Protein AF-0000000079012994 (afdb_homodimer)

Organism: Lymnaea stagnalis (NCBI:txid6523)

Foldseek 3Di:
DDDPVRVVVVVVLVLVLLVLLLVCLVQCVLVCQLPDPDWDALVRSCVVSVHDSVSSNVSQCSCCVVPLWDWDQDPVRGITIHHDNVSSVVCVALVVLVSNVSVVCVVQVVVLVQCPDPPGAQFDADDPVNLVSVVSNCVRCLVVVLVVCPVPAPCVVVDLQQEWEEEEEPCRLVVNVLVSCVVRVRYAYEYEYQDPVRQVNNCVVRVVRPRYHYDYDDLLDADPDDPAATQEYEYEAPLLLAQDSLSSLLNNVNRADPDRHKYKYKAAAAAQDCVVCPPPVLVVVQVVVQSRHRQNSHRNDPSGPNCGRSVHNVVVCVSNVVSPWDWDWDADPDDRMIMIMTGD/DDDPVRVVVVVVLVLVLLVLLLVCLVQCVLVCQLPDPDWDALVRSCVVSVHDSVSSNVSQCSCCVVPLWDWDQDPVRGITIHHDPVSSVVCVALVVLVSNVSVVCVVQVVVLVQCPDPPGAQFDADDPVNLVSVVSNCVRCLVVVLVVCPVPAPCVVVDLQQEWEEEEEPCRLVVNVLVSCVVRVRYAYEYEYQDPVRQVNNCVVRVVRPRYHYDYDDLLDADPDDPAATQEYEYEAPLLLAQDSLSSLLNNVNRADPARRKYKYKAAAAAQDCVVCPPPVLVVVQVVVQSRHRQNSHRNDPSGPNCGRSVHNVVVCVSNVVSPWDWDWDADPDDRMIMIMTGD

InterPro domains:
  IPR013217 Methyltransferase type 12 [PF08242] (167-262)
  IPR029063 S-adenosyl-L-methionine-dependent methyltransferase superfamily [G3DSA:3.40.50.150] (125-330)
  IPR029063 S-adenosyl-L-methionine-dependent methyltransferase superfamily [SSF53335] (135-336)
  IPR048711 S-adenosylmethionine-dependent methyltransferase Rv2258c-like, winged HTH domain [PF21320] (16-85)
  IPR053173 Class I-like SAM-binding MTase [PTHR45128] (3-343)

Nearest PDB structures (foldseek):
  5f8e-assembly2_C  TM=8.822E-01  e=3.224E-29  Mycobacterium tuberculosis H37Rv
  8g5s-assembly1_A  TM=8.696E-01  e=2.912E-26  Streptomyces sp. CB03234
  6p3o-assembly1_A-2  TM=7.057E-01  e=3.178E-08  Glaucium flavum
  6p3n-assembly1_A-2  TM=6.924E-01  e=4.250E-08  Glaucium flavum
  6p3m-assembly1_A-2  TM=7.465E-01  e=1.528E-07  Glaucium flavum

Structure (mmCIF, N/CA/C/O backbone):
data_AF-0000000079012994-model_v1
#
loop_
_entity.id
_entity.type
_entity.pdbx_description
1 polymer 'Methyltransferase domain-containing protein'
#
loop_
_atom_site.group_PDB
_atom_site.id
_atom_site.type_symbol
_atom_site.label_atom_id
_atom_site.label_alt_id
_atom_site.label_comp_id
_atom_site.label_asym_id
_atom_site.label_entity_id
_atom_site.label_seq_id
_atom_site.pdbx_PDB_ins_code
_atom_site.Cartn_x
_atom_site.Cartn_y
_atom_site.Cartn_z
_atom_site.occupancy
_atom_site.B_iso_or_equiv
_atom_site.auth_seq_id
_atom_site.auth_comp_id
_atom_site.auth_asym_id
_atom_site.auth_atom_id
_atom_site.pdbx_PDB_model_num
ATOM 1 N N . MET A 1 1 ? 7.742 14.664 -20.953 1 71.62 1 MET A N 1
ATOM 2 C CA . MET A 1 1 ? 7.719 13.547 -20.016 1 71.62 1 MET A CA 1
ATOM 3 C C . MET A 1 1 ? 7.691 14.039 -18.578 1 71.62 1 MET A C 1
ATOM 5 O O . MET A 1 1 ? 8.32 15.047 -18.25 1 71.62 1 MET A O 1
ATOM 9 N N . ALA A 1 2 ? 6.918 13.453 -17.719 1 85.88 2 ALA A N 1
ATOM 10 C CA . ALA A 1 2 ? 6.832 13.891 -16.328 1 85.88 2 ALA A CA 1
ATOM 11 C C . ALA A 1 2 ? 8.188 13.797 -15.641 1 85.88 2 ALA A C 1
ATOM 13 O O . ALA A 1 2 ? 8.953 12.859 -15.891 1 85.88 2 ALA A O 1
ATOM 14 N N . SER A 1 3 ? 8.602 14.812 -14.875 1 92.81 3 SER A N 1
ATOM 15 C CA . SER A 1 3 ? 9.836 14.812 -14.094 1 92.81 3 SER A CA 1
ATOM 16 C C . SER A 1 3 ? 9.836 13.695 -13.055 1 92.81 3 SER A C 1
ATOM 18 O O . SER A 1 3 ? 8.797 13.086 -12.797 1 92.81 3 SER A O 1
ATOM 20 N N . PHE A 1 4 ? 11.016 13.344 -12.5 1 94.38 4 PHE A N 1
ATOM 21 C CA . PHE A 1 4 ? 11.125 12.289 -11.508 1 94.38 4 PHE A CA 1
ATOM 22 C C . PHE A 1 4 ? 10.25 12.586 -10.289 1 94.38 4 PHE A C 1
ATOM 24 O O . PHE A 1 4 ? 9.484 11.727 -9.844 1 94.38 4 PHE A O 1
ATOM 31 N N . PRO A 1 5 ? 10.273 13.805 -9.75 1 93.44 5 PRO A N 1
ATOM 32 C CA . PRO A 1 5 ? 9.414 14.078 -8.594 1 93.44 5 PRO A CA 1
ATOM 33 C C . PRO A 1 5 ? 7.926 13.914 -8.914 1 93.44 5 PRO A C 1
ATOM 35 O O . PRO A 1 5 ? 7.152 13.469 -8.07 1 93.44 5 PRO A O 1
ATOM 38 N N . GLU A 1 6 ? 7.535 14.273 -10.086 1 93.62 6 GLU A N 1
ATOM 39 C CA . GLU A 1 6 ? 6.141 14.125 -10.5 1 93.62 6 GLU A CA 1
ATOM 40 C C . GLU A 1 6 ? 5.742 12.656 -10.578 1 93.62 6 GLU A C 1
ATOM 42 O O . GLU A 1 6 ? 4.656 12.281 -10.133 1 93.62 6 GLU A O 1
ATOM 47 N N . ARG A 1 7 ? 6.598 11.797 -11.125 1 94.62 7 ARG A N 1
ATOM 48 C CA . ARG A 1 7 ? 6.32 10.367 -11.227 1 94.62 7 ARG A CA 1
ATOM 49 C C . ARG A 1 7 ? 6.262 9.719 -9.852 1 94.62 7 ARG A C 1
ATOM 51 O O . ARG A 1 7 ? 5.41 8.859 -9.594 1 94.62 7 ARG A O 1
ATOM 58 N N . LEU A 1 8 ? 7.227 10.117 -9.031 1 95.38 8 LEU A N 1
ATOM 59 C CA . LEU A 1 8 ? 7.258 9.609 -7.668 1 95.38 8 LEU A CA 1
ATOM 60 C C . LEU A 1 8 ? 5.984 9.984 -6.914 1 95.38 8 LEU A C 1
ATOM 62 O O . LEU A 1 8 ? 5.387 9.141 -6.242 1 95.38 8 LEU A O 1
ATOM 66 N N . SER A 1 9 ? 5.559 11.219 -7.047 1 94.19 9 SER A N 1
ATOM 67 C CA . SER A 1 9 ? 4.332 11.68 -6.406 1 94.19 9 SER A CA 1
ATOM 68 C C . SER A 1 9 ? 3.117 10.914 -6.91 1 94.19 9 SER A C 1
ATOM 70 O O . SER A 1 9 ? 2.234 10.547 -6.133 1 94.19 9 SER A O 1
ATOM 72 N N . PHE A 1 10 ? 3.078 10.703 -8.172 1 94.38 10 PHE A N 1
ATOM 73 C CA . PHE A 1 10 ? 1.966 9.977 -8.773 1 94.38 10 PHE A CA 1
ATOM 74 C C . PHE A 1 10 ? 1.896 8.555 -8.227 1 94.38 10 PHE A C 1
ATOM 76 O O . PHE A 1 10 ? 0.813 8.055 -7.918 1 94.38 10 PHE A O 1
ATOM 83 N N . LEU A 1 11 ? 3.043 7.883 -8.117 1 95.31 11 LEU A N 1
ATOM 84 C CA . LEU A 1 11 ? 3.117 6.531 -7.574 1 95.31 11 LEU A CA 1
ATOM 85 C C . LEU A 1 11 ? 2.604 6.488 -6.141 1 95.31 11 LEU A C 1
ATOM 87 O O . LEU A 1 11 ? 1.783 5.637 -5.797 1 95.31 11 LEU A O 1
ATOM 91 N N . LEU A 1 12 ? 3.059 7.383 -5.355 1 95.81 12 LEU A N 1
ATOM 92 C CA . LEU A 1 12 ? 2.74 7.391 -3.932 1 95.81 12 LEU A CA 1
ATOM 93 C C . LEU A 1 12 ? 1.282 7.773 -3.701 1 95.81 12 LEU A C 1
ATOM 95 O O . LEU A 1 12 ? 0.596 7.156 -2.883 1 95.81 12 LEU A O 1
ATOM 99 N N . ASN A 1 13 ? 0.791 8.789 -4.438 1 96.19 13 ASN A N 1
ATOM 100 C CA . ASN A 1 13 ? -0.615 9.164 -4.344 1 96.19 13 ASN A CA 1
ATOM 101 C C . ASN A 1 13 ? -1.531 8.031 -4.797 1 96.19 13 ASN A C 1
ATOM 103 O O . ASN A 1 13 ? -2.559 7.766 -4.168 1 96.19 13 ASN A O 1
ATOM 107 N N . GLY A 1 14 ? -1.133 7.363 -5.832 1 96.56 14 GLY A N 1
ATOM 108 C CA . GLY A 1 14 ? -1.897 6.219 -6.301 1 96.56 14 GLY A CA 1
ATOM 109 C C . GLY A 1 14 ? -1.977 5.098 -5.281 1 96.56 14 GLY A C 1
ATOM 110 O O . GLY A 1 14 ? -3.012 4.441 -5.152 1 96.56 14 GLY A O 1
ATOM 111 N N . SER A 1 15 ? -0.929 4.891 -4.621 1 97 15 SER A N 1
ATOM 112 C CA . SER A 1 15 ? -0.915 3.846 -3.604 1 97 15 SER A CA 1
ATOM 113 C C . SER A 1 15 ? -1.917 4.145 -2.492 1 97 15 SER A C 1
ATOM 115 O O . SER A 1 15 ? -2.531 3.229 -1.939 1 97 15 SER A O 1
ATOM 117 N N . CYS A 1 16 ? -2.129 5.402 -2.111 1 97.38 16 CYS A N 1
ATOM 118 C CA . CYS A 1 16 ? -3.139 5.781 -1.13 1 97.38 16 CYS A CA 1
ATOM 119 C C . CYS A 1 16 ? -4.539 5.422 -1.621 1 97.38 16 CYS A C 1
ATOM 121 O O . CYS A 1 16 ? -5.328 4.84 -0.879 1 97.38 16 CYS A O 1
ATOM 123 N N . VAL A 1 17 ? -4.773 5.734 -2.877 1 98.06 17 VAL A N 1
ATOM 124 C CA . VAL A 1 17 ? -6.082 5.465 -3.465 1 98.06 17 VAL A CA 1
ATOM 125 C C . VAL A 1 17 ? -6.328 3.959 -3.514 1 98.06 17 VAL A C 1
ATOM 127 O O . VAL A 1 17 ? -7.457 3.502 -3.322 1 98.06 17 VAL A O 1
ATOM 130 N N . ALA A 1 18 ? -5.262 3.174 -3.746 1 98.06 18 ALA A N 1
ATOM 131 C CA . ALA A 1 18 ? -5.383 1.719 -3.756 1 98.06 18 ALA A CA 1
ATOM 132 C C . ALA A 1 18 ? -5.828 1.194 -2.395 1 98.06 18 ALA A C 1
ATOM 134 O O . ALA A 1 18 ? -6.598 0.237 -2.312 1 98.06 18 ALA A O 1
ATOM 135 N N . PHE A 1 19 ? -5.395 1.802 -1.341 1 97.81 19 PHE A N 1
ATOM 136 C CA . PHE A 1 19 ? -5.828 1.415 -0.003 1 97.81 19 PHE A CA 1
ATOM 137 C C . PHE A 1 19 ? -7.309 1.712 0.194 1 97.81 19 PHE A C 1
ATOM 139 O O . PHE A 1 19 ? -8.031 0.915 0.795 1 97.81 19 PHE A O 1
ATOM 146 N N . ALA A 1 20 ? -7.719 2.893 -0.278 1 98.19 20 ALA A N 1
ATOM 147 C CA . ALA A 1 20 ? -9.133 3.227 -0.183 1 98.19 20 ALA A CA 1
ATOM 148 C C . ALA A 1 20 ? -9.992 2.211 -0.936 1 98.19 20 ALA A C 1
ATOM 150 O O . ALA A 1 20 ? -11.07 1.834 -0.474 1 98.19 20 ALA A O 1
ATOM 151 N N . LEU A 1 21 ? -9.539 1.786 -2.059 1 98.19 21 LEU A N 1
ATOM 152 C CA . LEU A 1 21 ? -10.242 0.791 -2.859 1 98.19 21 LEU A CA 1
ATOM 153 C C . LEU A 1 21 ? -10.328 -0.54 -2.119 1 98.19 21 LEU A C 1
ATOM 155 O O . LEU A 1 21 ? -11.367 -1.198 -2.137 1 98.19 21 LEU A O 1
ATOM 159 N N . SER A 1 22 ? -9.227 -0.957 -1.494 1 97.81 22 SER A N 1
ATOM 160 C CA . SER A 1 22 ? -9.227 -2.18 -0.698 1 97.81 22 SER A CA 1
ATOM 161 C C . SER A 1 22 ? -10.242 -2.105 0.433 1 97.81 22 SER A C 1
ATOM 163 O O . SER A 1 22 ? -10.945 -3.078 0.707 1 97.81 22 SER A O 1
ATOM 165 N N . LEU A 1 23 ? -10.32 -0.978 1.074 1 98.19 23 LEU A N 1
ATOM 166 C CA . LEU A 1 23 ? -11.266 -0.802 2.168 1 98.19 23 LEU A CA 1
ATOM 167 C C . LEU A 1 23 ? -12.703 -0.835 1.655 1 98.19 23 LEU A C 1
ATOM 169 O O . LEU A 1 23 ? -13.594 -1.38 2.314 1 98.19 23 LEU A O 1
ATOM 173 N N . ALA A 1 24 ? -12.961 -0.198 0.475 1 98.5 24 ALA A N 1
ATOM 174 C CA . ALA A 1 24 ? -14.281 -0.233 -0.146 1 98.5 24 ALA A CA 1
ATOM 175 C C . ALA A 1 24 ? -14.719 -1.668 -0.435 1 98.5 24 ALA A C 1
ATOM 177 O O . ALA A 1 24 ? -15.883 -2.018 -0.256 1 98.5 24 ALA A O 1
ATOM 178 N N . LYS A 1 25 ? -13.797 -2.48 -0.919 1 97.88 25 LYS A N 1
ATOM 179 C CA . LYS A 1 25 ? -14.086 -3.889 -1.178 1 97.88 25 LYS A CA 1
ATOM 180 C C . LYS A 1 25 ? -14.406 -4.629 0.117 1 97.88 25 LYS A C 1
ATOM 182 O O . LYS A 1 25 ? -15.43 -5.309 0.207 1 97.88 25 LYS A O 1
ATOM 187 N N . ASP A 1 26 ? -13.633 -4.445 1.146 1 97.25 26 ASP A N 1
ATOM 188 C CA . ASP A 1 26 ? -13.742 -5.203 2.387 1 97.25 26 ASP A CA 1
ATOM 189 C C . ASP A 1 26 ? -15.023 -4.832 3.143 1 97.25 26 ASP A C 1
ATOM 191 O O . ASP A 1 26 ? -15.555 -5.645 3.904 1 97.25 26 ASP A O 1
ATOM 195 N N . THR A 1 27 ? -15.508 -3.623 2.994 1 97.94 27 THR A N 1
ATOM 196 C CA . THR A 1 27 ? -16.641 -3.152 3.789 1 97.94 27 THR A CA 1
ATOM 197 C C . THR A 1 27 ? -17.938 -3.334 3.029 1 97.94 27 THR A C 1
ATOM 199 O O . THR A 1 27 ? -19.016 -2.996 3.537 1 97.94 27 THR A O 1
ATOM 202 N N . GLY A 1 28 ? -17.828 -3.805 1.773 1 98 28 GLY A N 1
ATOM 203 C CA . GLY A 1 28 ? -19.031 -4.082 0.999 1 98 28 GLY A CA 1
ATOM 204 C C . GLY A 1 28 ? -19.5 -2.895 0.179 1 98 28 GLY A C 1
ATOM 205 O O . GLY A 1 28 ? -20.453 -3.006 -0.602 1 98 28 GLY A O 1
ATOM 206 N N . ILE A 1 29 ? -18.844 -1.734 0.333 1 98.56 29 ILE A N 1
ATOM 207 C CA . ILE A 1 29 ? -19.203 -0.531 -0.411 1 98.56 29 ILE A CA 1
ATOM 208 C C . ILE A 1 29 ? -19.094 -0.802 -1.91 1 98.56 29 ILE A C 1
ATOM 210 O O . ILE A 1 29 ? -20 -0.447 -2.678 1 98.56 29 ILE A O 1
ATOM 214 N N . LEU A 1 30 ? -17.984 -1.442 -2.342 1 98.06 30 LEU A N 1
ATOM 215 C CA . LEU A 1 30 ? -17.766 -1.735 -3.752 1 98.06 30 LEU A CA 1
ATOM 216 C C . LEU A 1 30 ? -18.844 -2.664 -4.289 1 98.06 30 LEU A C 1
ATOM 218 O O . LEU A 1 30 ? -19.344 -2.463 -5.398 1 98.06 30 LEU A O 1
ATOM 222 N N . GLN A 1 31 ? -19.188 -3.648 -3.512 1 97.94 31 GLN A N 1
ATOM 223 C CA . GLN A 1 31 ? -20.203 -4.605 -3.936 1 97.94 31 GLN A CA 1
ATOM 224 C C . GLN A 1 31 ? -21.562 -3.928 -4.086 1 97.94 31 GLN A C 1
ATOM 226 O O . GLN A 1 31 ? -22.328 -4.262 -4.992 1 97.94 31 GLN A O 1
ATOM 231 N N . ALA A 1 32 ? -21.922 -3.01 -3.148 1 98.5 32 ALA A N 1
ATOM 232 C CA . ALA A 1 32 ? -23.172 -2.256 -3.258 1 98.5 32 ALA A CA 1
ATOM 233 C C . ALA A 1 32 ? -23.266 -1.534 -4.598 1 98.5 32 ALA A C 1
ATOM 235 O O . ALA A 1 32 ? -24.312 -1.521 -5.234 1 98.5 32 ALA A O 1
ATOM 236 N N . LEU A 1 33 ? -22.188 -0.943 -5.023 1 98.38 33 LEU A N 1
ATOM 237 C CA . LEU A 1 33 ? -22.156 -0.199 -6.277 1 98.38 33 LEU A CA 1
ATOM 238 C C . LEU A 1 33 ? -22.25 -1.145 -7.473 1 98.38 33 LEU A C 1
ATOM 240 O O . LEU A 1 33 ? -22.906 -0.831 -8.469 1 98.38 33 LEU A O 1
ATOM 244 N N . ILE A 1 34 ? -21.562 -2.312 -7.395 1 97.88 34 ILE A N 1
ATOM 245 C CA . ILE A 1 34 ? -21.578 -3.301 -8.469 1 97.88 34 ILE A CA 1
ATOM 246 C C . ILE A 1 34 ? -23 -3.83 -8.664 1 97.88 34 ILE A C 1
ATOM 248 O O . ILE A 1 34 ? -23.453 -4.008 -9.797 1 97.88 34 ILE A O 1
ATOM 252 N N . ASP A 1 35 ? -23.719 -4.02 -7.59 1 97.81 35 ASP A N 1
ATOM 253 C CA . ASP A 1 35 ? -25.047 -4.617 -7.621 1 97.81 35 ASP A CA 1
ATOM 254 C C . ASP A 1 35 ? -26.109 -3.59 -8.023 1 97.81 35 ASP A C 1
ATOM 256 O O . ASP A 1 35 ? -27.203 -3.955 -8.445 1 97.81 35 ASP A O 1
ATOM 260 N N . ALA A 1 36 ? -25.812 -2.33 -7.859 1 97.62 36 ALA A N 1
ATOM 261 C CA . ALA A 1 36 ? -26.812 -1.273 -8 1 97.62 36 ALA A CA 1
ATOM 262 C C . ALA A 1 36 ? -27.188 -1.069 -9.469 1 97.62 36 ALA A C 1
ATOM 264 O O . ALA A 1 36 ? -26.328 -1.14 -10.352 1 97.62 36 ALA A O 1
ATOM 265 N N . LYS A 1 37 ? -28.469 -0.758 -9.734 1 95.81 37 LYS A N 1
ATOM 266 C CA . LYS A 1 37 ? -28.953 -0.456 -11.07 1 95.81 37 LYS A CA 1
ATOM 267 C C . LYS A 1 37 ? -28.922 1.044 -11.352 1 95.81 37 LYS A C 1
ATOM 269 O O . LYS A 1 37 ? -28.922 1.469 -12.508 1 95.81 37 LYS A O 1
ATOM 274 N N . GLU A 1 38 ? -28.969 1.816 -10.281 1 95.44 38 GLU A N 1
ATOM 275 C CA . GLU A 1 38 ? -28.891 3.271 -10.359 1 95.44 38 GLU A CA 1
ATOM 276 C C . GLU A 1 38 ? -27.859 3.824 -9.375 1 95.44 38 GLU A C 1
ATOM 278 O O . GLU A 1 38 ? -27.328 3.084 -8.547 1 95.44 38 GLU A O 1
ATOM 283 N N . GLY A 1 39 ? -27.547 5.098 -9.531 1 97.5 39 GLY A N 1
ATOM 284 C CA . GLY A 1 39 ? -26.609 5.738 -8.609 1 97.5 39 GLY A CA 1
ATOM 285 C C . GLY A 1 39 ? -27.094 5.719 -7.172 1 97.5 39 GLY A C 1
ATOM 286 O O . GLY A 1 39 ? -28.297 5.879 -6.91 1 97.5 39 GLY A O 1
ATOM 287 N N . LEU A 1 40 ? -26.141 5.543 -6.27 1 98.44 40 LEU A N 1
ATOM 288 C CA . LEU A 1 40 ? -26.453 5.512 -4.844 1 98.44 40 LEU A CA 1
ATOM 289 C C . LEU A 1 40 ? -25.781 6.664 -4.113 1 98.44 40 LEU A C 1
ATOM 291 O O . LEU A 1 40 ? -24.641 7.02 -4.426 1 98.44 40 LEU A O 1
ATOM 295 N N . THR A 1 41 ? -26.484 7.227 -3.18 1 98.38 41 THR A N 1
ATOM 296 C CA . THR A 1 41 ? -25.859 8.195 -2.289 1 98.38 41 THR A CA 1
ATOM 297 C C . THR A 1 41 ? -25.031 7.488 -1.219 1 98.38 41 THR A C 1
ATOM 299 O O . THR A 1 41 ? -25.188 6.285 -1.005 1 98.38 41 THR A O 1
ATOM 302 N N . SER A 1 42 ? -24.109 8.25 -0.558 1 98.62 42 SER A N 1
ATOM 303 C CA . SER A 1 42 ? -23.344 7.68 0.544 1 98.62 42 SER A CA 1
ATOM 304 C C . SER A 1 42 ? -24.25 7.176 1.653 1 98.62 42 SER A C 1
ATOM 306 O O . SER A 1 42 ? -23.984 6.141 2.266 1 98.62 42 SER A O 1
ATOM 308 N N . GLU A 1 43 ? -25.344 7.844 1.896 1 98.38 43 GLU A N 1
ATOM 309 C CA . GLU A 1 43 ? -26.312 7.453 2.918 1 98.38 43 GLU A CA 1
ATOM 310 C C . GLU A 1 43 ? -26.984 6.125 2.566 1 98.38 43 GLU A C 1
ATOM 312 O O . GLU A 1 43 ? -27.172 5.273 3.438 1 98.38 43 GLU A O 1
ATOM 317 N N . GLN A 1 44 ? -27.375 5.941 1.321 1 98.5 44 GLN A N 1
ATOM 318 C CA . GLN A 1 44 ? -28.031 4.711 0.879 1 98.5 44 GLN A CA 1
ATOM 319 C C . GLN A 1 44 ? -27.094 3.514 1.021 1 98.5 44 GLN A C 1
ATOM 321 O O . GLN A 1 44 ? -27.5 2.447 1.484 1 98.5 44 GLN A O 1
ATOM 326 N N . ILE A 1 45 ? -25.844 3.723 0.646 1 98.69 45 ILE A N 1
ATOM 327 C CA . ILE A 1 45 ? -24.859 2.65 0.749 1 98.69 45 ILE A CA 1
ATOM 328 C C . ILE A 1 45 ? -24.625 2.305 2.219 1 98.69 45 ILE A C 1
ATOM 330 O O . ILE A 1 45 ? -24.578 1.128 2.584 1 98.69 45 ILE A O 1
ATOM 334 N N . ALA A 1 46 ? -24.469 3.359 3.066 1 98.75 46 ALA A N 1
ATOM 335 C CA . ALA A 1 46 ? -24.25 3.154 4.496 1 98.75 46 ALA A CA 1
ATOM 336 C C . ALA A 1 46 ? -25.391 2.371 5.125 1 98.75 46 ALA A C 1
ATOM 338 O O . ALA A 1 46 ? -25.172 1.479 5.945 1 98.75 46 ALA A O 1
ATOM 339 N N . ARG A 1 47 ? -26.578 2.686 4.758 1 98.44 47 ARG A N 1
ATOM 340 C CA . ARG A 1 47 ? -27.75 1.995 5.285 1 98.44 47 ARG A CA 1
ATOM 341 C C . ARG A 1 47 ? -27.797 0.546 4.812 1 98.44 47 ARG A C 1
ATOM 343 O O . ARG A 1 47 ? -28.047 -0.364 5.602 1 98.44 47 ARG A O 1
ATOM 350 N N . GLU A 1 48 ? -27.594 0.322 3.555 1 98 48 GLU A N 1
ATOM 351 C CA . GLU A 1 48 ? -27.656 -1.011 2.965 1 98 48 GLU A CA 1
ATOM 352 C C . GLU A 1 48 ? -26.625 -1.948 3.604 1 98 48 GLU A C 1
ATOM 354 O O . GLU A 1 48 ? -26.922 -3.129 3.816 1 98 48 GLU A O 1
ATOM 359 N N . LYS A 1 49 ? -25.469 -1.421 3.895 1 98.31 49 LYS A N 1
ATOM 360 C CA . LYS A 1 49 ? -24.375 -2.27 4.367 1 98.31 49 LYS A CA 1
ATOM 361 C C . LYS A 1 49 ? -24.156 -2.092 5.863 1 98.31 49 LYS A C 1
ATOM 363 O O . LYS A 1 49 ? -23.219 -2.672 6.43 1 98.31 49 LYS A O 1
ATOM 368 N N . ASN A 1 50 ? -25.031 -1.276 6.543 1 98.5 50 ASN A N 1
ATOM 369 C CA . ASN A 1 50 ? -24.953 -1.003 7.973 1 98.5 50 ASN A CA 1
ATOM 370 C C . ASN A 1 50 ? -23.594 -0.426 8.359 1 98.5 50 ASN A C 1
ATOM 372 O O . ASN A 1 50 ? -22.891 -0.973 9.219 1 98.5 50 ASN A O 1
ATOM 376 N N . LEU A 1 51 ? -23.203 0.688 7.695 1 98.69 51 LEU A N 1
ATOM 377 C CA . LEU A 1 51 ? -21.922 1.366 7.891 1 98.69 51 LEU A CA 1
ATOM 378 C C . LEU A 1 51 ? -22.141 2.785 8.406 1 98.69 51 LEU A C 1
ATOM 380 O O . LEU A 1 51 ? -23.25 3.318 8.328 1 98.69 51 LEU A O 1
ATOM 384 N N . LYS A 1 52 ? -21.141 3.416 9.047 1 98.19 52 LYS A N 1
ATOM 385 C CA . LYS A 1 52 ? -21.156 4.844 9.352 1 98.19 52 LYS A CA 1
ATOM 386 C C . LYS A 1 52 ? -21 5.68 8.086 1 98.19 52 LYS A C 1
ATOM 388 O O . LYS A 1 52 ? -19.984 5.582 7.398 1 98.19 52 LYS A O 1
ATOM 393 N N . GLU A 1 53 ? -21.891 6.445 7.801 1 98.12 53 GLU A N 1
ATOM 394 C CA . GLU A 1 53 ? -22 7.18 6.543 1 98.12 53 GLU A CA 1
ATOM 395 C C . GLU A 1 53 ? -20.766 8.055 6.32 1 98.12 53 GLU A C 1
ATOM 397 O O . GLU A 1 53 ? -20.297 8.211 5.191 1 98.12 53 GLU A O 1
ATOM 402 N N . ARG A 1 54 ? -20.234 8.648 7.301 1 97.56 54 ARG A N 1
ATOM 403 C CA . ARG A 1 54 ? -19.141 9.609 7.137 1 97.56 54 ARG A CA 1
ATOM 404 C C . ARG A 1 54 ? -17.891 8.922 6.582 1 97.56 54 ARG A C 1
ATOM 406 O O . ARG A 1 54 ? -17.141 9.523 5.809 1 97.56 54 ARG A O 1
ATOM 413 N N . TYR A 1 55 ? -17.594 7.699 7.008 1 98.31 55 TYR A N 1
ATOM 414 C CA . TYR A 1 55 ? -16.5 6.93 6.422 1 98.31 55 TYR A CA 1
ATOM 415 C C . TYR A 1 55 ? -16.797 6.586 4.965 1 98.31 55 TYR A C 1
ATOM 417 O O . TYR A 1 55 ? -15.922 6.707 4.105 1 98.31 55 TYR A O 1
ATOM 425 N N . VAL A 1 56 ? -18.094 6.156 4.703 1 98.75 56 VAL A N 1
ATOM 426 C CA . VAL A 1 56 ? -18.516 5.789 3.354 1 98.75 56 VAL A CA 1
ATOM 427 C C . VAL A 1 56 ? -18.312 6.977 2.412 1 98.75 56 VAL A C 1
ATOM 429 O O . VAL A 1 56 ? -17.75 6.824 1.325 1 98.75 56 VAL A O 1
ATOM 432 N N . ARG A 1 57 ? -18.703 8.086 2.848 1 98.56 57 ARG A N 1
ATOM 433 C CA . ARG A 1 57 ? -18.625 9.297 2.041 1 98.56 57 ARG A CA 1
ATOM 434 C C . ARG A 1 57 ? -17.172 9.633 1.688 1 98.56 57 ARG A C 1
ATOM 436 O O . ARG A 1 57 ? -16.891 10.039 0.56 1 98.56 57 ARG A O 1
ATOM 443 N N . GLU A 1 58 ? -16.25 9.523 2.672 1 98.69 58 GLU A N 1
ATOM 444 C CA . GLU A 1 58 ? -14.844 9.828 2.438 1 98.69 58 GLU A CA 1
ATOM 445 C C . GLU A 1 58 ? -14.234 8.859 1.431 1 98.69 58 GLU A C 1
ATOM 447 O O . GLU A 1 58 ? -13.484 9.266 0.543 1 98.69 58 GLU A O 1
ATOM 452 N N . ILE A 1 59 ? -14.555 7.562 1.553 1 98.75 59 ILE A N 1
ATOM 453 C CA . ILE A 1 59 ? -14.055 6.527 0.654 1 98.75 59 ILE A CA 1
ATOM 454 C C . ILE A 1 59 ? -14.562 6.789 -0.764 1 98.75 59 ILE A C 1
ATOM 456 O O . ILE A 1 59 ? -13.781 6.75 -1.722 1 98.75 59 ILE A O 1
ATOM 460 N N . LEU A 1 60 ? -15.852 7.117 -0.89 1 98.81 60 LEU A N 1
ATOM 461 C CA . LEU A 1 60 ? -16.453 7.391 -2.189 1 98.81 60 LEU A CA 1
ATOM 462 C C . LEU A 1 60 ? -15.844 8.633 -2.82 1 98.81 60 LEU A C 1
ATOM 464 O O . LEU A 1 60 ? -15.633 8.68 -4.035 1 98.81 60 LEU A O 1
ATOM 468 N N . ALA A 1 61 ? -15.578 9.656 -1.981 1 98.75 61 ALA A N 1
ATOM 469 C CA . ALA A 1 61 ? -14.953 10.875 -2.479 1 98.75 61 ALA A CA 1
ATOM 470 C C . ALA A 1 61 ? -13.57 10.586 -3.062 1 98.75 61 ALA A C 1
ATOM 472 O O . ALA A 1 61 ? -13.211 11.125 -4.113 1 98.75 61 ALA A O 1
ATOM 473 N N . SER A 1 62 ? -12.797 9.727 -2.408 1 98.69 62 SER A N 1
ATOM 474 C CA . SER A 1 62 ? -11.484 9.352 -2.914 1 98.69 62 SER A CA 1
ATOM 475 C C . SER A 1 62 ? -11.586 8.664 -4.273 1 98.69 62 SER A C 1
ATOM 477 O O . SER A 1 62 ? -10.977 9.109 -5.246 1 98.69 62 SER A O 1
ATOM 479 N N . LEU A 1 63 ? -12.414 7.617 -4.336 1 98.62 63 LEU A N 1
ATOM 480 C CA . LEU A 1 63 ? -12.508 6.801 -5.539 1 98.62 63 LEU A CA 1
ATOM 481 C C . LEU A 1 63 ? -13.156 7.586 -6.68 1 98.62 63 LEU A C 1
ATOM 483 O O . LEU A 1 63 ? -12.789 7.414 -7.844 1 98.62 63 LEU A O 1
ATOM 487 N N . GLY A 1 64 ? -14.125 8.461 -6.332 1 98.38 64 GLY A N 1
ATOM 488 C CA . GLY A 1 64 ? -14.742 9.312 -7.336 1 98.38 64 GLY A CA 1
ATOM 489 C C . GLY A 1 64 ? -13.789 10.352 -7.898 1 98.38 64 GLY A C 1
ATOM 490 O O . GLY A 1 64 ? -13.742 10.562 -9.109 1 98.38 64 GLY A O 1
ATOM 491 N N . THR A 1 65 ? -13.031 11.031 -6.992 1 98.31 65 THR A N 1
ATOM 492 C CA . THR A 1 65 ? -12.062 12.031 -7.414 1 98.31 65 THR A CA 1
ATOM 493 C C . THR A 1 65 ? -10.992 11.414 -8.305 1 98.31 65 THR A C 1
ATOM 495 O O . THR A 1 65 ? -10.531 12.039 -9.266 1 98.31 65 THR A O 1
ATOM 498 N N . ALA A 1 66 ? -10.641 10.172 -8.055 1 97.75 66 ALA A N 1
ATOM 499 C CA . ALA A 1 66 ? -9.641 9.453 -8.844 1 97.75 66 ALA A CA 1
ATOM 500 C C . ALA A 1 66 ? -10.266 8.867 -10.109 1 97.75 66 ALA A C 1
ATOM 502 O O . ALA A 1 66 ? -9.57 8.258 -10.93 1 97.75 66 ALA A O 1
ATOM 503 N N . GLU A 1 67 ? -11.594 8.945 -10.234 1 96.62 67 GLU A N 1
ATOM 504 C CA . GLU A 1 67 ? -12.352 8.523 -11.406 1 96.62 67 GLU A CA 1
ATOM 505 C C . GLU A 1 67 ? -12.391 7 -11.523 1 96.62 67 GLU A C 1
ATOM 507 O O . GLU A 1 67 ? -12.375 6.457 -12.625 1 96.62 67 GLU A O 1
ATOM 512 N N . PHE A 1 68 ? -12.367 6.344 -10.43 1 97 68 PHE A N 1
ATOM 513 C CA . PHE A 1 68 ? -12.594 4.902 -10.438 1 97 68 PHE A CA 1
ATOM 514 C C . PHE A 1 68 ? -14.07 4.586 -10.234 1 97 68 PHE A C 1
ATOM 516 O O . PHE A 1 68 ? -14.477 3.424 -10.312 1 97 68 PHE A O 1
ATOM 523 N N . LEU A 1 69 ? -14.859 5.5 -9.906 1 97.31 69 LEU A N 1
ATOM 524 C CA . LEU A 1 69 ? -16.312 5.5 -10.016 1 97.31 69 LEU A CA 1
ATOM 525 C C . LEU A 1 69 ? -16.812 6.855 -10.5 1 97.31 69 LEU A C 1
ATOM 527 O O . LEU A 1 69 ? -16.047 7.812 -10.594 1 97.31 69 LEU A O 1
ATOM 531 N N . HIS A 1 70 ? -18.062 6.93 -10.805 1 97.81 70 HIS A N 1
ATOM 532 C CA . HIS A 1 70 ? -18.656 8.164 -11.312 1 97.81 70 HIS A CA 1
ATOM 533 C C . HIS A 1 70 ? -19.453 8.883 -10.219 1 97.81 70 HIS A C 1
ATOM 535 O O . HIS A 1 70 ? -20.078 8.242 -9.375 1 97.81 70 HIS A O 1
ATOM 541 N N . ILE A 1 71 ? -19.359 10.203 -10.219 1 97.94 71 ILE A N 1
ATOM 542 C CA . ILE A 1 71 ? -20.109 11.055 -9.289 1 97.94 71 ILE A CA 1
ATOM 543 C C . ILE A 1 71 ? -21.094 11.93 -10.062 1 97.94 71 ILE A C 1
ATOM 545 O O . ILE A 1 71 ? -20.734 12.523 -11.086 1 97.94 71 ILE A O 1
ATOM 549 N N . ALA A 1 72 ? -22.266 12 -9.656 1 96.12 72 ALA A N 1
ATOM 550 C CA . ALA A 1 72 ? -23.297 12.883 -10.195 1 96.12 72 ALA A CA 1
ATOM 551 C C . ALA A 1 72 ? -24.125 13.508 -9.078 1 96.12 72 ALA A C 1
ATOM 553 O O . ALA A 1 72 ? -24.047 13.078 -7.93 1 96.12 72 ALA A O 1
ATOM 554 N N . THR A 1 73 ? -24.75 14.555 -9.375 1 95.31 73 THR A N 1
ATOM 555 C CA . THR A 1 73 ? -25.75 15.125 -8.477 1 95.31 73 THR A CA 1
ATOM 556 C C . THR A 1 73 ? -27.141 14.633 -8.836 1 95.31 73 THR A C 1
ATOM 558 O O . THR A 1 73 ? -27.594 14.797 -9.969 1 95.31 73 THR A O 1
ATOM 561 N N . ASN A 1 74 ? -27.781 14.07 -7.891 1 94.06 74 ASN A N 1
ATOM 562 C CA . ASN A 1 74 ? -29.109 13.547 -8.188 1 94.06 74 ASN A CA 1
ATOM 563 C C . ASN A 1 74 ? -30.156 14.641 -8.141 1 94.06 74 ASN A C 1
ATOM 565 O O . ASN A 1 74 ? -29.828 15.82 -7.988 1 94.06 74 ASN A O 1
ATOM 569 N N . GLU A 1 75 ? -31.438 14.273 -8.336 1 93.31 75 GLU A N 1
ATOM 570 C CA . GLU A 1 75 ? -32.531 15.227 -8.445 1 93.31 75 GLU A CA 1
ATOM 571 C C . GLU A 1 75 ? -32.719 16.016 -7.148 1 93.31 75 GLU A C 1
ATOM 573 O O . GLU A 1 75 ? -33.125 17.172 -7.172 1 93.31 75 GLU A O 1
ATOM 578 N N . ALA A 1 76 ? -32.375 15.477 -6.023 1 94.38 76 ALA A N 1
ATOM 579 C CA . ALA A 1 76 ? -32.5 16.125 -4.719 1 94.38 76 ALA A CA 1
ATOM 580 C C . ALA A 1 76 ? -31.312 17.031 -4.422 1 94.38 76 ALA A C 1
ATOM 582 O O . ALA A 1 76 ? -31.25 17.656 -3.365 1 94.38 76 ALA A O 1
ATOM 583 N N . GLY A 1 77 ? -30.328 17.062 -5.312 1 94.62 77 GLY A N 1
ATOM 584 C CA . GLY A 1 77 ? -29.156 17.906 -5.129 1 94.62 77 GLY A CA 1
ATOM 585 C C . GLY A 1 77 ? -28.062 17.234 -4.32 1 94.62 77 GLY A C 1
ATOM 586 O O . GLY A 1 77 ? -27.109 17.891 -3.887 1 94.62 77 GLY A O 1
ATOM 587 N N . THR A 1 78 ? -28.172 15.961 -4.105 1 96 78 THR A N 1
ATOM 588 C CA . THR A 1 78 ? -27.219 15.172 -3.338 1 96 78 THR A CA 1
ATOM 589 C C . THR A 1 78 ? -26.297 14.375 -4.266 1 96 78 THR A C 1
ATOM 591 O O . THR A 1 78 ? -26.719 13.945 -5.34 1 96 78 THR A O 1
ATOM 594 N N . LEU A 1 79 ? -25.062 14.234 -3.82 1 97.5 79 LEU A N 1
ATOM 595 C CA . LEU A 1 79 ? -24.125 13.469 -4.641 1 97.5 79 LEU A CA 1
ATOM 596 C C . LEU A 1 79 ? -24.516 11.992 -4.688 1 97.5 79 LEU A C 1
ATOM 598 O O . LEU A 1 79 ? -24.938 11.43 -3.672 1 97.5 79 LEU A O 1
ATOM 602 N N . SER A 1 80 ? -24.469 11.438 -5.824 1 98.19 80 SER A N 1
ATOM 603 C CA . SER A 1 80 ? -24.688 10.016 -6.055 1 98.19 80 SER A CA 1
ATOM 604 C C . SER A 1 80 ? -23.516 9.391 -6.809 1 98.19 80 SER A C 1
ATOM 606 O O . SER A 1 80 ? -22.844 10.062 -7.598 1 98.19 80 SER A O 1
ATOM 608 N N . TYR A 1 81 ? -23.328 8.133 -6.559 1 98.56 81 TYR A N 1
ATOM 609 C CA . TYR A 1 81 ? -22.172 7.41 -7.086 1 98.56 81 TYR A CA 1
ATOM 610 C C . TYR A 1 81 ? -22.625 6.172 -7.855 1 98.56 81 TYR A C 1
ATOM 612 O O . TYR A 1 81 ? -23.562 5.484 -7.453 1 98.56 81 TYR A O 1
ATOM 620 N N . PHE A 1 82 ? -21.922 5.852 -8.984 1 98.5 82 PHE A N 1
ATOM 621 C CA . PHE A 1 82 ? -22.312 4.676 -9.75 1 98.5 82 PHE A CA 1
ATOM 622 C C . PHE A 1 82 ? -21.156 4.148 -10.578 1 98.5 82 PHE A C 1
ATOM 624 O O . PHE A 1 82 ? -20.141 4.836 -10.734 1 98.5 82 PHE A O 1
ATOM 631 N N . LEU A 1 83 ? -21.266 2.918 -11.023 1 98.12 83 LEU A N 1
ATOM 632 C CA . LEU A 1 83 ? -20.359 2.246 -11.953 1 98.12 83 LEU A CA 1
ATOM 633 C C . LEU A 1 83 ? -21.078 1.921 -13.258 1 98.12 83 LEU A C 1
ATOM 635 O O . LEU A 1 83 ? -22.25 1.565 -13.258 1 98.12 83 LEU A O 1
ATOM 639 N N . GLU A 1 84 ? -20.359 2.07 -14.336 1 97.06 84 GLU A N 1
ATOM 640 C CA . GLU A 1 84 ? -20.891 1.614 -15.625 1 97.06 84 GLU A CA 1
ATOM 641 C C . GLU A 1 84 ? -20.766 0.099 -15.758 1 97.06 84 GLU A C 1
ATOM 643 O O . GLU A 1 84 ? -20.031 -0.544 -15.008 1 97.06 84 GLU A O 1
ATOM 648 N N . ASP A 1 85 ? -21.438 -0.452 -16.766 1 96.31 85 ASP A N 1
ATOM 649 C CA . ASP A 1 85 ? -21.547 -1.901 -16.906 1 96.31 85 ASP A CA 1
ATOM 650 C C . ASP A 1 85 ? -20.172 -2.525 -17.141 1 96.31 85 ASP A C 1
ATOM 652 O O . ASP A 1 85 ? -19.859 -3.592 -16.609 1 96.31 85 ASP A O 1
ATOM 656 N N . ASP A 1 86 ? -19.438 -1.942 -17.938 1 95.31 86 ASP A N 1
ATOM 657 C CA . ASP A 1 86 ? -18.109 -2.48 -18.234 1 95.31 86 ASP A CA 1
ATOM 658 C C . ASP A 1 86 ? -17.203 -2.42 -17.016 1 95.31 86 ASP A C 1
ATOM 660 O O . ASP A 1 86 ? -16.344 -3.289 -16.828 1 95.31 86 ASP A O 1
ATOM 664 N N . GLU A 1 87 ? -17.359 -1.396 -16.188 1 97.12 87 GLU A N 1
ATOM 665 C CA . GLU A 1 87 ? -16.594 -1.273 -14.945 1 97.12 87 GLU A CA 1
ATOM 666 C C . GLU A 1 87 ? -17.016 -2.332 -13.93 1 97.12 87 GLU A C 1
ATOM 668 O O . GLU A 1 87 ? -16.172 -2.932 -13.266 1 97.12 87 GLU A O 1
ATOM 673 N N . LYS A 1 88 ? -18.328 -2.545 -13.844 1 97.12 88 LYS A N 1
ATOM 674 C CA . LYS A 1 88 ? -18.844 -3.607 -12.984 1 97.12 88 LYS A CA 1
ATOM 675 C C . LYS A 1 88 ? -18.266 -4.965 -13.383 1 97.12 88 LYS A C 1
ATOM 677 O O . LYS A 1 88 ? -17.891 -5.762 -12.516 1 97.12 88 LYS A O 1
ATOM 682 N N . LYS A 1 89 ? -18.203 -5.18 -14.648 1 95.38 89 LYS A N 1
ATOM 683 C CA . LYS A 1 89 ? -17.672 -6.434 -15.156 1 95.38 89 LYS A CA 1
ATOM 684 C C . LYS A 1 89 ? -16.188 -6.59 -14.789 1 95.38 89 LYS A C 1
ATOM 686 O O . LYS A 1 89 ? -15.758 -7.668 -14.383 1 95.38 89 LYS A O 1
ATOM 691 N N . ALA A 1 90 ? -15.422 -5.508 -14.93 1 94.81 90 ALA A N 1
ATOM 692 C CA . ALA A 1 90 ? -14 -5.535 -14.594 1 94.81 90 ALA A CA 1
ATOM 693 C C . ALA A 1 90 ? -13.789 -5.812 -13.109 1 94.81 90 ALA A C 1
ATOM 695 O O . ALA A 1 90 ? -12.875 -6.555 -12.734 1 94.81 90 ALA A O 1
ATOM 696 N N . LEU A 1 91 ? -14.664 -5.25 -12.289 1 95.88 91 LEU A N 1
ATOM 697 C CA . LEU A 1 91 ? -14.539 -5.387 -10.844 1 95.88 91 LEU A CA 1
ATOM 698 C C . LEU A 1 91 ? -15.078 -6.734 -10.375 1 95.88 91 LEU A C 1
ATOM 700 O O . LEU A 1 91 ? -14.938 -7.094 -9.203 1 95.88 91 LEU A O 1
ATOM 704 N N . SER A 1 92 ? -15.664 -7.461 -11.289 1 93.38 92 SER A N 1
ATOM 705 C CA . SER A 1 92 ? -16.141 -8.812 -11.023 1 93.38 92 SER A CA 1
ATOM 706 C C . SER A 1 92 ? -15.289 -9.859 -11.734 1 93.38 92 SER A C 1
ATOM 708 O O . SER A 1 92 ? -15.797 -10.891 -12.164 1 93.38 92 SER A O 1
ATOM 710 N N . SER A 1 93 ? -14.062 -9.555 -11.938 1 91.88 93 SER A N 1
ATOM 711 C CA . SER A 1 93 ? -13.078 -10.422 -12.57 1 91.88 93 SER A CA 1
ATOM 712 C C . SER A 1 93 ? -11.906 -10.711 -11.633 1 91.88 93 SER A C 1
ATOM 714 O O . SER A 1 93 ? -11.953 -10.375 -10.453 1 91.88 93 SER A O 1
ATOM 716 N N . ALA A 1 94 ? -10.844 -11.305 -12.172 1 88.75 94 ALA A N 1
ATOM 717 C CA . ALA A 1 94 ? -9.664 -11.664 -11.398 1 88.75 94 ALA A CA 1
ATOM 718 C C . ALA A 1 94 ? -9.008 -10.422 -10.797 1 88.75 94 ALA A C 1
ATOM 720 O O . ALA A 1 94 ? -8.312 -10.516 -9.773 1 88.75 94 ALA A O 1
ATOM 721 N N . LEU A 1 95 ? -9.305 -9.281 -11.336 1 89.69 95 LEU A N 1
ATOM 722 C CA . LEU A 1 95 ? -8.719 -8.031 -10.859 1 89.69 95 LEU A CA 1
ATOM 723 C C . LEU A 1 95 ? -9.172 -7.727 -9.438 1 89.69 95 LEU A C 1
ATOM 725 O O . LEU A 1 95 ? -8.453 -7.074 -8.672 1 89.69 95 LEU A O 1
ATOM 729 N N . THR A 1 96 ? -10.383 -8.18 -9.125 1 92.44 96 THR A N 1
ATOM 730 C CA . THR A 1 96 ? -10.93 -7.914 -7.797 1 92.44 96 THR A CA 1
ATOM 731 C C . THR A 1 96 ? -10.047 -8.523 -6.715 1 92.44 96 THR A C 1
ATOM 733 O O . THR A 1 96 ? -9.906 -7.965 -5.629 1 92.44 96 THR A O 1
ATOM 736 N N . ALA A 1 97 ? -9.43 -9.672 -7.02 1 91.81 97 ALA A N 1
ATOM 737 C CA . ALA A 1 97 ? -8.523 -10.305 -6.066 1 91.81 97 ALA A CA 1
ATOM 738 C C . ALA A 1 97 ? -7.301 -9.438 -5.805 1 91.81 97 ALA A C 1
ATOM 740 O O . ALA A 1 97 ? -6.793 -9.391 -4.684 1 91.81 97 ALA A O 1
ATOM 741 N N . PHE A 1 98 ? -6.883 -8.695 -6.785 1 92.12 98 PHE A N 1
ATOM 742 C CA . PHE A 1 98 ? -5.688 -7.867 -6.68 1 92.12 98 PHE A CA 1
ATOM 743 C C . PHE A 1 98 ? -5.949 -6.66 -5.785 1 92.12 98 PHE A C 1
ATOM 745 O O . PHE A 1 98 ? -5.02 -6.09 -5.215 1 92.12 98 PHE A O 1
ATOM 752 N N . ILE A 1 99 ? -7.207 -6.262 -5.633 1 96.25 99 ILE A N 1
ATOM 753 C CA . ILE A 1 99 ? -7.582 -5.113 -4.816 1 96.25 99 ILE A CA 1
ATOM 754 C C . ILE A 1 99 ? -7.223 -5.379 -3.355 1 96.25 99 ILE A C 1
ATOM 756 O O . ILE A 1 99 ? -7.074 -4.441 -2.566 1 96.25 99 ILE A O 1
ATOM 760 N N . SER A 1 100 ? -6.973 -6.633 -2.979 1 95 100 SER A N 1
ATOM 761 C CA . SER A 1 100 ? -6.727 -6.996 -1.588 1 95 100 SER A CA 1
ATOM 762 C C . SER A 1 100 ? -5.238 -6.926 -1.253 1 95 100 SER A C 1
ATOM 764 O O . SER A 1 100 ? -4.859 -6.996 -0.083 1 95 100 SER A O 1
ATOM 766 N N . PHE A 1 101 ? -4.375 -6.664 -2.172 1 93.19 101 PHE A N 1
ATOM 767 C CA . PHE A 1 101 ? -2.943 -6.844 -1.95 1 93.19 101 PHE A CA 1
ATOM 768 C C . PHE A 1 101 ? -2.389 -5.727 -1.073 1 93.19 101 PHE A C 1
ATOM 770 O O . PHE A 1 101 ? -1.482 -5.957 -0.27 1 93.19 101 PHE A O 1
ATOM 777 N N . PRO A 1 102 ? -2.908 -4.473 -1.159 1 94 102 PRO A N 1
ATOM 778 C CA . PRO A 1 102 ? -2.389 -3.465 -0.234 1 94 102 PRO A CA 1
ATOM 779 C C . PRO A 1 102 ? -2.521 -3.881 1.229 1 94 102 PRO A C 1
ATOM 781 O O . PRO A 1 102 ? -1.562 -3.773 1.995 1 94 102 PRO A O 1
ATOM 784 N N . LYS A 1 103 ? -3.66 -4.406 1.588 1 93.75 103 LYS A N 1
ATOM 785 C CA . LYS A 1 103 ? -3.846 -4.84 2.971 1 93.75 103 LYS A CA 1
ATOM 786 C C . LYS A 1 103 ? -2.957 -6.035 3.297 1 93.75 103 LYS A C 1
ATOM 788 O O . LYS A 1 103 ? -2.434 -6.145 4.406 1 93.75 103 LYS A O 1
ATOM 793 N N . VAL A 1 104 ? -2.76 -6.945 2.344 1 95.38 104 VAL A N 1
ATOM 794 C CA . VAL A 1 104 ? -1.957 -8.141 2.566 1 95.38 104 VAL A CA 1
ATOM 795 C C . VAL A 1 104 ? -0.495 -7.754 2.773 1 95.38 104 VAL A C 1
ATOM 797 O O . VAL A 1 104 ? 0.146 -8.211 3.723 1 95.38 104 VAL A O 1
ATOM 800 N N . PHE A 1 105 ? 0.013 -6.879 1.879 1 96.44 105 PHE A N 1
ATOM 801 C CA . PHE A 1 105 ? 1.387 -6.414 2.023 1 96.44 105 PHE A CA 1
ATOM 802 C C . PHE A 1 105 ? 1.57 -5.668 3.34 1 96.44 105 PHE A C 1
ATOM 804 O O . PHE A 1 105 ? 2.607 -5.801 3.994 1 96.44 105 PHE A O 1
ATOM 811 N N . GLY A 1 106 ? 0.527 -4.875 3.725 1 95.25 106 GLY A N 1
ATOM 812 C CA . GLY A 1 106 ? 0.58 -4.195 5.012 1 95.25 106 GLY A CA 1
ATOM 813 C C . GLY A 1 106 ? 0.714 -5.148 6.184 1 95.25 106 GLY A C 1
ATOM 814 O O . GLY A 1 106 ? 1.501 -4.906 7.098 1 95.25 106 GLY A O 1
ATOM 815 N N . HIS A 1 107 ? 0.041 -6.254 6.16 1 94.25 107 HIS A N 1
ATOM 816 C CA . HIS A 1 107 ? 0.004 -7.219 7.25 1 94.25 107 HIS A CA 1
ATOM 817 C C . HIS A 1 107 ? 1.336 -7.949 7.387 1 94.25 107 HIS A C 1
ATOM 819 O O . HIS A 1 107 ? 1.741 -8.305 8.492 1 94.25 107 HIS A O 1
ATOM 825 N N . ILE A 1 108 ? 2.033 -8.148 6.305 1 95.69 108 ILE A N 1
ATOM 826 C CA . ILE A 1 108 ? 3.229 -8.977 6.391 1 95.69 108 ILE A CA 1
ATOM 827 C C . ILE A 1 108 ? 4.477 -8.102 6.344 1 95.69 108 ILE A C 1
ATOM 829 O O . ILE A 1 108 ? 5.598 -8.594 6.449 1 95.69 108 ILE A O 1
ATOM 833 N N . TYR A 1 109 ? 4.355 -6.762 6.199 1 96.94 109 TYR A N 1
ATOM 834 C CA . TYR A 1 109 ? 5.445 -5.82 5.957 1 96.94 109 TYR A CA 1
ATOM 835 C C . TYR A 1 109 ? 6.562 -6.004 6.973 1 96.94 109 TYR A C 1
ATOM 837 O O . TYR A 1 109 ? 7.727 -6.176 6.602 1 96.94 109 TYR A O 1
ATOM 845 N N . ASP A 1 110 ? 6.254 -6.031 8.281 1 96.69 110 ASP A N 1
ATOM 846 C CA . ASP A 1 110 ? 7.281 -6.062 9.32 1 96.69 110 ASP A CA 1
ATOM 847 C C . ASP A 1 110 ? 8.016 -7.402 9.336 1 96.69 110 ASP A C 1
ATOM 849 O O . ASP A 1 110 ? 9.219 -7.457 9.594 1 96.69 110 ASP A O 1
ATOM 853 N N . GLN A 1 111 ? 7.305 -8.469 9.062 1 96.81 111 GLN A N 1
ATOM 854 C CA . GLN A 1 111 ? 7.934 -9.789 9.008 1 96.81 111 GLN A CA 1
ATOM 855 C C . GLN A 1 111 ? 8.938 -9.867 7.867 1 96.81 111 GLN A C 1
ATOM 857 O O . GLN A 1 111 ? 10.039 -10.406 8.039 1 96.81 111 GLN A O 1
ATOM 862 N N . VAL A 1 112 ? 8.539 -9.344 6.719 1 97.44 112 VAL A N 1
ATOM 863 C CA . VAL A 1 112 ? 9.422 -9.383 5.559 1 97.44 112 VAL A CA 1
ATOM 864 C C . VAL A 1 112 ? 10.609 -8.453 5.777 1 97.44 112 VAL A C 1
ATOM 866 O O . VAL A 1 112 ? 11.75 -8.797 5.457 1 97.44 112 VAL A O 1
ATOM 869 N N . ARG A 1 113 ? 10.344 -7.246 6.305 1 98.06 113 ARG A N 1
ATOM 870 C CA . ARG A 1 113 ? 11.43 -6.32 6.609 1 98.06 113 ARG A CA 1
ATOM 871 C C . ARG A 1 113 ? 12.469 -6.969 7.516 1 98.06 113 ARG A C 1
ATOM 873 O O . ARG A 1 113 ? 13.672 -6.746 7.348 1 98.06 113 ARG A O 1
ATOM 880 N N . ALA A 1 114 ? 12.039 -7.762 8.469 1 98.06 114 ALA A N 1
ATOM 881 C CA . ALA A 1 114 ? 12.922 -8.422 9.422 1 98.06 114 ALA A CA 1
ATOM 882 C C . ALA A 1 114 ? 13.781 -9.477 8.742 1 98.06 114 ALA A C 1
ATOM 884 O O . ALA A 1 114 ? 14.805 -9.898 9.281 1 98.06 114 ALA A O 1
ATOM 885 N N . CYS A 1 115 ? 13.398 -9.938 7.559 1 98 115 CYS A N 1
ATOM 886 C CA . CYS A 1 115 ? 14.148 -10.961 6.832 1 98 115 CYS A CA 1
ATOM 887 C C . CYS A 1 115 ? 15.312 -10.352 6.07 1 98 115 CYS A C 1
ATOM 889 O O . CYS A 1 115 ? 16.281 -11.047 5.734 1 98 115 CYS A O 1
ATOM 891 N N . VAL A 1 116 ? 15.328 -9.055 5.766 1 98.31 116 VAL A N 1
ATOM 892 C CA . VAL A 1 116 ? 16.234 -8.43 4.805 1 98.31 116 VAL A CA 1
ATOM 893 C C . VAL A 1 116 ? 17.641 -8.336 5.402 1 98.31 116 VAL A C 1
ATOM 895 O O . VAL A 1 116 ? 18.625 -8.594 4.719 1 98.31 116 VAL A O 1
ATOM 898 N N . PRO A 1 117 ? 17.797 -8.023 6.711 1 98.19 117 PRO A N 1
ATOM 899 C CA . PRO A 1 117 ? 19.125 -7.969 7.309 1 98.19 117 PRO A CA 1
ATOM 900 C C . PRO A 1 117 ? 19.844 -9.32 7.277 1 98.19 117 PRO A C 1
ATOM 902 O O . PRO A 1 117 ? 19.203 -10.367 7.355 1 98.19 117 PRO A O 1
ATOM 905 N N . ALA A 1 118 ? 21.125 -9.281 7.246 1 97 118 ALA A N 1
ATOM 906 C CA . ALA A 1 118 ? 21.953 -10.477 7.117 1 97 118 ALA A CA 1
ATOM 907 C C . ALA A 1 118 ? 21.688 -11.453 8.266 1 97 118 ALA A C 1
ATOM 909 O O . ALA A 1 118 ? 21.734 -12.672 8.078 1 97 118 ALA A O 1
ATOM 910 N N . ASP A 1 119 ? 21.391 -10.914 9.43 1 96.19 119 ASP A N 1
ATOM 911 C CA . ASP A 1 119 ? 21.25 -11.75 10.609 1 96.19 119 ASP A CA 1
ATOM 912 C C . ASP A 1 119 ? 19.781 -12.062 10.898 1 96.19 119 ASP A C 1
ATOM 914 O O . ASP A 1 119 ? 19.453 -12.664 11.922 1 96.19 119 ASP A O 1
ATOM 918 N N . GLY A 1 120 ? 18.859 -11.672 10.031 1 96.62 120 GLY A N 1
ATOM 919 C CA . GLY A 1 120 ? 17.453 -11.969 10.203 1 96.62 120 GLY A CA 1
ATOM 920 C C . GLY A 1 120 ? 17.062 -13.352 9.727 1 96.62 120 GLY A C 1
ATOM 921 O O . GLY A 1 120 ? 17.906 -14.078 9.188 1 96.62 120 GLY A O 1
ATOM 922 N N . PRO A 1 121 ? 15.789 -13.711 9.961 1 96.56 121 PRO A N 1
ATOM 923 C CA . PRO A 1 121 ? 15.312 -14.969 9.391 1 96.56 121 PRO A CA 1
ATOM 924 C C . PRO A 1 121 ? 15.414 -15.008 7.867 1 96.56 121 PRO A C 1
ATOM 926 O O . PRO A 1 121 ? 15.445 -13.953 7.227 1 96.56 121 PRO A O 1
ATOM 929 N N . PHE A 1 122 ? 15.469 -16.172 7.305 1 95.44 122 PHE A N 1
ATOM 930 C CA . PHE A 1 122 ? 15.633 -16.281 5.859 1 95.44 122 PHE A CA 1
ATOM 931 C C . PHE A 1 122 ? 14.32 -15.977 5.145 1 95.44 122 PHE A C 1
ATOM 933 O O . PHE A 1 122 ? 14.32 -15.328 4.094 1 95.44 122 PHE A O 1
ATOM 940 N N . GLY A 1 123 ? 13.25 -16.469 5.715 1 95.69 123 GLY A N 1
ATOM 941 C CA . GLY A 1 123 ? 11.984 -16.25 5.023 1 95.69 123 GLY A CA 1
ATOM 942 C C . GLY A 1 123 ? 10.781 -16.328 5.945 1 95.69 123 GLY A C 1
ATOM 943 O O . GLY A 1 123 ? 10.93 -16.422 7.168 1 95.69 123 GLY A O 1
ATOM 944 N N . VAL A 1 124 ? 9.633 -16.109 5.34 1 95.12 124 VAL A N 1
ATOM 945 C CA . VAL A 1 124 ? 8.312 -16.234 5.957 1 95.12 124 VAL A CA 1
ATOM 946 C C . VAL A 1 124 ? 7.375 -17 5.039 1 95.12 124 VAL A C 1
ATOM 948 O O . VAL A 1 124 ? 7.355 -16.781 3.826 1 95.12 124 VAL A O 1
ATOM 951 N N . ARG A 1 125 ? 6.605 -17.922 5.668 1 94.19 125 ARG A N 1
ATOM 952 C CA . ARG A 1 125 ? 5.641 -18.688 4.895 1 94.19 125 ARG A CA 1
ATOM 953 C C . ARG A 1 125 ? 4.422 -17.844 4.535 1 94.19 125 ARG A C 1
ATOM 955 O O . ARG A 1 125 ? 4.102 -16.875 5.238 1 94.19 125 ARG A O 1
ATOM 962 N N . TYR A 1 126 ? 3.793 -18.234 3.426 1 94.62 126 TYR A N 1
ATOM 963 C CA . TYR A 1 126 ? 2.531 -17.594 3.072 1 94.62 126 TYR A CA 1
ATOM 964 C C . TYR A 1 126 ? 1.539 -17.672 4.227 1 94.62 126 TYR A C 1
ATOM 966 O O . TYR A 1 126 ? 1.327 -18.734 4.805 1 94.62 126 TYR A O 1
ATOM 974 N N . SER A 1 127 ? 0.946 -16.594 4.527 1 92.25 127 SER A N 1
ATOM 975 C CA . SER A 1 127 ? -0.059 -16.531 5.586 1 92.25 127 SER A CA 1
ATOM 976 C C . SER A 1 127 ? -1.414 -17.016 5.082 1 92.25 127 SER A C 1
ATOM 978 O O . SER A 1 127 ? -1.607 -17.203 3.877 1 92.25 127 SER A O 1
ATOM 980 N N . GLU A 1 128 ? -2.33 -17.219 6.02 1 92.56 128 GLU A N 1
ATOM 981 C CA . GLU A 1 128 ? -3.703 -17.578 5.684 1 92.56 128 GLU A CA 1
ATOM 982 C C . GLU A 1 128 ? -4.344 -16.531 4.781 1 92.56 128 GLU A C 1
ATOM 984 O O . GLU A 1 128 ? -5.09 -16.875 3.859 1 92.56 128 GLU A O 1
ATOM 989 N N . ARG A 1 129 ? -4.047 -15.242 4.984 1 92.31 129 ARG A N 1
ATOM 990 C CA . ARG A 1 129 ? -4.602 -14.156 4.184 1 92.31 129 ARG A CA 1
ATOM 991 C C . ARG A 1 129 ? -4.129 -14.242 2.736 1 92.31 129 ARG A C 1
ATOM 993 O O . ARG A 1 129 ? -4.875 -13.914 1.812 1 92.31 129 ARG A O 1
ATOM 1000 N N . VAL A 1 130 ? -2.896 -14.609 2.582 1 94 130 VAL A N 1
ATOM 1001 C CA . VAL A 1 130 ? -2.346 -14.75 1.238 1 94 130 VAL A CA 1
ATOM 1002 C C . VAL A 1 130 ? -3.037 -15.906 0.516 1 94 130 VAL A C 1
ATOM 1004 O O . VAL A 1 130 ? -3.436 -15.773 -0.644 1 94 130 VAL A O 1
ATOM 1007 N N . HIS A 1 131 ? -3.199 -17 1.231 1 94.75 131 HIS A N 1
ATOM 1008 C CA . HIS A 1 131 ? -3.889 -18.141 0.643 1 94.75 131 HIS A CA 1
ATOM 1009 C C . HIS A 1 131 ? -5.316 -17.781 0.248 1 94.75 131 HIS A C 1
ATOM 1011 O O . HIS A 1 131 ? -5.82 -18.266 -0.771 1 94.75 131 HIS A O 1
ATOM 1017 N N . ASP A 1 132 ? -5.977 -16.906 1.036 1 93.69 132 ASP A N 1
ATOM 1018 C CA . ASP A 1 132 ? -7.336 -16.469 0.731 1 93.69 132 ASP A CA 1
ATOM 1019 C C . ASP A 1 132 ? -7.379 -15.672 -0.569 1 93.69 132 ASP A C 1
ATOM 1021 O O . ASP A 1 132 ? -8.281 -15.852 -1.385 1 93.69 132 ASP A O 1
ATOM 1025 N N . VAL A 1 133 ? -6.449 -14.812 -0.733 1 93.94 133 VAL A N 1
ATOM 1026 C CA . VAL A 1 133 ? -6.402 -13.984 -1.933 1 93.94 133 VAL A CA 1
ATOM 1027 C C . VAL A 1 133 ? -6.109 -14.852 -3.152 1 93.94 133 VAL A C 1
ATOM 1029 O O . VAL A 1 133 ? -6.727 -14.688 -4.207 1 93.94 133 VAL A O 1
ATOM 1032 N N . ILE A 1 134 ? -5.148 -15.805 -3.027 1 93.62 134 ILE A N 1
ATOM 1033 C CA . ILE A 1 134 ? -4.809 -16.703 -4.121 1 93.62 134 ILE A CA 1
ATOM 1034 C C . ILE A 1 134 ? -6.031 -17.531 -4.5 1 93.62 134 ILE A C 1
ATOM 1036 O O . ILE A 1 134 ? -6.297 -17.766 -5.684 1 93.62 134 ILE A O 1
ATOM 1040 N N . ASP A 1 135 ? -6.777 -17.984 -3.502 1 95.44 135 ASP A N 1
ATOM 1041 C CA . ASP A 1 135 ? -7.996 -18.75 -3.758 1 95.44 135 ASP A CA 1
ATOM 1042 C C . ASP A 1 135 ? -9.016 -17.906 -4.527 1 95.44 135 ASP A C 1
ATOM 1044 O O . ASP A 1 135 ? -9.672 -18.406 -5.441 1 95.44 135 ASP A O 1
ATOM 1048 N N . GLU A 1 136 ? -9.172 -16.656 -4.137 1 93.94 136 GLU A N 1
ATOM 1049 C CA . GLU A 1 136 ? -10.078 -15.75 -4.848 1 93.94 136 GLU A CA 1
ATOM 1050 C C . GLU A 1 136 ? -9.641 -15.562 -6.297 1 93.94 136 GLU A C 1
ATOM 1052 O O . GLU A 1 136 ? -10.469 -15.594 -7.211 1 93.94 136 GLU A O 1
ATOM 1057 N N . PHE A 1 137 ? -8.461 -15.43 -6.461 1 91.81 137 PHE A N 1
ATOM 1058 C CA . PHE A 1 137 ? -7.875 -15.281 -7.789 1 91.81 137 PHE A CA 1
ATOM 1059 C C . PHE A 1 137 ? -8.125 -16.531 -8.633 1 91.81 137 PHE A C 1
ATOM 1061 O O . PHE A 1 137 ? -8.539 -16.422 -9.789 1 91.81 137 PHE A O 1
ATOM 1068 N N . THR A 1 138 ? -7.867 -17.656 -8.039 1 93.06 138 THR A N 1
ATOM 1069 C CA . THR A 1 138 ? -8.008 -18.938 -8.727 1 93.06 138 THR A CA 1
ATOM 1070 C C . THR A 1 138 ? -9.461 -19.188 -9.125 1 93.06 138 THR A C 1
ATOM 1072 O O . THR A 1 138 ? -9.727 -19.781 -10.172 1 93.06 138 THR A O 1
ATOM 1075 N N . LYS A 1 139 ? -10.398 -18.688 -8.367 1 94.25 139 LYS A N 1
ATOM 1076 C CA . LYS A 1 139 ? -11.82 -18.812 -8.68 1 94.25 139 LYS A CA 1
ATOM 1077 C C . LYS A 1 139 ? -12.125 -18.281 -10.07 1 94.25 139 LYS A C 1
ATOM 1079 O O . LYS A 1 139 ? -12.945 -18.844 -10.797 1 94.25 139 LYS A O 1
ATOM 1084 N N . TYR A 1 140 ? -11.453 -17.281 -10.438 1 92.19 140 TYR A N 1
ATOM 1085 C CA . TYR A 1 140 ? -11.75 -16.625 -11.711 1 92.19 140 TYR A CA 1
ATOM 1086 C C . TYR A 1 140 ? -10.922 -17.25 -12.836 1 92.19 140 TYR A C 1
ATOM 1088 O O . TYR A 1 140 ? -11.25 -17.078 -14.016 1 92.19 140 TYR A O 1
ATOM 1096 N N . LEU A 1 141 ? -9.875 -17.984 -12.492 1 92.31 141 LEU A N 1
ATOM 1097 C CA . LEU A 1 141 ? -8.945 -18.422 -13.516 1 92.31 141 LEU A CA 1
ATOM 1098 C C . LEU A 1 141 ? -9.055 -19.938 -13.734 1 92.31 141 LEU A C 1
ATOM 1100 O O . LEU A 1 141 ? -8.547 -20.469 -14.727 1 92.31 141 LEU A O 1
ATOM 1104 N N . VAL A 1 142 ? -9.711 -20.641 -12.867 1 95.5 142 VAL A N 1
ATOM 1105 C CA . VAL A 1 142 ? -9.711 -22.094 -12.82 1 95.5 142 VAL A CA 1
ATOM 1106 C C . VAL A 1 142 ? -10.227 -22.656 -14.141 1 95.5 142 VAL A C 1
ATOM 1108 O O . VAL A 1 142 ? -9.695 -23.656 -14.656 1 95.5 142 VAL A O 1
ATOM 1111 N N . ASP A 1 143 ? -11.227 -22.047 -14.742 1 95.19 143 ASP A N 1
ATOM 1112 C CA . ASP A 1 143 ? -11.742 -22.5 -16.031 1 95.19 143 ASP A CA 1
ATOM 1113 C C . ASP A 1 143 ? -10.695 -22.328 -17.141 1 95.19 143 ASP A C 1
ATOM 1115 O O . ASP A 1 143 ? -10.492 -23.234 -17.953 1 95.19 143 ASP A O 1
ATOM 1119 N N . GLY A 1 144 ? -10.078 -21.156 -17.094 1 93.56 144 GLY A N 1
ATOM 1120 C CA . GLY A 1 144 ? -9.039 -20.891 -18.078 1 93.56 144 GLY A CA 1
ATOM 1121 C C . GLY A 1 144 ? -7.859 -21.844 -17.953 1 93.56 144 GLY A C 1
ATOM 1122 O O . GLY A 1 144 ? -7.332 -22.312 -18.969 1 93.56 144 GLY A O 1
ATOM 1123 N N . PHE A 1 145 ? -7.43 -22.125 -16.781 1 94.94 145 PHE A N 1
ATOM 1124 C CA . PHE A 1 145 ? -6.336 -23.062 -16.531 1 94.94 145 PHE A CA 1
ATOM 1125 C C . PHE A 1 145 ? -6.711 -24.469 -17 1 94.94 145 PHE A C 1
ATOM 1127 O O . PHE A 1 145 ? -5.922 -25.141 -17.672 1 94.94 145 PHE A O 1
ATOM 1134 N N . THR A 1 146 ? -7.902 -24.922 -16.625 1 97.06 146 THR A N 1
ATOM 1135 C CA . THR A 1 146 ? -8.375 -26.25 -17 1 97.06 146 THR A CA 1
ATOM 1136 C C . THR A 1 146 ? -8.414 -26.406 -18.516 1 97.06 146 THR A C 1
ATOM 1138 O O . THR A 1 146 ? -7.895 -27.375 -19.062 1 97.06 146 THR A O 1
ATOM 1141 N N . ASP A 1 147 ? -8.945 -25.375 -19.172 1 96 147 ASP A N 1
ATOM 1142 C CA . ASP A 1 147 ? -9.047 -25.406 -20.625 1 96 147 ASP A CA 1
ATOM 1143 C C . ASP A 1 147 ? -7.668 -25.422 -21.281 1 96 147 ASP A C 1
ATOM 1145 O O . ASP A 1 147 ? -7.438 -26.188 -22.234 1 96 147 ASP A O 1
ATOM 1149 N N . SER A 1 148 ? -6.828 -24.609 -20.781 1 95.69 148 SER A N 1
ATOM 1150 C CA . SER A 1 148 ? -5.484 -24.531 -21.344 1 95.69 148 SER A CA 1
ATOM 1151 C C . SER A 1 148 ? -4.727 -25.828 -21.188 1 95.69 148 SER A C 1
ATOM 1153 O O . SER A 1 148 ? -4.035 -26.281 -22.094 1 95.69 148 SER A O 1
ATOM 1155 N N . ILE A 1 149 ? -4.828 -26.438 -20.047 1 97.5 149 ILE A N 1
ATOM 1156 C CA . ILE A 1 149 ? -4.137 -27.688 -19.766 1 97.5 149 ILE A CA 1
ATOM 1157 C C . ILE A 1 149 ? -4.656 -28.781 -20.688 1 97.5 149 ILE A C 1
ATOM 1159 O O . ILE A 1 149 ? -3.873 -29.5 -21.312 1 97.5 149 ILE A O 1
ATOM 1163 N N . LEU A 1 150 ? -5.969 -28.906 -20.828 1 98.25 150 LEU A N 1
ATOM 1164 C CA . LEU A 1 150 ? -6.559 -29.938 -21.672 1 98.25 150 LEU A CA 1
ATOM 1165 C C . LEU A 1 150 ? -6.227 -29.688 -23.141 1 98.25 150 LEU A C 1
ATOM 1167 O O . LEU A 1 150 ? -6.008 -30.641 -23.906 1 98.25 150 LEU A O 1
ATOM 1171 N N . LYS A 1 151 ? -6.195 -28.438 -23.5 1 97.12 151 LYS A N 1
ATOM 1172 C CA . LYS A 1 151 ? -5.926 -28.078 -24.891 1 97.12 151 LYS A CA 1
ATOM 1173 C C . LYS A 1 151 ? -4.48 -28.391 -25.266 1 97.12 151 LYS A C 1
ATOM 1175 O O . LYS A 1 151 ? -4.211 -28.844 -26.375 1 97.12 151 LYS A O 1
ATOM 1180 N N . HIS A 1 152 ? -3.539 -28.141 -24.375 1 96.88 152 HIS A N 1
ATOM 1181 C CA . HIS A 1 152 ? -2.133 -28.125 -24.766 1 96.88 152 HIS A CA 1
ATOM 1182 C C . HIS A 1 152 ? -1.448 -29.438 -24.375 1 96.88 152 HIS A C 1
ATOM 1184 O O . HIS A 1 152 ? -0.355 -29.734 -24.859 1 96.88 152 HIS A O 1
ATOM 1190 N N . THR A 1 153 ? -2.035 -30.188 -23.453 1 97.06 153 THR A N 1
ATOM 1191 C CA . THR A 1 153 ? -1.493 -31.5 -23.125 1 97.06 153 THR A CA 1
ATOM 1192 C C . THR A 1 153 ? -2.152 -32.594 -23.953 1 97.06 153 THR A C 1
ATOM 1194 O O . THR A 1 153 ? -3.236 -33.062 -23.625 1 97.06 153 THR A O 1
ATOM 1197 N N . ASP A 1 154 ? -1.458 -33.062 -24.953 1 95.56 154 ASP A N 1
ATOM 1198 C CA . ASP A 1 154 ? -1.995 -33.938 -25.984 1 95.56 154 ASP A CA 1
ATOM 1199 C C . ASP A 1 154 ? -2.543 -35.219 -25.359 1 95.56 154 ASP A C 1
ATOM 1201 O O . ASP A 1 154 ? -1.847 -35.906 -24.594 1 95.56 154 ASP A O 1
ATOM 1205 N N . GLY A 1 155 ? -3.844 -35.5 -25.672 1 97.06 155 GLY A N 1
ATOM 1206 C CA . GLY A 1 155 ? -4.461 -36.781 -25.328 1 97.06 155 GLY A CA 1
ATOM 1207 C C . GLY A 1 155 ? -4.895 -36.844 -23.875 1 97.06 155 GLY A C 1
ATOM 1208 O O . GLY A 1 155 ? -5.492 -37.812 -23.438 1 97.06 155 GLY A O 1
ATOM 1209 N N . LEU A 1 156 ? -4.66 -35.812 -23.141 1 98.31 156 LEU A N 1
ATOM 1210 C CA . LEU A 1 156 ? -4.898 -35.812 -21.703 1 98.31 156 LEU A CA 1
ATOM 1211 C C . LEU A 1 156 ? -6.375 -36.062 -21.406 1 98.31 156 LEU A C 1
ATOM 1213 O O . LEU A 1 156 ? -6.719 -36.812 -20.5 1 98.31 156 LEU A O 1
ATOM 1217 N N . GLN A 1 157 ? -7.246 -35.375 -22.125 1 98.38 157 GLN A N 1
ATOM 1218 C CA . GLN A 1 157 ? -8.68 -35.5 -21.859 1 98.38 157 GLN A CA 1
ATOM 1219 C C . GLN A 1 157 ? -9.141 -36.938 -21.984 1 98.38 157 GLN A C 1
ATOM 1221 O O . GLN A 1 157 ? -9.836 -37.438 -21.109 1 98.38 157 GLN A O 1
ATOM 1226 N N . ARG A 1 158 ? -8.781 -37.625 -23.031 1 98.19 158 ARG A N 1
ATOM 1227 C CA . ARG A 1 158 ? -9.172 -39 -23.25 1 98.19 158 ARG A CA 1
ATOM 1228 C C . ARG A 1 158 ? -8.641 -39.906 -22.141 1 98.19 158 ARG A C 1
ATOM 1230 O O . ARG A 1 158 ? -9.352 -40.781 -21.656 1 98.19 158 ARG A O 1
ATOM 1237 N N . ARG A 1 159 ? -7.438 -39.656 -21.75 1 98.5 159 ARG A N 1
ATOM 1238 C CA . ARG A 1 159 ? -6.832 -40.469 -20.703 1 98.5 159 ARG A CA 1
ATOM 1239 C C . ARG A 1 159 ? -7.566 -40.281 -19.375 1 98.5 159 ARG A C 1
ATOM 1241 O O . ARG A 1 159 ? -7.805 -41.219 -18.641 1 98.5 159 ARG A O 1
ATOM 1248 N N . LEU A 1 160 ? -7.883 -39.031 -19.078 1 98.75 160 LEU A N 1
ATOM 1249 C CA . LEU A 1 160 ? -8.617 -38.719 -17.859 1 98.75 160 LEU A CA 1
ATOM 1250 C C . LEU A 1 160 ? -9.992 -39.375 -17.875 1 98.75 160 LEU A C 1
ATOM 1252 O O . LEU A 1 160 ? -10.477 -39.844 -16.828 1 98.75 160 LEU A O 1
ATOM 1256 N N . GLU A 1 161 ? -10.617 -39.438 -19.047 1 98.5 161 GLU A N 1
ATOM 1257 C CA . GLU A 1 161 ? -11.938 -40.062 -19.188 1 98.5 161 GLU A CA 1
ATOM 1258 C C . GLU A 1 161 ? -11.859 -41.562 -18.969 1 98.5 161 GLU A C 1
ATOM 1260 O O . GLU A 1 161 ? -12.812 -42.156 -18.469 1 98.5 161 GLU A O 1
ATOM 1265 N N . THR A 1 162 ? -10.812 -42.188 -19.344 1 98.12 162 THR A N 1
ATOM 1266 C CA . THR A 1 162 ? -10.633 -43.625 -19.203 1 98.12 162 THR A CA 1
ATOM 1267 C C . THR A 1 162 ? -10.32 -44 -17.75 1 98.12 162 THR A C 1
ATOM 1269 O O . THR A 1 162 ? -10.805 -45 -17.25 1 98.12 162 THR A O 1
ATOM 1272 N N . GLY A 1 163 ? -9.422 -43.188 -17.094 1 98.62 163 GLY A N 1
ATOM 1273 C CA . GLY A 1 163 ? -9.039 -43.438 -15.703 1 98.62 163 GLY A CA 1
ATOM 1274 C C . GLY A 1 163 ? -7.543 -43.562 -15.508 1 98.62 163 GLY A C 1
ATOM 1275 O O . GLY A 1 163 ? -6.941 -44.562 -15.844 1 98.62 163 GLY A O 1
ATOM 1276 N N . ILE A 1 164 ? -7.023 -42.562 -14.938 1 98.56 164 ILE A N 1
ATOM 1277 C CA . ILE A 1 164 ? -5.586 -42.562 -14.688 1 98.56 164 ILE A CA 1
ATOM 1278 C C . ILE A 1 164 ? -5.301 -42 -13.297 1 98.56 164 ILE A C 1
ATOM 1280 O O . ILE A 1 164 ? -6.207 -41.5 -12.625 1 98.56 164 ILE A O 1
ATOM 1284 N N . ASP A 1 165 ? -4.016 -42.125 -12.797 1 98.69 165 ASP A N 1
ATOM 1285 C CA . ASP A 1 165 ? -3.559 -41.562 -11.523 1 98.69 165 ASP A CA 1
ATOM 1286 C C . ASP A 1 165 ? -2.902 -40.219 -11.711 1 98.69 165 ASP A C 1
ATOM 1288 O O . ASP A 1 165 ? -1.994 -40.062 -12.531 1 98.69 165 ASP A O 1
ATOM 1292 N N . VAL A 1 166 ? -3.402 -39.219 -10.992 1 98.75 166 VAL A N 1
ATOM 1293 C CA . VAL A 1 166 ? -2.98 -37.844 -11.148 1 98.75 166 VAL A CA 1
ATOM 1294 C C . VAL A 1 166 ? -2.533 -37.281 -9.797 1 98.75 166 VAL A C 1
ATOM 1296 O O . VAL A 1 166 ? -3.113 -37.625 -8.758 1 98.75 166 VAL A O 1
ATOM 1299 N N . ILE A 1 167 ? -1.479 -36.375 -9.812 1 98.62 167 ILE A N 1
ATOM 1300 C CA . ILE A 1 167 ? -1.105 -35.688 -8.586 1 98.62 167 ILE A CA 1
ATOM 1301 C C . ILE A 1 167 ? -0.852 -34.219 -8.891 1 98.62 167 ILE A C 1
ATOM 1303 O O . ILE A 1 167 ? -0.255 -33.875 -9.914 1 98.62 167 ILE A O 1
ATOM 1307 N N . GLU A 1 168 ? -1.386 -33.344 -8.055 1 98.75 168 GLU A N 1
ATOM 1308 C CA . GLU A 1 168 ? -1.047 -31.922 -8.062 1 98.75 168 GLU A CA 1
ATOM 1309 C C . GLU A 1 168 ? -0.143 -31.578 -6.883 1 98.75 168 GLU A C 1
ATOM 1311 O O . GLU A 1 168 ? -0.396 -32 -5.75 1 98.75 168 GLU A O 1
ATOM 1316 N N . PHE A 1 169 ? 0.914 -30.812 -7.141 1 98.19 169 PHE A N 1
ATOM 1317 C CA . PHE A 1 169 ? 1.805 -30.328 -6.094 1 98.19 169 PHE A CA 1
ATOM 1318 C C . PHE A 1 169 ? 1.52 -28.875 -5.77 1 98.19 169 PHE A C 1
ATOM 1320 O O . PHE A 1 169 ? 1.346 -28.047 -6.672 1 98.19 169 PHE A O 1
ATOM 1327 N N . GLY A 1 170 ? 1.535 -28.5 -4.457 1 96.88 170 GLY A N 1
ATOM 1328 C CA . GLY A 1 170 ? 1.218 -27.141 -4.066 1 96.88 170 GLY A CA 1
ATOM 1329 C C . GLY A 1 170 ? -0.178 -26.703 -4.477 1 96.88 170 GLY A C 1
ATOM 1330 O O . GLY A 1 170 ? -0.345 -25.703 -5.184 1 96.88 170 GLY A O 1
ATOM 1331 N N . SER A 1 171 ? -1.162 -27.297 -3.912 1 95.69 171 SER A N 1
ATOM 1332 C CA . SER A 1 171 ? -2.52 -27.203 -4.438 1 95.69 171 SER A CA 1
ATOM 1333 C C . SER A 1 171 ? -3.252 -25.984 -3.869 1 95.69 171 SER A C 1
ATOM 1335 O O . SER A 1 171 ? -4.379 -25.703 -4.27 1 95.69 171 SER A O 1
ATOM 1337 N N . GLY A 1 172 ? -2.609 -25.312 -2.922 1 94.12 172 GLY A N 1
ATOM 1338 C CA . GLY A 1 172 ? -3.293 -24.188 -2.307 1 94.12 172 GLY A CA 1
ATOM 1339 C C . GLY A 1 172 ? -4.582 -24.578 -1.607 1 94.12 172 GLY A C 1
ATOM 1340 O O . GLY A 1 172 ? -4.574 -25.438 -0.726 1 94.12 172 GLY A O 1
ATOM 1341 N N . ARG A 1 173 ? -5.711 -24.062 -2.123 1 96.19 173 ARG A N 1
ATOM 1342 C CA . ARG A 1 173 ? -6.996 -24.422 -1.53 1 96.19 173 ARG A CA 1
ATOM 1343 C C . ARG A 1 173 ? -7.68 -25.531 -2.338 1 96.19 173 ARG A C 1
ATOM 1345 O O . ARG A 1 173 ? -8.867 -25.797 -2.137 1 96.19 173 ARG A O 1
ATOM 1352 N N . GLY A 1 174 ? -7.016 -26.109 -3.279 1 96.81 174 GLY A N 1
ATOM 1353 C CA . GLY A 1 174 ? -7.414 -27.328 -3.975 1 96.81 174 GLY A CA 1
ATOM 1354 C C . GLY A 1 174 ? -8.453 -27.078 -5.051 1 96.81 174 GLY A C 1
ATOM 1355 O O . GLY A 1 174 ? -9.133 -28 -5.484 1 96.81 174 GLY A O 1
ATOM 1356 N N . ARG A 1 175 ? -8.625 -25.859 -5.512 1 96.75 175 ARG A N 1
ATOM 1357 C CA . ARG A 1 175 ? -9.711 -25.531 -6.434 1 96.75 175 ARG A CA 1
ATOM 1358 C C . ARG A 1 175 ? -9.492 -26.172 -7.797 1 96.75 175 ARG A C 1
ATOM 1360 O O . ARG A 1 175 ? -10.422 -26.703 -8.398 1 96.75 175 ARG A O 1
ATOM 1367 N N . LEU A 1 176 ? -8.305 -26.094 -8.32 1 97.12 176 LEU A N 1
ATOM 1368 C CA . LEU A 1 176 ? -8.031 -26.594 -9.664 1 97.12 176 LEU A CA 1
ATOM 1369 C C . LEU A 1 176 ? -8.164 -28.125 -9.711 1 97.12 176 LEU A C 1
ATOM 1371 O O . LEU A 1 176 ? -8.828 -28.656 -10.602 1 97.12 176 LEU A O 1
ATOM 1375 N N . LEU A 1 177 ? -7.547 -28.812 -8.82 1 97.44 177 LEU A N 1
ATOM 1376 C CA . LEU A 1 177 ? -7.629 -30.266 -8.797 1 97.44 177 LEU A CA 1
ATOM 1377 C C . LEU A 1 177 ? -9.062 -30.719 -8.562 1 97.44 177 LEU A C 1
ATOM 1379 O O . LEU A 1 177 ? -9.5 -31.734 -9.125 1 97.44 177 LEU A O 1
ATOM 1383 N N . SER A 1 178 ? -9.805 -30.031 -7.676 1 98 178 SER A N 1
ATOM 1384 C CA . SER A 1 178 ? -11.188 -30.406 -7.418 1 98 178 SER A CA 1
ATOM 1385 C C . SER A 1 178 ? -12.031 -30.312 -8.688 1 98 178 SER A C 1
ATOM 1387 O O . SER A 1 178 ? -12.938 -31.125 -8.898 1 98 178 SER A O 1
ATOM 1389 N N . LYS A 1 179 ? -11.734 -29.328 -9.469 1 98.12 179 LYS A N 1
ATOM 1390 C CA . LYS A 1 179 ? -12.438 -29.203 -10.742 1 98.12 179 LYS A CA 1
ATOM 1391 C C . LYS A 1 179 ? -12.148 -30.391 -11.656 1 98.12 179 LYS A C 1
ATOM 1393 O O . LYS A 1 179 ? -13.062 -30.984 -12.211 1 98.12 179 LYS A O 1
ATOM 1398 N N . PHE A 1 180 ? -10.914 -30.734 -11.781 1 98.62 180 PHE A N 1
ATOM 1399 C CA . PHE A 1 180 ? -10.539 -31.875 -12.602 1 98.62 180 PHE A CA 1
ATOM 1400 C C . PHE A 1 180 ? -11.172 -33.156 -12.055 1 98.62 180 PHE A C 1
ATOM 1402 O O . PHE A 1 180 ? -11.695 -33.969 -12.82 1 98.62 180 PHE A O 1
ATOM 1409 N N . ALA A 1 181 ? -11.094 -33.344 -10.758 1 98.75 181 ALA A N 1
ATOM 1410 C CA . ALA A 1 181 ? -11.617 -34.562 -10.125 1 98.75 181 ALA A CA 1
ATOM 1411 C C . ALA A 1 181 ? -13.117 -34.688 -10.375 1 98.75 181 ALA A C 1
ATOM 1413 O O . ALA A 1 181 ? -13.617 -35.812 -10.562 1 98.75 181 ALA A O 1
ATOM 1414 N N . THR A 1 182 ? -13.836 -33.594 -10.344 1 98.44 182 THR A N 1
ATOM 1415 C CA . THR A 1 182 ? -15.266 -33.594 -10.609 1 98.44 182 THR A CA 1
ATOM 1416 C C . THR A 1 182 ? -15.547 -33.875 -12.078 1 98.44 182 THR A C 1
ATOM 1418 O O . THR A 1 182 ? -16.469 -34.625 -12.398 1 98.44 182 THR A O 1
ATOM 1421 N N . MET A 1 183 ? -14.797 -33.375 -12.961 1 98.44 183 MET A N 1
ATOM 1422 C CA . MET A 1 183 ? -14.984 -33.531 -14.398 1 98.44 183 MET A CA 1
ATOM 1423 C C . MET A 1 183 ? -14.672 -34.938 -14.844 1 98.44 183 MET A C 1
ATOM 1425 O O . MET A 1 183 ? -15.242 -35.438 -15.82 1 98.44 183 MET A O 1
ATOM 1429 N N . PHE A 1 184 ? -13.766 -35.625 -14.117 1 98.75 184 PHE A N 1
ATOM 1430 C CA . PHE A 1 184 ? -13.273 -36.906 -14.57 1 98.75 184 PHE A CA 1
ATOM 1431 C C . PHE A 1 184 ? -13.328 -37.938 -13.438 1 98.75 184 PHE A C 1
ATOM 1433 O O . PHE A 1 184 ? -12.297 -38.344 -12.922 1 98.75 184 PHE A O 1
ATOM 1440 N N . PRO A 1 185 ? -14.43 -38.469 -13.164 1 98.38 185 PRO A N 1
ATOM 1441 C CA . PRO A 1 185 ? -14.648 -39.312 -11.992 1 98.38 185 PRO A CA 1
ATOM 1442 C C . PRO A 1 185 ? -13.938 -40.656 -12.102 1 98.38 185 PRO A C 1
ATOM 1444 O O . PRO A 1 185 ? -13.773 -41.344 -11.102 1 98.38 185 PRO A O 1
ATOM 1447 N N . ASN A 1 186 ? -13.523 -41.031 -13.328 1 98.62 186 ASN A N 1
ATOM 1448 C CA . ASN A 1 186 ? -12.867 -42.312 -13.508 1 98.62 186 ASN A CA 1
ATOM 1449 C C . ASN A 1 186 ? -11.398 -42.25 -13.102 1 98.62 186 ASN A C 1
ATOM 1451 O O . ASN A 1 186 ? -10.75 -43.281 -12.922 1 98.62 186 ASN A O 1
ATOM 1455 N N . SER A 1 187 ? -10.859 -41.094 -13 1 98.81 187 SER A N 1
ATOM 1456 C CA . SER A 1 187 ? -9.469 -40.906 -12.609 1 98.81 187 SER A CA 1
ATOM 1457 C C . SER A 1 187 ? -9.344 -40.656 -11.109 1 98.81 187 SER A C 1
ATOM 1459 O O . SER A 1 187 ? -10.305 -40.25 -10.453 1 98.81 187 SER A O 1
ATOM 1461 N N . THR A 1 188 ? -8.195 -41 -10.578 1 98.75 188 THR A N 1
ATOM 1462 C CA . THR A 1 188 ? -7.883 -40.75 -9.172 1 98.75 188 THR A CA 1
ATOM 1463 C C . THR A 1 188 ? -6.93 -39.562 -9.039 1 98.75 188 THR A C 1
ATOM 1465 O O . THR A 1 188 ? -5.883 -39.5 -9.688 1 98.75 188 THR A O 1
ATOM 1468 N N . PHE A 1 189 ? -7.332 -38.594 -8.172 1 98.75 189 PHE A N 1
ATOM 1469 C CA . PHE A 1 189 ? -6.582 -37.344 -8.023 1 98.75 189 PHE A CA 1
ATOM 1470 C C . PHE A 1 189 ? -5.977 -37.25 -6.629 1 98.75 189 PHE A C 1
ATOM 1472 O O . PHE A 1 189 ? -6.68 -37.375 -5.629 1 98.75 189 PHE A O 1
ATOM 1479 N N . THR A 1 190 ? -4.68 -37.031 -6.582 1 98.38 190 THR A N 1
ATOM 1480 C CA . THR A 1 190 ? -3.99 -36.812 -5.316 1 98.38 190 THR A CA 1
ATOM 1481 C C . THR A 1 190 ? -3.605 -35.344 -5.156 1 98.38 190 THR A C 1
ATOM 1483 O O . THR A 1 190 ? -2.887 -34.781 -5.988 1 98.38 190 THR A O 1
ATOM 1486 N N . VAL A 1 191 ? -4.133 -34.719 -4.137 1 97.56 191 VAL A N 1
ATOM 1487 C CA . VAL A 1 191 ? -3.717 -33.375 -3.783 1 97.56 191 VAL A CA 1
ATOM 1488 C C . VAL A 1 191 ? -2.547 -33.406 -2.803 1 97.56 191 VAL A C 1
ATOM 1490 O O . VAL A 1 191 ? -2.506 -34.281 -1.925 1 97.56 191 VAL A O 1
ATOM 1493 N N . SER A 1 192 ? -1.533 -32.531 -2.979 1 97.06 192 SER A N 1
ATOM 1494 C CA . SER A 1 192 ? -0.386 -32.594 -2.078 1 97.06 192 SER A CA 1
ATOM 1495 C C . SER A 1 192 ? 0.044 -31.188 -1.646 1 97.06 192 SER A C 1
ATOM 1497 O O . SER A 1 192 ? -0.06 -30.219 -2.418 1 97.06 192 SER A O 1
ATOM 1499 N N . GLU A 1 193 ? 0.445 -31.031 -0.415 1 96.81 193 GLU A N 1
ATOM 1500 C CA . GLU A 1 193 ? 0.991 -29.828 0.197 1 96.81 193 GLU A CA 1
ATOM 1501 C C . GLU A 1 193 ? 2.148 -30.156 1.136 1 96.81 193 GLU A C 1
ATOM 1503 O O . GLU A 1 193 ? 2.301 -31.312 1.56 1 96.81 193 GLU A O 1
ATOM 1508 N N . ILE A 1 194 ? 2.928 -29.125 1.398 1 94.75 194 ILE A N 1
ATOM 1509 C CA . ILE A 1 194 ? 4.094 -29.344 2.252 1 94.75 194 ILE A CA 1
ATOM 1510 C C . ILE A 1 194 ? 3.695 -29.172 3.717 1 94.75 194 ILE A C 1
ATOM 1512 O O . ILE A 1 194 ? 4.328 -29.75 4.605 1 94.75 194 ILE A O 1
ATOM 1516 N N . LEU A 1 195 ? 2.637 -28.406 4.004 1 94.12 195 LEU A N 1
ATOM 1517 C CA . LEU A 1 195 ? 2.211 -28.156 5.375 1 94.12 195 LEU A CA 1
ATOM 1518 C C . LEU A 1 195 ? 0.942 -28.922 5.707 1 94.12 195 LEU A C 1
ATOM 1520 O O . LEU A 1 195 ? -0.038 -28.875 4.961 1 94.12 195 LEU A O 1
ATOM 1524 N N . PRO A 1 196 ? 0.927 -29.594 6.824 1 96.25 196 PRO A N 1
ATOM 1525 C CA . PRO A 1 196 ? -0.245 -30.375 7.203 1 96.25 196 PRO A CA 1
ATOM 1526 C C . PRO A 1 196 ? -1.509 -29.531 7.34 1 96.25 196 PRO A C 1
ATOM 1528 O O . PRO A 1 196 ? -2.6 -29.984 6.98 1 96.25 196 PRO A O 1
ATOM 1531 N N . GLU A 1 197 ? -1.318 -28.312 7.816 1 95.44 197 GLU A N 1
ATOM 1532 C CA . GLU A 1 197 ? -2.48 -27.469 8.039 1 95.44 197 GLU A CA 1
ATOM 1533 C C . GLU A 1 197 ? -3.16 -27.094 6.723 1 95.44 197 GLU A C 1
ATOM 1535 O O . GLU A 1 197 ? -4.383 -26.953 6.668 1 95.44 197 GLU A O 1
ATOM 1540 N N . LEU A 1 198 ? -2.418 -26.969 5.715 1 95.25 198 LEU A N 1
ATOM 1541 C CA . LEU A 1 198 ? -2.98 -26.672 4.402 1 95.25 198 LEU A CA 1
ATOM 1542 C C . LEU A 1 198 ? -3.756 -27.875 3.861 1 95.25 198 LEU A C 1
ATOM 1544 O O . LEU A 1 198 ? -4.84 -27.703 3.299 1 95.25 198 LEU A O 1
ATOM 1548 N N . LEU A 1 199 ? -3.207 -29.047 4.031 1 96.25 199 LEU A N 1
ATOM 1549 C CA . LEU A 1 199 ? -3.879 -30.266 3.584 1 96.25 199 LEU A CA 1
ATOM 1550 C C . LEU A 1 199 ? -5.199 -30.453 4.32 1 96.25 199 LEU A C 1
ATOM 1552 O O . LEU A 1 199 ? -6.188 -30.891 3.729 1 96.25 199 LEU A O 1
ATOM 1556 N N . ASP A 1 200 ? -5.18 -30.156 5.594 1 96.88 200 ASP A N 1
ATOM 1557 C CA . A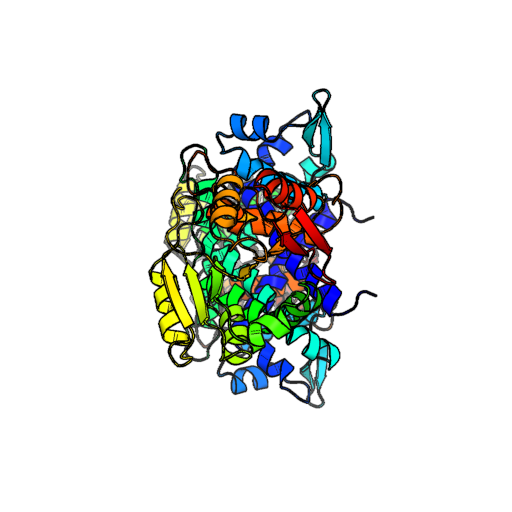SP A 1 200 ? -6.391 -30.266 6.395 1 96.88 200 ASP A CA 1
ATOM 1558 C C . ASP A 1 200 ? -7.488 -29.344 5.867 1 96.88 200 ASP A C 1
ATOM 1560 O O . ASP A 1 200 ? -8.656 -29.734 5.816 1 96.88 200 ASP A O 1
ATOM 1564 N N . THR A 1 201 ? -7.078 -28.188 5.496 1 96.31 201 THR A N 1
ATOM 1565 C CA . THR A 1 201 ? -8.023 -27.219 4.949 1 96.31 201 THR A CA 1
ATOM 1566 C C . THR A 1 201 ? -8.625 -27.734 3.646 1 96.31 201 THR A C 1
ATOM 1568 O O . THR A 1 201 ? -9.836 -27.594 3.418 1 96.31 201 THR A O 1
ATOM 1571 N N . ILE A 1 202 ? -7.836 -28.344 2.814 1 97.19 202 ILE A N 1
ATOM 1572 C CA . ILE A 1 202 ? -8.297 -28.875 1.535 1 97.19 202 ILE A CA 1
ATOM 1573 C C . ILE A 1 202 ? -9.234 -30.062 1.772 1 97.19 202 ILE A C 1
ATOM 1575 O O . ILE A 1 202 ? -10.281 -30.172 1.13 1 97.19 202 ILE A O 1
ATOM 1579 N N . ARG A 1 203 ? -8.852 -30.922 2.668 1 97.12 203 ARG A N 1
ATOM 1580 C CA . ARG A 1 203 ? -9.664 -32.094 2.996 1 97.12 203 ARG A CA 1
ATOM 1581 C C . ARG A 1 203 ? -11.039 -31.656 3.498 1 97.12 203 ARG A C 1
ATOM 1583 O O . ARG A 1 203 ? -12.062 -32.219 3.078 1 97.12 203 ARG A O 1
ATOM 1590 N N . ALA A 1 204 ? -11.031 -30.734 4.363 1 97.38 204 ALA A N 1
ATOM 1591 C CA . ALA A 1 204 ? -12.289 -30.25 4.918 1 97.38 204 ALA A CA 1
ATOM 1592 C C . ALA A 1 204 ? -13.188 -29.672 3.826 1 97.38 204 ALA A C 1
ATOM 1594 O O . ALA A 1 204 ? -14.414 -29.797 3.881 1 97.38 204 ALA A O 1
ATOM 1595 N N . ARG A 1 205 ? -12.617 -29.125 2.865 1 96.75 205 ARG A N 1
ATOM 1596 C CA . ARG A 1 205 ? -13.367 -28.406 1.839 1 96.75 205 ARG A CA 1
ATOM 1597 C C . ARG A 1 205 ? -13.891 -29.359 0.771 1 96.75 205 ARG A C 1
ATOM 1599 O O . ARG A 1 205 ? -14.984 -29.141 0.233 1 96.75 205 ARG A O 1
ATOM 1606 N N . TRP A 1 206 ? -13.055 -30.406 0.462 1 97.81 206 TRP A N 1
ATOM 1607 C CA . TRP A 1 206 ? -13.367 -31.125 -0.765 1 97.81 206 TRP A CA 1
ATOM 1608 C C . TRP A 1 206 ? -13.578 -32.625 -0.481 1 97.81 206 TRP A C 1
ATOM 1610 O O . TRP A 1 206 ? -13.648 -33.438 -1.406 1 97.81 206 TRP A O 1
ATOM 1620 N N . SER A 1 207 ? -13.766 -33 0.722 1 96.19 207 SER A N 1
ATOM 1621 C CA . SER A 1 207 ? -13.891 -34.406 1.117 1 96.19 207 SER A CA 1
ATOM 1622 C C . SER A 1 207 ? -15.125 -35.062 0.485 1 96.19 207 SER A C 1
ATOM 1624 O O . SER A 1 207 ? -15.219 -36.281 0.417 1 96.19 207 SER A O 1
ATOM 1626 N N . HIS A 1 208 ? -16.031 -34.281 -0.022 1 97.5 208 HIS A N 1
ATOM 1627 C CA . HIS A 1 208 ? -17.25 -34.844 -0.623 1 97.5 208 HIS A CA 1
ATOM 1628 C C . HIS A 1 208 ? -16.984 -35.406 -2.008 1 97.5 208 HIS A C 1
ATOM 1630 O O . HIS A 1 208 ? -17.812 -36.125 -2.557 1 97.5 208 HIS A O 1
ATOM 1636 N N . ILE A 1 209 ? -15.914 -35.062 -2.623 1 98.19 209 ILE A N 1
ATOM 1637 C CA . ILE A 1 209 ? -15.508 -35.625 -3.908 1 98.19 209 ILE A CA 1
ATOM 1638 C C . ILE A 1 209 ? -14.758 -36.938 -3.686 1 98.19 209 ILE A C 1
ATOM 1640 O O . ILE A 1 209 ? -13.672 -36.969 -3.111 1 98.19 209 ILE A O 1
ATOM 1644 N N . PRO A 1 210 ? -15.172 -38.031 -4.191 1 97.62 210 PRO A N 1
ATOM 1645 C CA . PRO A 1 210 ? -14.719 -39.344 -3.719 1 97.62 210 PRO A CA 1
ATOM 1646 C C . PRO A 1 210 ? -13.367 -39.75 -4.305 1 97.62 210 PRO A C 1
ATOM 1648 O O . PRO A 1 210 ? -12.664 -40.594 -3.727 1 97.62 210 PRO A O 1
ATOM 1651 N N . ASN A 1 211 ? -13.031 -39.25 -5.445 1 98.56 211 ASN A N 1
ATOM 1652 C CA . ASN A 1 211 ? -11.82 -39.719 -6.117 1 98.56 211 ASN A CA 1
ATOM 1653 C C . ASN A 1 211 ? -10.633 -38.781 -5.832 1 98.56 211 ASN A C 1
ATOM 1655 O O . ASN A 1 211 ? -9.75 -38.625 -6.676 1 98.56 211 ASN A O 1
ATOM 1659 N N . ILE A 1 212 ? -10.625 -38.062 -4.68 1 98.62 212 ILE A N 1
ATOM 1660 C CA . ILE A 1 212 ? -9.5 -37.25 -4.254 1 98.62 212 ILE A CA 1
ATOM 1661 C C . ILE A 1 212 ? -8.789 -37.906 -3.08 1 98.62 212 ILE A C 1
ATOM 1663 O O . ILE A 1 212 ? -9.43 -38.312 -2.109 1 98.62 212 ILE A O 1
ATOM 1667 N N . LYS A 1 213 ? -7.551 -38.031 -3.197 1 98.19 213 LYS A N 1
ATOM 1668 C CA . LYS A 1 213 ? -6.66 -38.469 -2.121 1 98.19 213 LYS A CA 1
ATOM 1669 C C . LYS A 1 213 ? -5.773 -37.312 -1.651 1 98.19 213 LYS A C 1
ATOM 1671 O O . LYS A 1 213 ? -5.633 -36.312 -2.346 1 98.19 213 LYS A O 1
ATOM 1676 N N . TYR A 1 214 ? -5.215 -37.438 -0.413 1 97.62 214 TYR A N 1
ATOM 1677 C CA . TYR A 1 214 ? -4.441 -36.375 0.213 1 97.62 214 TYR A CA 1
ATOM 1678 C C . TYR A 1 214 ? -3.084 -36.875 0.677 1 97.62 214 TYR A C 1
ATOM 1680 O O . TYR A 1 214 ? -3.002 -37.875 1.39 1 97.62 214 TYR A O 1
ATOM 1688 N N . GLU A 1 215 ? -2.043 -36.188 0.261 1 96.56 215 GLU A N 1
ATOM 1689 C CA . GLU A 1 215 ? -0.699 -36.625 0.626 1 96.56 215 GLU A CA 1
ATOM 1690 C C . GLU A 1 215 ? 0.185 -35.438 1.004 1 96.56 215 GLU A C 1
ATOM 1692 O O . GLU A 1 215 ? 0.13 -34.375 0.362 1 96.56 215 GLU A O 1
ATOM 1697 N N . LEU A 1 216 ? 0.936 -35.562 2.121 1 96.56 216 LEU A N 1
ATOM 1698 C CA . LEU A 1 216 ? 1.984 -34.594 2.467 1 96.56 216 LEU A CA 1
ATOM 1699 C C . LEU A 1 216 ? 3.242 -34.844 1.641 1 96.56 216 LEU A C 1
ATOM 1701 O O . LEU A 1 216 ? 3.791 -35.969 1.658 1 96.56 216 LEU A O 1
ATOM 1705 N N . VAL A 1 217 ? 3.689 -33.844 0.89 1 95.25 217 VAL A N 1
ATOM 1706 C CA . VAL A 1 217 ? 4.844 -34.031 0.011 1 95.25 217 VAL A CA 1
ATOM 1707 C C . VAL A 1 217 ? 5.777 -32.812 0.156 1 95.25 217 VAL A C 1
ATOM 1709 O O . VAL A 1 217 ? 5.344 -31.672 0.068 1 95.25 217 VAL A O 1
ATOM 1712 N N . ASP A 1 218 ? 6.977 -33.062 0.454 1 94.75 218 ASP A N 1
ATOM 1713 C CA . ASP A 1 218 ? 8.047 -32.094 0.314 1 94.75 218 ASP A CA 1
ATOM 1714 C C . ASP A 1 218 ? 8.82 -32.281 -0.989 1 94.75 218 ASP A C 1
ATOM 1716 O O . ASP A 1 218 ? 9.695 -33.156 -1.069 1 94.75 218 ASP A O 1
ATOM 1720 N N . LEU A 1 219 ? 8.57 -31.422 -1.959 1 94.88 219 LEU A N 1
ATOM 1721 C CA . LEU A 1 219 ? 9.109 -31.578 -3.305 1 94.88 219 LEU A CA 1
ATOM 1722 C C . LEU A 1 219 ? 10.633 -31.484 -3.289 1 94.88 219 LEU A C 1
ATOM 1724 O O . LEU A 1 219 ? 11.297 -32.031 -4.172 1 94.88 219 LEU A O 1
ATOM 1728 N N . CYS A 1 220 ? 11.172 -30.797 -2.371 1 93.31 220 CYS A N 1
ATOM 1729 C CA . CYS A 1 220 ? 12.617 -30.609 -2.338 1 93.31 220 CYS A CA 1
ATOM 1730 C C . CYS A 1 220 ? 13.297 -31.734 -1.559 1 93.31 220 CYS A C 1
ATOM 1732 O O . CYS A 1 220 ? 14.516 -31.719 -1.366 1 93.31 220 CYS A O 1
ATOM 1734 N N . SER A 1 221 ? 12.516 -32.75 -1.124 1 92.56 221 SER A N 1
ATOM 1735 C CA . SER A 1 221 ? 13.062 -33.875 -0.388 1 92.56 221 SER A CA 1
ATOM 1736 C C . SER A 1 221 ? 12.414 -35.188 -0.83 1 92.56 221 SER A C 1
ATOM 1738 O O . SER A 1 221 ? 12.133 -36.062 -0.004 1 92.56 221 SER A O 1
ATOM 1740 N N . LEU A 1 222 ? 12.086 -35.281 -2.037 1 93.31 222 LEU A N 1
ATOM 1741 C CA . LEU A 1 222 ? 11.531 -36.531 -2.578 1 93.31 222 LEU A CA 1
ATOM 1742 C C . LEU A 1 222 ? 12.57 -37.656 -2.539 1 93.31 222 LEU A C 1
ATOM 1744 O O . LEU A 1 222 ? 13.758 -37.406 -2.773 1 93.31 222 LEU A O 1
ATOM 1748 N N . PRO A 1 223 ? 12.086 -38.875 -2.234 1 90.5 223 PRO A N 1
ATOM 1749 C CA . PRO A 1 223 ? 13.023 -40 -2.16 1 90.5 223 PRO A CA 1
ATOM 1750 C C . PRO A 1 223 ? 13.594 -40.375 -3.525 1 90.5 223 PRO A C 1
ATOM 1752 O O . PRO A 1 223 ? 12.938 -40.188 -4.551 1 90.5 223 PRO A O 1
ATOM 1755 N N . ASP A 1 224 ? 14.727 -41.031 -3.477 1 88 224 ASP A N 1
ATOM 1756 C CA . ASP A 1 224 ? 15.375 -41.5 -4.699 1 88 224 ASP A CA 1
ATOM 1757 C C . ASP A 1 224 ? 14.625 -42.688 -5.297 1 88 224 ASP A C 1
ATOM 1759 O O . ASP A 1 224 ? 14.508 -42.781 -6.52 1 88 224 ASP A O 1
ATOM 1763 N N . VAL A 1 225 ? 14.234 -43.5 -4.457 1 87.81 225 VAL A N 1
ATOM 1764 C CA . VAL A 1 225 ? 13.445 -44.656 -4.895 1 87.81 225 VAL A CA 1
ATOM 1765 C C . VAL A 1 225 ? 11.961 -44.375 -4.645 1 87.81 225 VAL A C 1
ATOM 1767 O O . VAL A 1 225 ? 11.547 -44.188 -3.504 1 87.81 225 VAL A O 1
ATOM 1770 N N . VAL A 1 226 ? 11.273 -44.344 -5.805 1 86.38 226 VAL A N 1
ATOM 1771 C CA . VAL A 1 226 ? 9.859 -44 -5.668 1 86.38 226 VAL A CA 1
ATOM 1772 C C . VAL A 1 226 ? 9.031 -45.281 -5.609 1 86.38 226 VAL A C 1
ATOM 1774 O O . VAL A 1 226 ? 9.367 -46.281 -6.262 1 86.38 226 VAL A O 1
ATOM 1777 N N . THR A 1 227 ? 7.98 -45.188 -4.816 1 86.94 227 THR A N 1
ATOM 1778 C CA . THR A 1 227 ? 7.117 -46.375 -4.648 1 86.94 227 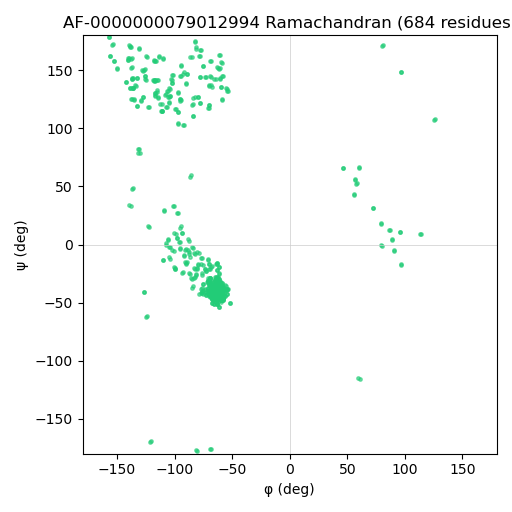THR A CA 1
ATOM 1779 C C . THR A 1 227 ? 5.82 -46.188 -5.434 1 86.94 227 THR A C 1
ATOM 1781 O O . THR A 1 227 ? 5.039 -47.125 -5.559 1 86.94 227 THR A O 1
ATOM 1784 N N . LYS A 1 228 ? 5.613 -45.062 -5.871 1 93.81 228 LYS A N 1
ATOM 1785 C CA . LYS A 1 228 ? 4.418 -44.75 -6.656 1 93.81 228 LYS A CA 1
ATOM 1786 C C . LYS A 1 228 ? 4.738 -43.781 -7.781 1 93.81 228 LYS A C 1
ATOM 1788 O O . LYS A 1 228 ? 5.555 -42.875 -7.609 1 93.81 228 LYS A O 1
ATOM 1793 N N . GLN A 1 229 ? 4.09 -44.062 -8.961 1 97.06 229 GLN A N 1
ATOM 1794 C CA . GLN A 1 229 ? 4.203 -43.156 -10.109 1 97.06 229 GLN A CA 1
ATOM 1795 C C . GLN A 1 229 ? 2.828 -42.719 -10.602 1 97.06 229 GLN A C 1
ATOM 1797 O O . GLN A 1 229 ? 1.813 -43.312 -10.25 1 97.06 229 GLN A O 1
ATOM 1802 N N . TYR A 1 230 ? 2.791 -41.688 -11.352 1 98.44 230 TYR A N 1
ATOM 1803 C CA . TYR A 1 230 ? 1.54 -41.094 -11.797 1 98.44 230 TYR A CA 1
ATOM 1804 C C . TYR A 1 230 ? 1.535 -40.906 -13.312 1 98.44 230 TYR A C 1
ATOM 1806 O O . TYR A 1 230 ? 2.594 -40.781 -13.93 1 98.44 230 TYR A O 1
ATOM 1814 N N . ASP A 1 231 ? 0.338 -40.969 -13.867 1 98.69 231 ASP A N 1
ATOM 1815 C CA . ASP A 1 231 ? 0.172 -40.781 -15.305 1 98.69 231 ASP A CA 1
ATOM 1816 C C . ASP A 1 231 ? 0.269 -39.312 -15.672 1 98.69 231 ASP A C 1
ATOM 1818 O O . ASP A 1 231 ? 0.748 -38.969 -16.75 1 98.69 231 ASP A O 1
ATOM 1822 N N . TRP A 1 232 ? -0.243 -38.438 -14.891 1 98.81 232 TRP A N 1
ATOM 1823 C CA . TRP A 1 232 ? -0.202 -37 -15.055 1 98.81 232 TRP A CA 1
ATOM 1824 C C . TRP A 1 232 ? 0.103 -36.312 -13.734 1 98.81 232 TRP A C 1
ATOM 1826 O O . TRP A 1 232 ? -0.5 -36.625 -12.703 1 98.81 232 TRP A O 1
ATOM 1836 N N . LEU A 1 233 ? 1.117 -35.5 -13.734 1 98.81 233 LEU A N 1
ATOM 1837 C CA . LEU A 1 233 ? 1.506 -34.625 -12.617 1 98.81 233 LEU A CA 1
ATOM 1838 C C . LEU A 1 233 ? 1.441 -33.156 -13.016 1 98.81 233 LEU A C 1
ATOM 1840 O O . LEU A 1 233 ? 1.791 -32.812 -14.141 1 98.81 233 LEU A O 1
ATOM 1844 N N . PHE A 1 234 ? 0.974 -32.312 -12.078 1 98.69 234 PHE A N 1
ATOM 1845 C CA . PHE A 1 234 ? 0.948 -30.922 -12.469 1 98.69 234 PHE A CA 1
ATOM 1846 C C . PHE A 1 234 ? 1.069 -30.016 -11.25 1 98.69 234 PHE A C 1
ATOM 1848 O O . PHE A 1 234 ? 0.932 -30.484 -10.109 1 98.69 234 PHE A O 1
ATOM 1855 N N . CYS A 1 235 ? 1.493 -28.828 -11.461 1 97.56 235 CYS A N 1
ATOM 1856 C CA . CYS A 1 235 ? 1.429 -27.781 -10.461 1 97.56 235 CYS A CA 1
ATOM 1857 C C . CYS A 1 235 ? 1.282 -26.406 -11.117 1 97.56 235 CYS A C 1
ATOM 1859 O O . CYS A 1 235 ? 1.618 -26.25 -12.297 1 97.56 235 CYS A O 1
ATOM 1861 N N . CYS A 1 236 ? 0.678 -25.5 -10.43 1 96.69 236 CYS A N 1
ATOM 1862 C CA . CYS A 1 236 ? 0.448 -24.141 -10.898 1 96.69 236 CYS A CA 1
ATOM 1863 C C . CYS A 1 236 ? 1.045 -23.125 -9.93 1 96.69 236 CYS A C 1
ATOM 1865 O O . CYS A 1 236 ? 0.602 -23.016 -8.789 1 96.69 236 CYS A O 1
ATOM 1867 N N . ASP A 1 237 ? 2.035 -22.328 -10.461 1 96.06 237 ASP A N 1
ATOM 1868 C CA . ASP A 1 237 ? 2.648 -21.234 -9.711 1 96.06 237 ASP A CA 1
ATOM 1869 C C . ASP A 1 237 ? 3.275 -21.75 -8.414 1 96.06 237 ASP A C 1
ATOM 1871 O O . ASP A 1 237 ? 2.996 -21.219 -7.336 1 96.06 237 ASP A O 1
ATOM 1875 N N . VAL A 1 238 ? 4.133 -22.781 -8.531 1 97.88 238 VAL A N 1
ATOM 1876 C CA . VAL A 1 238 ? 4.703 -23.438 -7.355 1 97.88 238 VAL A CA 1
ATOM 1877 C C . VAL A 1 238 ? 6.227 -23.469 -7.469 1 97.88 238 VAL A C 1
ATOM 1879 O O . VAL A 1 238 ? 6.934 -23.203 -6.492 1 97.88 238 VAL A O 1
ATOM 1882 N N . ILE A 1 239 ? 6.742 -23.75 -8.656 1 98 239 ILE A N 1
ATOM 1883 C CA . ILE A 1 239 ? 8.141 -24.109 -8.836 1 98 239 ILE A CA 1
ATOM 1884 C C . ILE A 1 239 ? 9.039 -22.953 -8.398 1 98 239 ILE A C 1
ATOM 1886 O O . ILE A 1 239 ? 10.023 -23.156 -7.688 1 98 239 ILE A O 1
ATOM 1890 N N . HIS A 1 240 ? 8.695 -21.703 -8.742 1 97.38 240 HIS A N 1
ATOM 1891 C CA . HIS A 1 240 ? 9.547 -20.547 -8.438 1 97.38 240 HIS A CA 1
ATOM 1892 C C . HIS A 1 240 ? 9.539 -20.25 -6.941 1 97.38 240 HIS A C 1
ATOM 1894 O O . HIS A 1 240 ? 10.383 -19.5 -6.453 1 97.38 240 HIS A O 1
ATOM 1900 N N . ASP A 1 241 ? 8.609 -20.844 -6.188 1 97.25 241 ASP A N 1
ATOM 1901 C CA . ASP A 1 241 ? 8.477 -20.594 -4.754 1 97.25 241 ASP A CA 1
ATOM 1902 C C . ASP A 1 241 ? 9.219 -21.656 -3.945 1 97.25 241 ASP A C 1
ATOM 1904 O O . ASP A 1 241 ? 9.188 -21.641 -2.713 1 97.25 241 ASP A O 1
ATOM 1908 N N . LEU A 1 242 ? 9.867 -22.562 -4.609 1 97.06 242 LEU A N 1
ATOM 1909 C CA . LEU A 1 242 ? 10.555 -23.656 -3.918 1 97.06 242 LEU A CA 1
ATOM 1910 C C . LEU A 1 242 ? 11.984 -23.25 -3.568 1 97.06 242 LEU A C 1
ATOM 1912 O O . LEU A 1 242 ? 12.648 -22.562 -4.34 1 97.06 242 LEU A O 1
ATOM 1916 N N . PRO A 1 243 ? 12.484 -23.766 -2.408 1 96.19 243 PRO A N 1
ATOM 1917 C CA . PRO A 1 243 ? 13.875 -23.484 -2.047 1 96.19 243 PRO A CA 1
ATOM 1918 C C . PRO A 1 243 ? 14.875 -24.031 -3.064 1 96.19 243 PRO A C 1
ATOM 1920 O O . PRO A 1 243 ? 15.867 -23.375 -3.375 1 96.19 243 PRO A O 1
ATOM 1923 N N . ASN A 1 244 ? 14.633 -25.25 -3.568 1 95.69 244 ASN A N 1
ATOM 1924 C CA . ASN A 1 244 ? 15.5 -25.891 -4.543 1 95.69 244 ASN A CA 1
ATOM 1925 C C . ASN A 1 244 ? 14.703 -26.453 -5.723 1 95.69 244 ASN A C 1
ATOM 1927 O O . ASN A 1 244 ? 14.508 -27.656 -5.832 1 95.69 244 ASN A O 1
ATOM 1931 N N . PRO A 1 245 ? 14.359 -25.562 -6.715 1 96.88 245 PRO A N 1
ATOM 1932 C CA . PRO A 1 245 ? 13.508 -25.984 -7.832 1 96.88 245 PRO A CA 1
ATOM 1933 C C . PRO A 1 245 ? 14.141 -27.094 -8.68 1 96.88 245 PRO A C 1
ATOM 1935 O O . PRO A 1 245 ? 13.438 -27.969 -9.188 1 96.88 245 PRO A O 1
ATOM 1938 N N . PHE A 1 246 ? 15.406 -27.125 -8.852 1 95.5 246 PHE A N 1
ATOM 1939 C CA . PHE A 1 246 ? 16.078 -28.156 -9.641 1 95.5 246 PHE A CA 1
ATOM 1940 C C . PHE A 1 246 ? 15.875 -29.531 -9.016 1 95.5 246 PHE A C 1
ATOM 1942 O O . PHE A 1 246 ? 15.484 -30.469 -9.703 1 95.5 246 PHE A O 1
ATOM 1949 N N . LYS A 1 247 ? 16.156 -29.625 -7.75 1 95.12 247 LYS A N 1
ATOM 1950 C CA . LYS A 1 247 ? 15.969 -30.891 -7.043 1 95.12 247 LYS A CA 1
ATOM 1951 C C . LYS A 1 247 ? 14.516 -31.344 -7.094 1 95.12 247 LYS A C 1
ATOM 1953 O O . LYS A 1 247 ? 14.234 -32.531 -7.203 1 95.12 247 LYS A O 1
ATOM 1958 N N . ALA A 1 248 ? 13.664 -30.406 -6.934 1 97.19 248 ALA A N 1
ATOM 1959 C CA . ALA A 1 248 ? 12.234 -30.719 -6.941 1 97.19 248 ALA A CA 1
ATOM 1960 C C . ALA A 1 248 ? 11.812 -31.312 -8.281 1 97.19 248 ALA A C 1
ATOM 1962 O O . ALA A 1 248 ? 11.133 -32.344 -8.32 1 97.19 248 ALA A O 1
ATOM 1963 N N . VAL A 1 249 ? 12.219 -30.672 -9.398 1 98.19 249 VAL A N 1
ATOM 1964 C CA . VAL A 1 249 ? 11.781 -31.125 -10.719 1 98.19 249 VAL A CA 1
ATOM 1965 C C . VAL A 1 249 ? 12.477 -32.438 -11.07 1 98.19 249 VAL A C 1
ATOM 1967 O O . VAL A 1 249 ? 11.883 -33.312 -11.719 1 98.19 249 VAL A O 1
ATOM 1970 N N . GLU A 1 250 ? 13.695 -32.656 -10.633 1 97 250 GLU A N 1
ATOM 1971 C CA . GLU A 1 250 ? 14.344 -33.969 -10.773 1 97 250 GLU A CA 1
ATOM 1972 C C . GLU A 1 250 ? 13.555 -35.062 -10.062 1 97 250 GLU A C 1
ATOM 1974 O O . GLU A 1 250 ? 13.398 -36.156 -10.594 1 97 250 GLU A O 1
ATOM 1979 N N . GLY A 1 251 ? 13.195 -34.719 -8.852 1 97.12 251 GLY A N 1
ATOM 1980 C CA . GLY A 1 251 ? 12.359 -35.656 -8.117 1 97.12 251 GLY A CA 1
ATOM 1981 C C . GLY A 1 251 ? 11.039 -35.938 -8.805 1 97.12 251 GLY A C 1
ATOM 1982 O O . GLY A 1 251 ? 10.594 -37.094 -8.844 1 97.12 251 GLY A O 1
ATOM 1983 N N . ILE A 1 252 ? 10.375 -34.938 -9.328 1 98.12 252 ILE A N 1
ATOM 1984 C CA . ILE A 1 252 ? 9.109 -35.094 -10.039 1 98.12 252 ILE A CA 1
ATOM 1985 C C . ILE A 1 252 ? 9.297 -36.031 -11.234 1 98.12 252 ILE A C 1
ATOM 1987 O O . ILE A 1 252 ? 8.422 -36.844 -11.531 1 98.12 252 ILE A O 1
ATOM 1991 N N . GLN A 1 253 ? 10.391 -35.875 -11.945 1 97.75 253 GLN A N 1
ATOM 1992 C CA . GLN A 1 253 ? 10.664 -36.719 -13.109 1 97.75 253 GLN A CA 1
ATOM 1993 C C . GLN A 1 253 ? 10.602 -38.188 -12.742 1 97.75 253 GLN A C 1
ATOM 1995 O O . GLN A 1 253 ? 10.086 -39.031 -13.5 1 97.75 253 GLN A O 1
ATOM 2000 N N . LYS A 1 254 ? 11.078 -38.594 -11.578 1 96.75 254 LYS A N 1
ATOM 2001 C CA . LYS A 1 254 ? 11.086 -39.969 -11.125 1 96.75 254 LYS A CA 1
ATOM 2002 C C . LYS A 1 254 ? 9.672 -40.469 -10.828 1 96.75 254 LYS A C 1
ATOM 2004 O O . LYS A 1 254 ? 9.422 -41.688 -10.805 1 96.75 254 LYS A O 1
ATOM 2009 N N . LEU A 1 255 ? 8.773 -39.562 -10.602 1 97.62 255 LEU A N 1
ATOM 2010 C CA . LEU A 1 255 ? 7.395 -39.875 -10.258 1 97.62 255 LEU A CA 1
ATOM 2011 C C . LEU A 1 255 ? 6.551 -40.062 -11.516 1 97.62 255 LEU A C 1
ATOM 2013 O O . LEU A 1 255 ? 5.414 -40.531 -11.445 1 97.62 255 LEU A O 1
ATOM 2017 N N . VAL A 1 256 ? 7.078 -39.719 -12.695 1 97.94 256 VAL A N 1
ATOM 2018 C CA . VAL A 1 256 ? 6.344 -39.812 -13.953 1 97.94 256 VAL A CA 1
ATOM 2019 C C . VAL A 1 256 ? 6.359 -41.281 -14.438 1 97.94 256 VAL A C 1
ATOM 2021 O O . VAL A 1 256 ? 7.426 -41.875 -14.555 1 97.94 256 VAL A O 1
ATOM 2024 N N . LYS A 1 257 ? 5.195 -41.812 -14.703 1 97.38 257 LYS A N 1
ATOM 2025 C CA . LYS A 1 257 ? 5.082 -43.156 -15.203 1 97.38 257 LYS A CA 1
ATOM 2026 C C . LYS A 1 257 ? 5.586 -43.281 -16.641 1 97.38 257 LYS A C 1
ATOM 2028 O O . LYS A 1 257 ? 5.031 -42.625 -17.547 1 97.38 257 LYS A O 1
ATOM 2033 N N . ALA A 1 258 ? 6.609 -44.062 -16.812 1 93.62 258 ALA A N 1
ATOM 2034 C CA . ALA A 1 258 ? 7.152 -44.281 -18.156 1 93.62 258 ALA A CA 1
ATOM 2035 C C . ALA A 1 258 ? 6.289 -45.281 -18.938 1 93.62 258 ALA A C 1
ATOM 2037 O O . ALA A 1 258 ? 5.691 -46.188 -18.359 1 93.62 258 ALA A O 1
ATOM 2038 N N . PRO A 1 259 ? 6.16 -45.031 -20.297 1 93.62 259 PRO A N 1
ATOM 2039 C CA . PRO A 1 259 ? 6.836 -44.031 -21.109 1 93.62 259 PRO A CA 1
ATOM 2040 C C . PRO A 1 259 ? 5.949 -42.812 -21.422 1 93.62 259 PRO A C 1
ATOM 2042 O O . PRO A 1 259 ? 6.43 -41.812 -21.938 1 93.62 259 PRO A O 1
ATOM 2045 N N . ASP A 1 260 ? 4.68 -42.938 -20.969 1 94.69 260 ASP A N 1
ATOM 2046 C CA . ASP A 1 260 ? 3.721 -41.969 -21.516 1 94.69 260 ASP A CA 1
ATOM 2047 C C . ASP A 1 260 ? 3.324 -40.938 -20.484 1 94.69 260 ASP A C 1
ATOM 2049 O O . ASP A 1 260 ? 2.498 -40.062 -20.75 1 94.69 260 ASP A O 1
ATOM 2053 N N . GLY A 1 261 ? 3.861 -41 -19.281 1 97.88 261 GLY A N 1
ATOM 2054 C CA . GLY A 1 261 ? 3.537 -40 -18.266 1 97.88 261 GLY A CA 1
ATOM 2055 C C . GLY A 1 261 ? 3.924 -38.594 -18.656 1 97.88 261 GLY A C 1
ATOM 2056 O O . GLY A 1 261 ? 4.836 -38.406 -19.453 1 97.88 261 GLY A O 1
ATOM 2057 N N . VAL A 1 262 ? 3.176 -37.594 -18.125 1 98.56 262 VAL A N 1
ATOM 2058 C CA . VAL A 1 262 ? 3.418 -36.188 -18.484 1 98.56 262 VAL A CA 1
ATOM 2059 C C . VAL A 1 262 ? 3.375 -35.344 -17.219 1 98.56 262 VAL A C 1
ATOM 2061 O O . VAL A 1 262 ? 2.533 -35.531 -16.344 1 98.56 262 VAL A O 1
ATOM 2064 N N . PHE A 1 263 ? 4.316 -34.469 -17.094 1 98.69 263 PHE A N 1
ATOM 2065 C CA . PHE A 1 263 ? 4.297 -33.406 -16.094 1 98.69 263 PHE A CA 1
ATOM 2066 C C . PHE A 1 263 ? 3.973 -32.062 -16.734 1 98.69 263 PHE A C 1
ATOM 2068 O O . PHE A 1 263 ? 4.629 -31.656 -17.688 1 98.69 263 PHE A O 1
ATOM 2075 N N . THR A 1 264 ? 2.936 -31.422 -16.281 1 98.62 264 THR A N 1
ATOM 2076 C CA . THR A 1 264 ? 2.531 -30.094 -16.766 1 98.62 264 THR A CA 1
ATOM 2077 C C . THR A 1 264 ? 2.598 -29.062 -15.633 1 98.62 264 THR A C 1
ATOM 2079 O O . THR A 1 264 ? 2.062 -29.297 -14.547 1 98.62 264 THR A O 1
ATOM 2082 N N . PHE A 1 265 ? 3.279 -27.891 -15.914 1 98.19 265 PHE A N 1
ATOM 2083 C CA . PHE A 1 265 ? 3.168 -26.844 -14.914 1 98.19 265 PHE A CA 1
ATOM 2084 C C . PHE A 1 265 ? 2.936 -25.484 -15.57 1 98.19 265 PHE A C 1
ATOM 2086 O O . PHE A 1 265 ? 3.34 -25.266 -16.719 1 98.19 265 PHE A O 1
ATOM 2093 N N . ILE A 1 266 ? 2.156 -24.703 -14.953 1 97.31 266 ILE A N 1
ATOM 2094 C CA . ILE A 1 266 ? 1.935 -23.297 -15.32 1 97.31 266 ILE A CA 1
ATOM 2095 C C . ILE A 1 266 ? 2.662 -22.391 -14.328 1 97.31 266 ILE A C 1
ATOM 2097 O O . ILE A 1 266 ? 2.523 -22.547 -13.117 1 97.31 266 ILE A O 1
ATOM 2101 N N . ASP A 1 267 ? 3.471 -21.5 -14.805 1 97.56 267 ASP A N 1
ATOM 2102 C CA . ASP A 1 267 ? 4.234 -20.578 -13.977 1 97.56 267 ASP A CA 1
ATOM 2103 C C . ASP A 1 267 ? 4.562 -19.297 -14.734 1 97.56 267 ASP A C 1
ATOM 2105 O O . ASP A 1 267 ? 4.219 -19.156 -15.914 1 97.56 267 ASP A O 1
ATOM 2109 N N . MET A 1 268 ? 5.105 -18.375 -14.016 1 96.62 268 MET A N 1
ATOM 2110 C CA . MET A 1 268 ? 5.449 -17.078 -14.594 1 96.62 268 MET A CA 1
ATOM 2111 C C . MET A 1 268 ? 6.422 -17.25 -15.758 1 96.62 268 MET A C 1
ATOM 2113 O O . MET A 1 268 ? 7.293 -18.109 -15.727 1 96.62 268 MET A O 1
ATOM 2117 N N . ALA A 1 269 ? 6.254 -16.375 -16.75 1 97 269 ALA A N 1
ATOM 2118 C CA . ALA A 1 269 ? 7.078 -16.438 -17.953 1 97 269 ALA A CA 1
ATOM 2119 C C . ALA A 1 269 ? 7.531 -15.047 -18.391 1 97 269 ALA A C 1
ATOM 2121 O O . ALA A 1 269 ? 7.367 -14.664 -19.547 1 97 269 ALA A O 1
ATOM 2122 N N . THR A 1 270 ? 8.031 -14.273 -17.469 1 96.81 270 THR A N 1
ATOM 2123 C CA . THR A 1 270 ? 8.656 -12.992 -17.812 1 96.81 270 THR A CA 1
ATOM 2124 C C . THR A 1 270 ? 9.961 -13.211 -18.562 1 96.81 270 THR A C 1
ATOM 2126 O O . THR A 1 270 ? 10.328 -14.352 -18.875 1 96.81 270 THR A O 1
ATOM 2129 N N . SER A 1 271 ? 10.727 -12.133 -18.891 1 96.44 271 SER A N 1
ATOM 2130 C CA . SER A 1 271 ? 12.008 -12.258 -19.594 1 96.44 271 SER A CA 1
ATOM 2131 C C . SER A 1 271 ? 13.102 -12.75 -18.641 1 96.44 271 SER A C 1
ATOM 2133 O O . SER A 1 271 ? 14.102 -13.312 -19.078 1 96.44 271 SER A O 1
ATOM 2135 N N . GLY A 1 272 ? 12.945 -12.492 -17.375 1 96.44 272 GLY A N 1
ATOM 2136 C CA . GLY A 1 272 ? 13.953 -12.82 -16.375 1 96.44 272 GLY A CA 1
ATOM 2137 C C . GLY A 1 272 ? 14.969 -11.719 -16.172 1 96.44 272 GLY A C 1
ATOM 2138 O O . GLY A 1 272 ? 15.906 -11.867 -15.383 1 96.44 272 GLY A O 1
ATOM 2139 N N . SER A 1 273 ? 14.797 -10.594 -16.812 1 95.94 273 SER A N 1
ATOM 2140 C CA . SER A 1 273 ? 15.75 -9.492 -16.75 1 95.94 273 SER A CA 1
ATOM 2141 C C . SER A 1 273 ? 15.047 -8.164 -16.5 1 95.94 273 SER A C 1
ATOM 2143 O O . SER A 1 273 ? 14.242 -7.719 -17.328 1 95.94 273 SER A O 1
ATOM 2145 N N . PRO A 1 274 ? 15.406 -7.531 -15.383 1 96.75 274 PRO A N 1
ATOM 2146 C CA . PRO A 1 274 ? 14.812 -6.215 -15.148 1 96.75 274 PRO A CA 1
ATOM 2147 C C . PRO A 1 274 ? 15.203 -5.191 -16.219 1 96.75 274 PRO A C 1
ATOM 2149 O O . PRO A 1 274 ? 14.484 -4.211 -16.422 1 96.75 274 PRO A O 1
ATOM 2152 N N . VAL A 1 275 ? 16.328 -5.426 -16.938 1 96.38 275 VAL A N 1
ATOM 2153 C CA . VAL A 1 275 ? 16.781 -4.531 -18 1 96.38 275 VAL A CA 1
ATOM 2154 C C . VAL A 1 275 ? 15.875 -4.684 -19.219 1 96.38 275 VAL A C 1
ATOM 2156 O O . VAL A 1 275 ? 15.422 -3.691 -19.797 1 96.38 275 VAL A O 1
ATOM 2159 N N . VAL A 1 276 ? 15.562 -5.914 -19.531 1 95.94 276 VAL A N 1
ATOM 2160 C CA . VAL A 1 276 ? 14.742 -6.203 -20.703 1 95.94 276 VAL A CA 1
ATOM 2161 C C . VAL A 1 276 ? 13.305 -5.742 -20.453 1 95.94 276 VAL A C 1
ATOM 2163 O O . VAL A 1 276 ? 12.633 -5.25 -21.359 1 95.94 276 VAL A O 1
ATOM 2166 N N . ASP A 1 277 ? 12.859 -5.859 -19.234 1 97 277 ASP A N 1
ATOM 2167 C CA . ASP A 1 277 ? 11.461 -5.574 -18.906 1 97 277 ASP A CA 1
ATOM 2168 C C . ASP A 1 277 ? 11.289 -4.125 -18.453 1 97 277 ASP A C 1
ATOM 2170 O O . ASP A 1 277 ? 10.219 -3.744 -17.969 1 97 277 ASP A O 1
ATOM 2174 N N . ARG A 1 278 ? 12.32 -3.324 -18.609 1 96.19 278 ARG A N 1
ATOM 2175 C CA . ARG A 1 278 ? 12.289 -1.94 -18.156 1 96.19 278 ARG A CA 1
ATOM 2176 C C . ARG A 1 278 ? 11.086 -1.2 -18.75 1 96.19 278 ARG A C 1
ATOM 2178 O O . ARG A 1 278 ? 10.797 -1.322 -19.938 1 96.19 278 ARG A O 1
ATOM 2185 N N . GLY A 1 279 ? 10.414 -0.467 -17.844 1 95.62 279 GLY A N 1
ATOM 2186 C CA . GLY A 1 279 ? 9.273 0.312 -18.281 1 95.62 279 GLY A CA 1
ATOM 2187 C C . GLY A 1 279 ? 7.945 -0.393 -18.062 1 95.62 279 GLY A C 1
ATOM 2188 O O . GLY A 1 279 ? 6.887 0.234 -18.125 1 95.62 279 GLY A O 1
ATOM 2189 N N . SER A 1 280 ? 7.949 -1.674 -17.844 1 96 280 SER A N 1
ATOM 2190 C CA . SER A 1 280 ? 6.723 -2.414 -17.562 1 96 280 SER A CA 1
ATOM 2191 C C . SER A 1 280 ? 6.352 -2.338 -16.078 1 96 280 SER A C 1
ATOM 2193 O O . SER A 1 280 ? 6.93 -3.045 -15.258 1 96 280 SER A O 1
ATOM 2195 N N . ILE A 1 281 ? 5.246 -1.604 -15.758 1 96.12 281 ILE A N 1
ATOM 2196 C CA . ILE A 1 281 ? 4.812 -1.469 -14.375 1 96.12 281 ILE A CA 1
ATOM 2197 C C . ILE A 1 281 ? 4.273 -2.805 -13.875 1 96.12 281 ILE A C 1
ATOM 2199 O O . ILE A 1 281 ? 4.387 -3.119 -12.688 1 96.12 281 ILE A O 1
ATOM 2203 N N . GLU A 1 282 ? 3.762 -3.576 -14.758 1 95.94 282 GLU A N 1
ATOM 2204 C CA . GLU A 1 282 ? 3.25 -4.895 -14.398 1 95.94 282 GLU A CA 1
ATOM 2205 C C . GLU A 1 282 ? 4.375 -5.816 -13.938 1 95.94 282 GLU A C 1
ATOM 2207 O O . GLU A 1 282 ? 4.266 -6.461 -12.891 1 95.94 282 GLU A O 1
ATOM 2212 N N . VAL A 1 283 ? 5.461 -5.879 -14.672 1 97.75 283 VAL A N 1
ATOM 2213 C CA . VAL A 1 283 ? 6.578 -6.738 -14.305 1 97.75 283 VAL A CA 1
ATOM 2214 C C . VAL A 1 283 ? 7.258 -6.191 -13.047 1 97.75 283 VAL A C 1
ATOM 2216 O O . VAL A 1 283 ? 7.68 -6.953 -12.18 1 97.75 283 VAL A O 1
ATOM 2219 N N . ALA A 1 284 ? 7.371 -4.84 -12.953 1 98.44 284 ALA A N 1
ATOM 2220 C CA . ALA A 1 284 ? 7.895 -4.234 -11.734 1 98.44 284 ALA A CA 1
ATOM 2221 C C . ALA A 1 284 ? 7.086 -4.664 -10.516 1 98.44 284 ALA A C 1
ATOM 2223 O O . ALA A 1 284 ? 7.645 -4.891 -9.438 1 98.44 284 ALA A O 1
ATOM 2224 N N . ALA A 1 285 ? 5.805 -4.762 -10.695 1 98 285 ALA A N 1
ATOM 2225 C CA . ALA A 1 285 ? 4.914 -5.184 -9.617 1 98 285 ALA A CA 1
ATOM 2226 C C . ALA A 1 285 ? 5.16 -6.641 -9.242 1 98 285 ALA A C 1
ATOM 2228 O O . ALA A 1 285 ? 5.039 -7.016 -8.07 1 98 285 ALA A O 1
ATOM 2229 N N . TYR A 1 286 ? 5.488 -7.473 -10.203 1 98.06 286 TYR A N 1
ATOM 2230 C CA . TYR A 1 286 ? 5.816 -8.859 -9.891 1 98.06 286 TYR A CA 1
ATOM 2231 C C . TYR A 1 286 ? 7.078 -8.945 -9.047 1 98.06 286 TYR A C 1
ATOM 2233 O O . TYR A 1 286 ? 7.148 -9.75 -8.109 1 98.06 286 TYR A O 1
ATOM 2241 N N . TYR A 1 287 ? 8.078 -8.125 -9.391 1 98.5 287 TYR A N 1
ATOM 2242 C CA . TYR A 1 287 ? 9.266 -8.062 -8.539 1 98.5 287 TYR A CA 1
ATOM 2243 C C . TYR A 1 287 ? 8.906 -7.598 -7.133 1 98.5 287 TYR A C 1
ATOM 2245 O O . TYR A 1 287 ? 9.414 -8.133 -6.148 1 98.5 287 TYR A O 1
ATOM 2253 N N . ALA A 1 288 ? 8.062 -6.609 -7.066 1 98.44 288 ALA A N 1
ATOM 2254 C CA . ALA A 1 288 ? 7.645 -6.102 -5.762 1 98.44 288 ALA A CA 1
ATOM 2255 C C . ALA A 1 288 ? 6.898 -7.172 -4.969 1 98.44 288 ALA A C 1
ATOM 2257 O O . ALA A 1 288 ? 7.203 -7.414 -3.799 1 98.44 288 ALA A O 1
ATOM 2258 N N . ALA A 1 289 ? 5.926 -7.766 -5.598 1 97.69 289 ALA A N 1
ATOM 2259 C CA . ALA A 1 289 ? 5.195 -8.852 -4.957 1 97.69 289 ALA A CA 1
ATOM 2260 C C . ALA A 1 289 ? 6.137 -10 -4.578 1 97.69 289 ALA A C 1
ATOM 2262 O O . ALA A 1 289 ? 5.969 -10.625 -3.531 1 97.69 289 ALA A O 1
ATOM 2263 N N . GLY A 1 290 ? 7.082 -10.281 -5.48 1 98.06 290 GLY A N 1
ATOM 2264 C CA . GLY A 1 290 ? 8.086 -11.281 -5.176 1 98.06 290 GLY A CA 1
ATOM 2265 C C . GLY A 1 290 ? 8.852 -11 -3.896 1 98.06 290 GLY A C 1
ATOM 2266 O O . GLY A 1 290 ? 9.141 -11.906 -3.121 1 98.06 290 GLY A O 1
ATOM 2267 N N . THR A 1 291 ? 9.172 -9.742 -3.652 1 98 291 THR A N 1
ATOM 2268 C CA . THR A 1 291 ? 9.891 -9.32 -2.457 1 98 291 THR A CA 1
ATOM 2269 C C . THR A 1 291 ? 9.094 -9.656 -1.198 1 98 291 THR A C 1
ATOM 2271 O O . THR A 1 291 ? 9.672 -10.008 -0.168 1 98 291 THR A O 1
ATOM 2274 N N . PHE A 1 292 ? 7.809 -9.602 -1.314 1 97.62 292 PHE A N 1
ATOM 2275 C CA . PHE A 1 292 ? 6.98 -9.727 -0.12 1 97.62 292 PHE A CA 1
ATOM 2276 C C . PHE A 1 292 ? 6.426 -11.141 0.009 1 97.62 292 PHE A C 1
ATOM 2278 O O . PHE A 1 292 ? 6.059 -11.57 1.104 1 97.62 292 PHE A O 1
ATOM 2285 N N . LEU A 1 293 ? 6.391 -11.883 -1.119 1 97.75 293 LEU A N 1
ATOM 2286 C CA . LEU A 1 293 ? 5.691 -13.164 -1.084 1 97.75 293 LEU A CA 1
ATOM 2287 C C . LEU A 1 293 ? 6.609 -14.305 -1.511 1 97.75 293 LEU A C 1
ATOM 2289 O O . LEU A 1 293 ? 6.984 -15.141 -0.691 1 97.75 293 LEU A O 1
ATOM 2293 N N . CYS A 1 294 ? 7.086 -14.281 -2.691 1 98.19 294 CYS A N 1
ATOM 2294 C CA . CYS A 1 294 ? 7.723 -15.438 -3.311 1 98.19 294 CYS A CA 1
ATOM 2295 C C . CYS A 1 294 ? 9.133 -15.641 -2.768 1 98.19 294 CYS A C 1
ATOM 2297 O O . CYS A 1 294 ? 9.555 -16.781 -2.541 1 98.19 294 CYS A O 1
ATOM 2299 N N . ILE A 1 295 ? 9.883 -14.516 -2.592 1 98.25 295 ILE A N 1
ATOM 2300 C CA . ILE A 1 295 ? 11.25 -14.648 -2.082 1 98.25 295 ILE A CA 1
ATOM 2301 C C . ILE A 1 295 ? 11.211 -15.18 -0.65 1 98.25 295 ILE A C 1
ATOM 2303 O O . ILE A 1 295 ? 11.836 -16.188 -0.343 1 98.25 295 ILE A O 1
ATOM 2307 N N . PRO A 1 296 ? 10.43 -14.57 0.256 1 97.75 296 PRO A N 1
ATOM 2308 C CA . PRO A 1 296 ? 10.359 -15.141 1.603 1 97.75 296 PRO A CA 1
ATOM 2309 C C . PRO A 1 296 ? 9.875 -16.594 1.605 1 97.75 296 PRO A C 1
ATOM 2311 O O . PRO A 1 296 ? 10.367 -17.406 2.385 1 97.75 296 PRO A O 1
ATOM 2314 N N . GLU A 1 297 ? 8.938 -16.906 0.777 1 96.75 297 GLU A N 1
ATOM 2315 C CA . GLU A 1 297 ? 8.398 -18.266 0.71 1 96.75 297 GLU A CA 1
ATOM 2316 C C . GLU A 1 297 ? 9.461 -19.266 0.267 1 96.75 297 GLU A C 1
ATOM 2318 O O . GLU A 1 297 ? 9.508 -20.391 0.759 1 96.75 297 GLU A O 1
ATOM 2323 N N . SER A 1 298 ? 10.258 -18.859 -0.67 1 96.56 298 SER A N 1
ATOM 2324 C CA . SER A 1 298 ? 11.242 -19.766 -1.262 1 96.56 298 SER A CA 1
ATOM 2325 C C . SER A 1 298 ? 12.523 -19.797 -0.44 1 96.56 298 SER A C 1
ATOM 2327 O O . SER A 1 298 ? 13.258 -20.781 -0.456 1 96.56 298 SER A O 1
ATOM 2329 N N . PHE A 1 299 ? 12.852 -18.656 0.275 1 95.75 299 PHE A N 1
ATOM 2330 C CA . PHE A 1 299 ? 14.109 -18.516 0.999 1 95.75 299 PHE A CA 1
ATOM 2331 C C . PHE A 1 299 ? 14 -19.094 2.402 1 95.75 299 PHE A C 1
ATOM 2333 O O . PHE A 1 299 ? 14.305 -18.422 3.387 1 95.75 299 PHE A O 1
ATOM 2340 N N . GLN A 1 300 ? 13.664 -20.359 2.551 1 88.69 300 GLN A N 1
ATOM 2341 C CA . GLN A 1 300 ? 13.398 -21.016 3.826 1 88.69 300 GLN A CA 1
ATOM 2342 C C . GLN A 1 300 ? 14.672 -21.594 4.426 1 88.69 300 GLN A C 1
ATOM 2344 O O . GLN A 1 300 ? 14.711 -21.953 5.605 1 88.69 300 GLN A O 1
ATOM 2349 N N . ARG A 1 301 ? 15.695 -21.703 3.643 1 88.31 301 ARG A N 1
ATOM 2350 C CA . ARG A 1 301 ? 16.969 -22.266 4.062 1 88.31 301 ARG A CA 1
ATOM 2351 C C . ARG A 1 301 ? 18.141 -21.484 3.471 1 88.31 301 ARG A C 1
ATOM 2353 O O . ARG A 1 301 ? 18 -20.812 2.445 1 88.31 301 ARG A O 1
ATOM 2360 N N . PRO A 1 302 ? 19.234 -21.609 4.07 1 89.44 302 PRO A N 1
ATOM 2361 C CA . PRO A 1 302 ? 20.375 -20.828 3.607 1 89.44 302 PRO A CA 1
ATOM 2362 C C . PRO A 1 302 ? 20.781 -21.156 2.172 1 89.44 302 PRO A C 1
ATOM 2364 O O . PRO A 1 302 ? 21.297 -20.297 1.454 1 89.44 302 PRO A O 1
ATOM 2367 N N . ASP A 1 303 ? 20.547 -22.359 1.756 1 91.06 303 ASP A N 1
ATOM 2368 C CA . ASP A 1 303 ? 21 -22.781 0.43 1 91.06 303 ASP A CA 1
ATOM 2369 C C . ASP A 1 303 ? 19.891 -22.625 -0.599 1 91.06 303 ASP A C 1
ATOM 2371 O O . ASP A 1 303 ? 20 -23.109 -1.728 1 91.06 303 ASP A O 1
ATOM 2375 N N . SER A 1 304 ? 18.844 -21.891 -0.247 1 94.94 304 SER A N 1
ATOM 2376 C CA . SER A 1 304 ? 17.719 -21.672 -1.164 1 94.94 304 SER A CA 1
ATOM 2377 C C . SER A 1 304 ? 18.141 -20.797 -2.344 1 94.94 304 SER A C 1
ATOM 2379 O O . SER A 1 304 ? 18.922 -19.859 -2.184 1 94.94 304 SER A O 1
ATOM 2381 N N . LEU A 1 305 ? 17.594 -21.094 -3.482 1 93.94 305 LEU A N 1
ATOM 2382 C CA . LEU A 1 305 ? 17.891 -20.297 -4.668 1 93.94 305 LEU A CA 1
ATOM 2383 C C . LEU A 1 305 ? 17.031 -19.047 -4.703 1 93.94 305 LEU A C 1
ATOM 2385 O O . LEU A 1 305 ? 17.422 -18.031 -5.289 1 93.94 305 LEU A O 1
ATOM 2389 N N . ALA A 1 306 ? 15.844 -19.109 -4.109 1 95.62 306 ALA A N 1
ATOM 2390 C CA . ALA A 1 306 ? 14.93 -17.969 -4.051 1 95.62 306 ALA A CA 1
ATOM 2391 C C . ALA A 1 306 ? 14.812 -17.297 -5.41 1 95.62 306 ALA A C 1
ATOM 2393 O O . ALA A 1 306 ? 15.023 -16.078 -5.527 1 95.62 306 ALA A O 1
ATOM 2394 N N . LEU A 1 307 ? 14.258 -17.984 -6.387 1 96.12 307 LEU A N 1
ATOM 2395 C CA . LEU A 1 307 ? 14.258 -17.547 -7.773 1 96.12 307 LEU A CA 1
ATOM 2396 C C . LEU A 1 307 ? 13.328 -16.344 -7.961 1 96.12 307 LEU A C 1
ATOM 2398 O O . LEU A 1 307 ? 13.602 -15.461 -8.773 1 96.12 307 LEU A O 1
ATOM 2402 N N . GLY A 1 308 ? 12.188 -16.391 -7.227 1 96.44 308 GLY A N 1
ATOM 2403 C CA . GLY A 1 308 ? 11.211 -15.32 -7.371 1 96.44 308 GLY A CA 1
ATOM 2404 C C . GLY A 1 308 ? 10.32 -15.484 -8.586 1 96.44 308 GLY A C 1
ATOM 2405 O O . GLY A 1 308 ? 10.57 -16.344 -9.438 1 96.44 308 GLY A O 1
ATOM 2406 N N . PRO A 1 309 ? 9.32 -14.656 -8.672 1 97.19 309 PRO A N 1
ATOM 2407 C CA . PRO A 1 309 ? 8.328 -14.812 -9.734 1 97.19 309 PRO A CA 1
ATOM 2408 C C . PRO A 1 309 ? 8.852 -14.391 -11.109 1 97.19 309 PRO A C 1
ATOM 2410 O O . PRO A 1 309 ? 8.312 -14.805 -12.133 1 97.19 309 PRO A O 1
ATOM 2413 N N . CYS A 1 310 ? 9.891 -13.578 -11.156 1 98.06 310 CYS A N 1
ATOM 2414 C CA . CYS A 1 310 ? 10.414 -13.102 -12.43 1 98.06 310 CYS A CA 1
ATOM 2415 C C . CYS A 1 310 ? 11.648 -13.883 -12.844 1 98.06 310 CYS A C 1
ATOM 2417 O O . CYS A 1 310 ? 12.555 -13.328 -13.477 1 98.06 310 CYS A O 1
ATOM 2419 N N . TRP A 1 311 ? 11.656 -15.109 -12.492 1 96.88 311 TRP A N 1
ATOM 2420 C CA . TRP A 1 311 ? 12.781 -15.992 -12.789 1 96.88 311 TRP A CA 1
ATOM 2421 C C . TRP A 1 311 ? 12.984 -16.125 -14.297 1 96.88 311 TRP A C 1
ATOM 2423 O O . TRP A 1 311 ? 14.07 -16.5 -14.75 1 96.88 311 TRP A O 1
ATOM 2433 N N . GLY A 1 312 ? 11.969 -15.93 -15.125 1 96.44 312 GLY A N 1
ATOM 2434 C CA . GLY A 1 312 ? 12.062 -15.953 -16.578 1 96.44 312 GLY A CA 1
ATOM 2435 C C . GLY A 1 312 ? 11.68 -17.297 -17.172 1 96.44 312 GLY A C 1
ATOM 2436 O O . GLY A 1 312 ? 11.953 -18.344 -16.594 1 96.44 312 GLY A O 1
ATOM 2437 N N . GLN A 1 313 ? 11.117 -17.188 -18.391 1 97.06 313 GLN A N 1
ATOM 2438 C CA . GLN A 1 313 ? 10.672 -18.375 -19.109 1 97.06 313 GLN A CA 1
ATOM 2439 C C . GLN A 1 313 ? 11.844 -19.312 -19.422 1 97.06 313 GLN A C 1
ATOM 2441 O O . GLN A 1 313 ? 11.727 -20.531 -19.312 1 97.06 313 GLN A O 1
ATOM 2446 N N . GLN A 1 314 ? 12.945 -18.734 -19.812 1 96.94 314 GLN A N 1
ATOM 2447 C CA . GLN A 1 314 ? 14.117 -19.531 -20.172 1 96.94 314 GLN A CA 1
ATOM 2448 C C . GLN A 1 314 ? 14.602 -20.359 -18.984 1 96.94 314 GLN A C 1
ATOM 2450 O O . GLN A 1 314 ? 15 -21.516 -19.156 1 96.94 314 GLN A O 1
ATOM 2455 N N . LYS A 1 315 ? 14.586 -19.766 -17.844 1 97.5 315 LYS A N 1
ATOM 2456 C CA . LYS A 1 315 ? 15.016 -20.484 -16.641 1 97.5 315 LYS A CA 1
ATOM 2457 C C . LYS A 1 315 ? 14.086 -21.656 -16.344 1 97.5 315 LYS A C 1
ATOM 2459 O O . LYS A 1 315 ? 14.539 -22.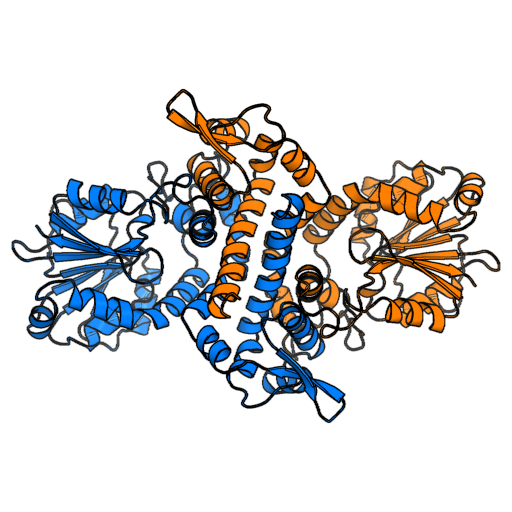719 -15.906 1 97.5 315 LYS A O 1
ATOM 2464 N N . ALA A 1 316 ? 12.789 -21.516 -16.516 1 97.94 316 ALA A N 1
ATOM 2465 C CA . ALA A 1 316 ? 11.82 -22.594 -16.328 1 97.94 316 ALA A CA 1
ATOM 2466 C C . ALA A 1 316 ? 12.133 -23.766 -17.25 1 97.94 316 ALA A C 1
ATOM 2468 O O . ALA A 1 316 ? 12.156 -24.922 -16.812 1 97.94 316 ALA A O 1
ATOM 2469 N N . VAL A 1 317 ? 12.383 -23.453 -18.516 1 98.31 317 VAL A N 1
ATOM 2470 C CA . VAL A 1 317 ? 12.688 -24.484 -19.516 1 98.31 317 VAL A CA 1
ATOM 2471 C C . VAL A 1 317 ? 14.008 -25.172 -19.156 1 98.31 317 VAL A C 1
ATOM 2473 O O . VAL A 1 317 ? 14.117 -26.391 -19.234 1 98.31 317 VAL A O 1
ATOM 2476 N N . GLU A 1 318 ? 14.961 -24.375 -18.719 1 98.25 318 GLU A N 1
ATOM 2477 C CA . GLU A 1 318 ? 16.266 -24.891 -18.344 1 98.25 318 GLU A CA 1
ATOM 2478 C C . GLU A 1 318 ? 16.141 -25.891 -17.188 1 98.25 318 GLU A C 1
ATOM 2480 O O . GLU A 1 318 ? 16.734 -26.969 -17.219 1 98.25 318 GLU A O 1
ATOM 2485 N N . ILE A 1 319 ? 15.391 -25.531 -16.172 1 97.94 319 ILE A N 1
ATOM 2486 C CA . ILE A 1 319 ? 15.211 -26.359 -14.992 1 97.94 319 ILE A CA 1
ATOM 2487 C C . ILE A 1 319 ? 14.57 -27.688 -15.391 1 97.94 319 ILE A C 1
ATOM 2489 O O . ILE A 1 319 ? 15.031 -28.75 -14.984 1 97.94 319 ILE A O 1
ATOM 2493 N N . ALA A 1 320 ? 13.57 -27.672 -16.219 1 98.38 320 ALA A N 1
ATOM 2494 C CA . ALA A 1 320 ? 12.867 -28.875 -16.641 1 98.38 320 ALA A CA 1
ATOM 2495 C C . ALA A 1 320 ? 13.75 -29.734 -17.547 1 98.38 320 ALA A C 1
ATOM 2497 O O . ALA A 1 320 ? 13.781 -30.969 -17.406 1 98.38 320 ALA A O 1
ATOM 2498 N N . THR A 1 321 ? 14.492 -29.078 -18.438 1 98.44 321 THR A N 1
ATOM 2499 C CA . THR A 1 321 ? 15.367 -29.812 -19.359 1 98.44 321 THR A CA 1
ATOM 2500 C C . THR A 1 321 ? 16.516 -30.484 -18.594 1 98.44 321 THR A C 1
ATOM 2502 O O . THR A 1 321 ? 16.844 -31.641 -18.859 1 98.44 321 THR A O 1
ATOM 2505 N N . LEU A 1 322 ? 17.094 -29.797 -17.656 1 97.62 322 LEU A N 1
ATOM 2506 C CA . LEU A 1 322 ? 18.203 -30.328 -16.859 1 97.62 322 LEU A CA 1
ATOM 2507 C C . LEU A 1 322 ? 17.734 -31.516 -16.016 1 97.62 322 LEU A C 1
ATOM 2509 O O . LEU A 1 322 ? 18.516 -32.438 -15.734 1 97.62 322 LEU A O 1
ATOM 2513 N N . ALA A 1 323 ? 16.469 -31.5 -15.656 1 97.19 323 ALA A N 1
ATOM 2514 C CA . ALA A 1 323 ? 15.906 -32.594 -14.875 1 97.19 323 ALA A CA 1
ATOM 2515 C C . ALA A 1 323 ? 15.656 -33.812 -15.742 1 97.19 323 ALA A C 1
ATOM 2517 O O . ALA A 1 323 ? 15.336 -34.906 -15.227 1 97.19 323 ALA A O 1
ATOM 2518 N N . GLY A 1 324 ? 15.719 -33.719 -17.078 1 97.25 324 GLY A N 1
ATOM 2519 C CA . GLY A 1 324 ? 15.609 -34.875 -17.969 1 97.25 324 GLY A CA 1
ATOM 2520 C C . GLY A 1 324 ? 14.352 -34.844 -18.828 1 97.25 324 GLY A C 1
ATOM 2521 O O . GLY A 1 324 ? 14.062 -35.812 -19.531 1 97.25 324 GLY A O 1
ATOM 2522 N N . PHE A 1 325 ? 13.625 -33.781 -18.828 1 98.5 325 PHE A N 1
ATOM 2523 C CA . PHE A 1 325 ? 12.391 -33.688 -19.594 1 98.5 325 PHE A CA 1
ATOM 2524 C C . PHE A 1 325 ? 12.648 -33.094 -20.984 1 98.5 325 PHE A C 1
ATOM 2526 O O . PHE A 1 325 ? 13.562 -32.281 -21.156 1 98.5 325 PHE A O 1
ATOM 2533 N N . LYS A 1 326 ? 11.859 -33.562 -21.969 1 98.06 326 LYS A N 1
ATOM 2534 C CA . LYS A 1 326 ? 11.594 -32.781 -23.172 1 98.06 326 LYS A CA 1
ATOM 2535 C C . LYS A 1 326 ? 10.477 -31.75 -22.938 1 98.06 326 LYS A C 1
ATOM 2537 O O . LYS A 1 326 ? 9.367 -32.125 -22.547 1 98.06 326 LYS A O 1
ATOM 2542 N N . VAL A 1 327 ? 10.758 -30.469 -23.25 1 98.38 327 VAL A N 1
ATOM 2543 C CA . VAL A 1 327 ? 9.828 -29.438 -22.812 1 98.38 327 VAL A CA 1
ATOM 2544 C C . VAL A 1 327 ? 9.227 -28.734 -24.016 1 98.38 327 VAL A C 1
ATOM 2546 O O . VAL A 1 327 ? 9.953 -28.328 -24.922 1 98.38 327 VAL A O 1
ATOM 2549 N N . LYS A 1 328 ? 7.941 -28.641 -24.047 1 97.75 328 LYS A N 1
ATOM 2550 C CA . LYS A 1 328 ? 7.188 -27.734 -24.906 1 97.75 328 LYS A CA 1
ATOM 2551 C C . LYS A 1 328 ? 6.484 -26.656 -24.094 1 97.75 328 LYS A C 1
ATOM 2553 O O . LYS A 1 328 ? 5.711 -26.953 -23.188 1 97.75 328 LYS A O 1
ATOM 2558 N N . ASP A 1 329 ? 6.738 -25.391 -24.312 1 95.62 329 ASP A N 1
ATOM 2559 C CA . ASP A 1 329 ? 6.105 -24.328 -23.547 1 95.62 329 ASP A CA 1
ATOM 2560 C C . ASP A 1 329 ? 5.258 -23.438 -24.453 1 95.62 329 ASP A C 1
ATOM 2562 O O . ASP A 1 329 ? 5.613 -23.203 -25.609 1 95.62 329 ASP A O 1
ATOM 2566 N N . VAL A 1 330 ? 4.145 -23.016 -23.969 1 95.38 330 VAL A N 1
ATOM 2567 C CA . VAL A 1 330 ? 3.199 -22.141 -24.641 1 95.38 330 VAL A CA 1
ATOM 2568 C C . VAL A 1 330 ? 2.832 -20.953 -23.75 1 95.38 330 VAL A C 1
ATOM 2570 O O . VAL A 1 330 ? 2.348 -21.156 -22.625 1 95.38 330 VAL A O 1
ATOM 2573 N N . LYS A 1 331 ? 3.051 -19.766 -24.25 1 92.69 331 LYS A N 1
ATOM 2574 C CA . LYS A 1 331 ? 2.662 -18.578 -23.484 1 92.69 331 LYS A CA 1
ATOM 2575 C C . LYS A 1 331 ? 1.144 -18.453 -23.422 1 92.69 331 LYS A C 1
ATOM 2577 O O . LYS A 1 331 ? 0.451 -18.641 -24.422 1 92.69 331 LYS A O 1
ATOM 2582 N N . LEU A 1 332 ? 0.692 -18.125 -22.281 1 90.81 332 LEU A N 1
ATOM 2583 C CA . LEU A 1 332 ? -0.734 -17.891 -22.094 1 90.81 332 LEU A CA 1
ATOM 2584 C C . LEU A 1 332 ? -1.09 -16.438 -22.422 1 90.81 332 LEU A C 1
ATOM 2586 O O . LEU A 1 332 ? -0.209 -15.586 -22.484 1 90.81 332 LEU A O 1
ATOM 2590 N N . GLU A 1 333 ? -2.379 -16.156 -22.672 1 77.44 333 GLU A N 1
ATOM 2591 C CA . GLU A 1 333 ? -2.846 -14.867 -23.172 1 77.44 333 GLU A CA 1
ATOM 2592 C C . GLU A 1 333 ? -2.691 -13.781 -22.125 1 77.44 333 GLU A C 1
ATOM 2594 O O . GLU A 1 333 ? -2.48 -12.609 -22.453 1 77.44 333 GLU A O 1
ATOM 2599 N N . SER A 1 334 ? -2.797 -14.125 -20.938 1 73.44 334 SER A N 1
ATOM 2600 C CA . SER A 1 334 ? -2.785 -13.094 -19.906 1 73.44 334 SER A CA 1
ATOM 2601 C C . SER A 1 334 ? -1.844 -13.461 -18.766 1 73.44 334 SER A C 1
ATOM 2603 O O . SER A 1 334 ? -1.579 -14.641 -18.516 1 73.44 334 SER A O 1
ATOM 2605 N N . GLY A 1 335 ? -1.106 -12.422 -18.156 1 78.38 335 GLY A N 1
ATOM 2606 C CA . GLY A 1 335 ? -0.484 -12.57 -16.859 1 78.38 335 GLY A CA 1
ATOM 2607 C C . GLY A 1 335 ? 0.98 -12.961 -16.922 1 78.38 335 GLY A C 1
ATOM 2608 O O . GLY A 1 335 ? 1.593 -13.297 -15.914 1 78.38 335 GLY A O 1
ATOM 2609 N N . HIS A 1 336 ? 1.587 -12.898 -18.141 1 91.75 336 HIS A N 1
ATOM 2610 C CA . HIS A 1 336 ? 2.984 -13.297 -18.266 1 91.75 336 HIS A CA 1
ATOM 2611 C C . HIS A 1 336 ? 3.207 -14.711 -17.75 1 91.75 336 HIS A C 1
ATOM 2613 O O . HIS A 1 336 ? 4.152 -14.961 -17 1 91.75 336 HIS A O 1
ATOM 2619 N N . GLN A 1 337 ? 2.357 -15.617 -18.062 1 95.94 337 GLN A N 1
ATOM 2620 C CA . GLN A 1 337 ? 2.463 -17.016 -17.672 1 95.94 337 GLN A CA 1
ATOM 2621 C C . GLN A 1 337 ? 2.6 -17.922 -18.906 1 95.94 337 GLN A C 1
ATOM 2623 O O . GLN A 1 337 ? 2.258 -17.516 -20.016 1 95.94 337 GLN A O 1
ATOM 2628 N N . ALA A 1 338 ? 3.113 -19.016 -18.688 1 97.5 338 ALA A N 1
ATOM 2629 C CA . ALA A 1 338 ? 3.188 -20.062 -19.719 1 97.5 338 ALA A CA 1
ATOM 2630 C C . ALA A 1 338 ? 2.85 -21.422 -19.125 1 97.5 338 ALA A C 1
ATOM 2632 O O . ALA A 1 338 ? 2.977 -21.641 -17.922 1 97.5 338 ALA A O 1
ATOM 2633 N N . ILE A 1 339 ? 2.346 -22.234 -20 1 97.88 339 ILE A N 1
ATOM 2634 C CA . ILE A 1 339 ? 2.201 -23.641 -19.656 1 97.88 339 ILE A CA 1
ATOM 2635 C C . ILE A 1 339 ? 3.393 -24.438 -20.203 1 97.88 339 ILE A C 1
ATOM 2637 O O . ILE A 1 339 ? 3.83 -24.203 -21.344 1 97.88 339 ILE A O 1
ATOM 2641 N N . TYR A 1 340 ? 3.977 -25.203 -19.422 1 98.5 340 TYR A N 1
ATOM 2642 C CA . TYR A 1 340 ? 5.109 -26.047 -19.766 1 98.5 340 TYR A CA 1
ATOM 2643 C C . TYR A 1 340 ? 4.723 -27.531 -19.75 1 98.5 340 TYR A C 1
ATOM 2645 O O . TYR A 1 340 ? 4.375 -28.062 -18.688 1 98.5 340 TYR A O 1
ATOM 2653 N N . ILE A 1 341 ? 4.762 -28.172 -20.922 1 98.69 341 ILE A N 1
ATOM 2654 C CA . ILE A 1 341 ? 4.473 -29.594 -21.047 1 98.69 341 ILE A CA 1
ATOM 2655 C C . ILE A 1 341 ? 5.777 -30.391 -21.062 1 98.69 341 ILE A C 1
ATOM 2657 O O . ILE A 1 341 ? 6.582 -30.25 -22 1 98.69 341 ILE A O 1
ATOM 2661 N N . CYS A 1 342 ? 5.965 -31.172 -20.062 1 98.62 342 CYS A N 1
ATOM 2662 C CA . CYS A 1 342 ? 7.207 -31.922 -19.875 1 98.62 342 CYS A CA 1
ATOM 2663 C C . CYS A 1 342 ? 6.988 -33.406 -20.078 1 98.62 342 CYS A C 1
ATOM 2665 O O . CYS A 1 342 ? 6.297 -34.062 -19.297 1 98.62 342 CYS A O 1
ATOM 2667 N N . THR A 1 343 ? 7.598 -33.938 -21.094 1 98.19 343 THR A N 1
ATOM 2668 C CA . THR A 1 343 ? 7.516 -35.375 -21.391 1 98.19 343 THR A CA 1
ATOM 2669 C C . THR A 1 343 ? 8.875 -36.031 -21.219 1 98.19 343 THR A C 1
ATOM 2671 O O . THR A 1 343 ? 9.898 -35.344 -21.109 1 98.19 343 THR A O 1
ATOM 2674 N N . LEU A 1 344 ? 8.812 -37.375 -21.094 1 95.69 344 LEU A N 1
ATOM 2675 C CA . LEU A 1 344 ? 10.055 -38.125 -20.906 1 95.69 344 LEU A CA 1
ATOM 2676 C C . LEU A 1 344 ? 10.828 -38.219 -22.219 1 95.69 344 LEU A C 1
ATOM 2678 O O . LEU A 1 344 ? 10.227 -38.219 -23.297 1 95.69 344 LEU A O 1
ATOM 2682 N N . MET B 1 1 ? -7.633 6.824 -24.781 1 71.75 1 MET B N 1
ATOM 2683 C CA . MET B 1 1 ? -7.605 6.801 -23.312 1 71.75 1 MET B CA 1
ATOM 2684 C C . MET B 1 1 ? -7.586 5.367 -22.797 1 71.75 1 MET B C 1
ATOM 2686 O O . MET B 1 1 ? -8.219 4.484 -23.375 1 71.75 1 MET B O 1
ATOM 2690 N N . ALA B 1 2 ? -6.828 5.055 -21.797 1 85.56 2 ALA B N 1
ATOM 2691 C CA . ALA B 1 2 ? -6.754 3.701 -21.25 1 85.56 2 ALA B CA 1
ATOM 2692 C C . ALA B 1 2 ? -8.117 3.236 -20.75 1 85.56 2 ALA B C 1
ATOM 2694 O O . ALA B 1 2 ? -8.883 4.023 -20.188 1 85.56 2 ALA B O 1
ATOM 2695 N N . SER B 1 3 ? -8.531 1.994 -21.047 1 92.75 3 SER B N 1
ATOM 2696 C CA . SER B 1 3 ? -9.773 1.397 -20.562 1 92.75 3 SER B CA 1
ATOM 2697 C C . SER B 1 3 ? -9.789 1.308 -19.031 1 92.75 3 SER B C 1
ATOM 2699 O O . SER B 1 3 ? -8.75 1.491 -18.391 1 92.75 3 SER B O 1
ATOM 2701 N N . PHE B 1 4 ? -10.977 1.109 -18.422 1 94.38 4 PHE B N 1
ATOM 2702 C CA . PHE B 1 4 ? -11.102 1.016 -16.969 1 94.38 4 PHE B CA 1
ATOM 2703 C C . PHE B 1 4 ? -10.242 -0.117 -16.422 1 94.38 4 PHE B C 1
ATOM 2705 O O . PHE B 1 4 ? -9.492 0.075 -15.469 1 94.38 4 PHE B O 1
ATOM 2712 N N . PRO B 1 5 ? -10.266 -1.316 -17.016 1 93.38 5 PRO B N 1
ATOM 2713 C CA . PRO B 1 5 ? -9.414 -2.385 -16.484 1 93.38 5 PRO B CA 1
ATOM 2714 C C . PRO B 1 5 ? -7.93 -2.045 -16.547 1 93.38 5 PRO B C 1
ATOM 2716 O O . PRO B 1 5 ? -7.168 -2.424 -15.656 1 93.38 5 PRO B O 1
ATOM 2719 N N . GLU B 1 6 ? -7.516 -1.37 -17.562 1 93.62 6 GLU B N 1
ATOM 2720 C CA . GLU B 1 6 ? -6.117 -0.965 -17.703 1 93.62 6 GLU B CA 1
ATOM 2721 C C . GLU B 1 6 ? -5.723 0.027 -16.609 1 93.62 6 GLU B C 1
ATOM 2723 O O . GLU B 1 6 ? -4.648 -0.085 -16.016 1 93.62 6 GLU B O 1
ATOM 2728 N N . ARG B 1 7 ? -6.578 1.011 -16.312 1 94.62 7 ARG B N 1
ATOM 2729 C CA . ARG B 1 7 ? -6.305 1.998 -15.266 1 94.62 7 ARG B CA 1
ATOM 2730 C C . ARG B 1 7 ? -6.27 1.346 -13.891 1 94.62 7 ARG B C 1
ATOM 2732 O O . ARG B 1 7 ? -5.426 1.69 -13.055 1 94.62 7 ARG B O 1
ATOM 2739 N N . LEU B 1 8 ? -7.242 0.456 -13.688 1 95.38 8 LEU B N 1
ATOM 2740 C CA . LEU B 1 8 ? -7.293 -0.269 -12.422 1 95.38 8 LEU B CA 1
ATOM 2741 C C . LEU B 1 8 ? -6.027 -1.093 -12.219 1 95.38 8 LEU B C 1
ATOM 2743 O O . LEU B 1 8 ? -5.441 -1.079 -11.133 1 95.38 8 LEU B O 1
ATOM 2747 N N . SER B 1 9 ? -5.586 -1.779 -13.242 1 94.06 9 SER B N 1
ATOM 2748 C CA . SER B 1 9 ? -4.363 -2.572 -13.18 1 94.06 9 SER B CA 1
ATOM 2749 C C . SER B 1 9 ? -3.148 -1.696 -12.898 1 94.06 9 SER B C 1
ATOM 2751 O O . SER B 1 9 ? -2.275 -2.072 -12.109 1 94.06 9 SER B O 1
ATOM 2753 N N . PHE B 1 10 ? -3.096 -0.592 -13.547 1 94.38 10 PHE B N 1
ATOM 2754 C CA . PHE B 1 10 ? -1.981 0.328 -13.352 1 94.38 10 PHE B CA 1
ATOM 2755 C C . PHE B 1 10 ? -1.926 0.813 -11.906 1 94.38 10 PHE B C 1
ATOM 2757 O O . PHE B 1 10 ? -0.848 0.888 -11.312 1 94.38 10 PHE B O 1
ATOM 2764 N N . LEU B 1 11 ? -3.08 1.16 -11.336 1 95.31 11 LEU B N 1
ATOM 2765 C CA . LEU B 1 11 ? -3.168 1.605 -9.945 1 95.31 11 LEU B CA 1
ATOM 2766 C C . LEU B 1 11 ? -2.668 0.522 -8.992 1 95.31 11 LEU B C 1
ATOM 2768 O O . LEU B 1 11 ? -1.856 0.795 -8.109 1 95.31 11 LEU B O 1
ATOM 2772 N N . LEU B 1 12 ? -3.123 -0.652 -9.195 1 95.88 12 LEU B N 1
ATOM 2773 C CA . LEU B 1 12 ? -2.82 -1.754 -8.289 1 95.88 12 LEU B CA 1
ATOM 2774 C C . LEU B 1 12 ? -1.363 -2.184 -8.422 1 95.88 12 LEU B C 1
ATOM 2776 O O . LEU B 1 12 ? -0.688 -2.43 -7.418 1 95.88 12 LEU B O 1
ATOM 2780 N N . ASN B 1 13 ? -0.857 -2.258 -9.664 1 96.19 13 ASN B N 1
ATOM 2781 C CA . ASN B 1 13 ? 0.551 -2.574 -9.883 1 96.19 13 ASN B CA 1
ATOM 2782 C C . ASN B 1 13 ? 1.464 -1.509 -9.281 1 96.19 13 ASN B C 1
ATOM 2784 O O . ASN B 1 13 ? 2.482 -1.831 -8.664 1 96.19 13 ASN B O 1
ATOM 2788 N N . GLY B 1 14 ? 1.071 -0.288 -9.438 1 96.56 14 GLY B N 1
ATOM 2789 C CA . GLY B 1 14 ? 1.834 0.798 -8.836 1 96.56 14 GLY B CA 1
ATOM 2790 C C . GLY B 1 14 ? 1.894 0.727 -7.324 1 96.56 14 GLY B C 1
ATOM 2791 O O . GLY B 1 14 ? 2.924 1.036 -6.723 1 96.56 14 GLY B O 1
ATOM 2792 N N . SER B 1 15 ? 0.837 0.35 -6.758 1 97 15 SER B N 1
ATOM 2793 C CA . SER B 1 15 ? 0.803 0.227 -5.305 1 97 15 SER B CA 1
ATOM 2794 C C . SER B 1 15 ? 1.791 -0.827 -4.816 1 97 15 SER B C 1
ATOM 2796 O O . SER B 1 15 ? 2.393 -0.675 -3.75 1 97 15 SER B O 1
ATOM 2798 N N . CYS B 1 16 ? 2.002 -1.919 -5.543 1 97.31 16 CYS B N 1
ATOM 2799 C CA . CYS B 1 16 ? 3.002 -2.924 -5.203 1 97.31 16 CYS B CA 1
ATOM 2800 C C . CYS B 1 16 ? 4.402 -2.328 -5.223 1 97.31 16 CYS B C 1
ATOM 2802 O O . CYS B 1 16 ? 5.184 -2.535 -4.289 1 97.31 16 CYS B O 1
ATOM 2804 N N . VAL B 1 17 ? 4.664 -1.561 -6.254 1 98.06 17 VAL B N 1
ATOM 2805 C CA . VAL B 1 17 ? 5.98 -0.947 -6.406 1 98.06 17 VAL B CA 1
ATOM 2806 C C . VAL B 1 17 ? 6.219 0.048 -5.27 1 98.06 17 VAL B C 1
ATOM 2808 O O . VAL B 1 17 ? 7.344 0.182 -4.781 1 98.06 17 VAL B O 1
ATOM 2811 N N . ALA B 1 18 ? 5.148 0.735 -4.824 1 98.06 18 ALA B N 1
ATOM 2812 C CA . ALA B 1 18 ? 5.262 1.671 -3.709 1 98.06 18 ALA B CA 1
ATOM 2813 C C . ALA B 1 18 ? 5.688 0.952 -2.432 1 98.06 18 ALA B C 1
ATOM 2815 O O . ALA B 1 18 ? 6.457 1.495 -1.633 1 98.06 18 ALA B O 1
ATOM 2816 N N . PHE B 1 19 ? 5.254 -0.244 -2.236 1 97.81 19 PHE B N 1
ATOM 2817 C CA . PHE B 1 19 ? 5.668 -1.031 -1.081 1 97.81 19 PHE B CA 1
ATOM 2818 C C . PHE B 1 19 ? 7.148 -1.383 -1.168 1 97.81 19 PHE B C 1
ATOM 2820 O O . PHE B 1 19 ? 7.863 -1.343 -0.163 1 97.81 19 PHE B O 1
ATOM 2827 N N . ALA B 1 20 ? 7.566 -1.772 -2.371 1 98.19 20 ALA B N 1
ATOM 2828 C CA . ALA B 1 20 ? 8.984 -2.068 -2.553 1 98.19 20 ALA B CA 1
ATOM 2829 C C . ALA B 1 20 ? 9.844 -0.847 -2.242 1 98.19 20 ALA B C 1
ATOM 2831 O O . ALA B 1 20 ? 10.922 -0.971 -1.647 1 98.19 20 ALA B O 1
ATOM 2832 N N . LEU B 1 21 ? 9.398 0.294 -2.635 1 98.19 21 LEU B N 1
ATOM 2833 C CA . LEU B 1 21 ? 10.102 1.542 -2.369 1 98.19 21 LEU B CA 1
ATOM 2834 C C . LEU B 1 21 ? 10.18 1.818 -0.872 1 98.19 21 LEU B C 1
ATOM 2836 O O . LEU B 1 21 ? 11.219 2.242 -0.365 1 98.19 21 LEU B O 1
ATOM 2840 N N . SER B 1 22 ? 9.07 1.604 -0.165 1 97.81 22 SER B N 1
ATOM 2841 C CA . SER B 1 22 ? 9.055 1.771 1.284 1 97.81 22 SER B CA 1
ATOM 2842 C C . SER B 1 22 ? 10.062 0.846 1.959 1 97.81 22 SER B C 1
ATOM 2844 O O . SER B 1 22 ? 10.758 1.252 2.891 1 97.81 22 SER B O 1
ATOM 2846 N N . LEU B 1 23 ? 10.141 -0.365 1.497 1 98.19 23 LEU B N 1
ATOM 2847 C CA . LEU B 1 23 ? 11.07 -1.327 2.07 1 98.19 23 LEU B CA 1
ATOM 2848 C C . LEU B 1 23 ? 12.516 -0.921 1.784 1 98.19 23 LEU B C 1
ATOM 2850 O O . LEU B 1 23 ? 13.391 -1.086 2.635 1 98.19 23 LEU B O 1
ATOM 2854 N N . ALA B 1 24 ? 12.781 -0.415 0.551 1 98.5 24 ALA B N 1
ATOM 2855 C CA . ALA B 1 24 ? 14.109 0.079 0.197 1 98.5 24 ALA B CA 1
ATOM 2856 C C . ALA B 1 24 ? 14.539 1.211 1.126 1 98.5 24 ALA B C 1
ATOM 2858 O O . ALA B 1 24 ? 15.703 1.288 1.523 1 98.5 24 ALA B O 1
ATOM 2859 N N . LYS B 1 25 ? 13.625 2.105 1.432 1 97.88 25 LYS B N 1
ATOM 2860 C CA . LYS B 1 25 ? 13.914 3.199 2.355 1 97.88 25 LYS B CA 1
ATOM 2861 C C . LYS B 1 25 ? 14.219 2.672 3.754 1 97.88 25 LYS B C 1
ATOM 2863 O O . LYS B 1 25 ? 15.234 3.033 4.352 1 97.88 25 LYS B O 1
ATOM 2868 N N . ASP B 1 26 ? 13.43 1.767 4.262 1 97.31 26 ASP B N 1
ATOM 2869 C CA . ASP B 1 26 ? 13.523 1.293 5.637 1 97.31 26 ASP B CA 1
ATOM 2870 C C . ASP B 1 26 ? 14.789 0.464 5.844 1 97.31 26 ASP B C 1
ATOM 2872 O O . ASP B 1 26 ? 15.312 0.389 6.961 1 97.31 26 ASP B O 1
ATOM 2876 N N . THR B 1 27 ? 15.281 -0.194 4.816 1 98 27 THR B N 1
ATOM 2877 C CA . THR B 1 27 ? 16.406 -1.113 4.969 1 98 27 THR B CA 1
ATOM 2878 C C . THR B 1 27 ? 17.719 -0.417 4.641 1 98 27 THR B C 1
ATOM 2880 O O . THR B 1 27 ? 18.797 -1.028 4.719 1 98 27 THR B O 1
ATOM 2883 N N . GLY B 1 28 ? 17.625 0.844 4.215 1 98 28 GLY B N 1
ATOM 2884 C CA . GLY B 1 28 ? 18.828 1.611 3.949 1 98 28 GLY B CA 1
ATOM 2885 C C . GLY B 1 28 ? 19.312 1.49 2.516 1 98 28 GLY B C 1
ATOM 2886 O O . GLY B 1 28 ? 20.266 2.164 2.115 1 98 28 GLY B O 1
ATOM 2887 N N . ILE B 1 29 ? 18.672 0.639 1.706 1 98.62 29 ILE B N 1
ATOM 2888 C CA . ILE B 1 29 ? 19.031 0.447 0.307 1 98.62 29 ILE B CA 1
ATOM 2889 C C . ILE B 1 29 ? 18.938 1.776 -0.438 1 98.62 29 ILE B C 1
ATOM 2891 O O . ILE B 1 29 ? 19.844 2.139 -1.191 1 98.62 29 ILE B O 1
ATOM 2895 N N . LEU B 1 30 ? 17.828 2.514 -0.224 1 98.06 30 LEU B N 1
ATOM 2896 C CA . LEU B 1 30 ? 17.609 3.789 -0.897 1 98.06 30 LEU B CA 1
ATOM 2897 C C . LEU B 1 30 ? 18.703 4.789 -0.513 1 98.06 30 LEU B C 1
ATOM 2899 O O . LEU B 1 30 ? 19.219 5.516 -1.369 1 98.06 30 LEU B O 1
ATOM 2903 N N . GLN B 1 31 ? 19.031 4.82 0.744 1 97.94 31 GLN B N 1
ATOM 2904 C CA . GLN B 1 31 ? 20.047 5.754 1.222 1 97.94 31 GLN B CA 1
ATOM 2905 C C . GLN B 1 31 ? 21.406 5.43 0.62 1 97.94 31 GLN B C 1
ATOM 2907 O O . GLN B 1 31 ? 22.188 6.336 0.311 1 97.94 31 GLN B O 1
ATOM 2912 N N . ALA B 1 32 ? 21.781 4.125 0.51 1 98.5 32 ALA B N 1
ATOM 2913 C CA . ALA B 1 32 ? 23.031 3.725 -0.129 1 98.5 32 ALA B CA 1
ATOM 2914 C C . ALA B 1 32 ? 23.125 4.297 -1.539 1 98.5 32 ALA B C 1
ATOM 2916 O O . ALA B 1 32 ? 24.188 4.777 -1.943 1 98.5 32 ALA B O 1
ATOM 2917 N N . LEU B 1 33 ? 22.062 4.254 -2.277 1 98.38 33 LEU B N 1
ATOM 2918 C CA . LEU B 1 33 ? 22.047 4.75 -3.65 1 98.38 33 LEU B CA 1
ATOM 2919 C C . LEU B 1 33 ? 22.141 6.27 -3.68 1 98.38 33 LEU B C 1
ATOM 2921 O O . LEU B 1 33 ? 22.812 6.84 -4.551 1 98.38 33 LEU B O 1
ATOM 2925 N N . ILE B 1 34 ? 21.438 6.945 -2.734 1 97.94 34 ILE B N 1
ATOM 2926 C CA . ILE B 1 34 ? 21.469 8.406 -2.654 1 97.94 34 ILE B CA 1
ATOM 2927 C C . ILE B 1 34 ? 22.891 8.883 -2.355 1 97.94 34 ILE B C 1
ATOM 2929 O O . ILE B 1 34 ? 23.344 9.867 -2.934 1 97.94 34 ILE B O 1
ATOM 2933 N N . ASP B 1 35 ? 23.594 8.18 -1.521 1 97.81 35 ASP B N 1
ATOM 2934 C CA . ASP B 1 35 ? 24.922 8.586 -1.063 1 97.81 35 ASP B CA 1
ATOM 2935 C C . ASP B 1 35 ? 26 8.234 -2.098 1 97.81 35 ASP B C 1
ATOM 2937 O O . ASP B 1 35 ? 27.094 8.789 -2.078 1 97.81 35 ASP B O 1
ATOM 2941 N N . ALA B 1 36 ? 25.703 7.32 -2.973 1 97.62 36 ALA B N 1
ATOM 2942 C CA . ALA B 1 36 ? 26.719 6.754 -3.867 1 97.62 36 ALA B CA 1
ATOM 2943 C C . ALA B 1 36 ? 27.109 7.75 -4.953 1 97.62 36 ALA B C 1
ATOM 2945 O O . ALA B 1 36 ? 26.266 8.484 -5.469 1 97.62 36 ALA B O 1
ATOM 2946 N N . LYS B 1 37 ? 28.391 7.758 -5.34 1 95.81 37 LYS B N 1
ATOM 2947 C CA . LYS B 1 37 ? 28.891 8.594 -6.422 1 95.81 37 LYS B CA 1
ATOM 2948 C C . LYS B 1 37 ? 28.875 7.852 -7.754 1 95.81 37 LYS B C 1
ATOM 2950 O O . LYS B 1 37 ? 28.891 8.477 -8.82 1 95.81 37 LYS B O 1
ATOM 2955 N N . GLU B 1 38 ? 28.906 6.535 -7.668 1 95.38 38 GLU B N 1
ATOM 2956 C CA . GLU B 1 38 ? 28.844 5.668 -8.844 1 95.38 38 GLU B CA 1
ATOM 2957 C C . GLU B 1 38 ? 27.797 4.566 -8.656 1 95.38 38 GLU B C 1
ATOM 2959 O O . GLU B 1 38 ? 27.25 4.395 -7.566 1 95.38 38 GLU B O 1
ATOM 2964 N N . GLY B 1 39 ? 27.5 3.867 -9.75 1 97.5 39 GLY B N 1
ATOM 2965 C CA . GLY B 1 39 ? 26.578 2.75 -9.672 1 97.5 39 GLY B CA 1
ATOM 2966 C C . GLY B 1 39 ? 27.047 1.649 -8.734 1 97.5 39 GLY B C 1
ATOM 2967 O O . GLY B 1 39 ? 28.234 1.341 -8.68 1 97.5 39 GLY B O 1
ATOM 2968 N N . LEU B 1 40 ? 26.078 1.074 -8.031 1 98.44 40 LEU B N 1
ATOM 2969 C CA . LEU B 1 40 ? 26.375 -0.004 -7.094 1 98.44 40 LEU B CA 1
ATOM 2970 C C . LEU B 1 40 ? 25.688 -1.301 -7.527 1 98.44 40 LEU B C 1
ATOM 2972 O O . LEU B 1 40 ? 24.562 -1.283 -8.016 1 98.44 40 LEU B O 1
ATOM 2976 N N . THR B 1 41 ? 26.391 -2.377 -7.348 1 98.38 41 THR B N 1
ATOM 2977 C CA . THR B 1 41 ? 25.766 -3.678 -7.539 1 98.38 41 THR B CA 1
ATOM 2978 C C . THR B 1 41 ? 24.922 -4.055 -6.32 1 98.38 41 THR B C 1
ATOM 2980 O O . THR B 1 41 ? 25.062 -3.453 -5.254 1 98.38 41 THR B O 1
ATOM 2983 N N . SER B 1 42 ? 24 -5.047 -6.504 1 98.62 42 SER B N 1
ATOM 2984 C CA . SER B 1 42 ? 23.219 -5.531 -5.367 1 98.62 42 SER B CA 1
ATOM 2985 C C . SER B 1 42 ? 24.125 -6.07 -4.266 1 98.62 42 SER B C 1
ATOM 2987 O O . SER B 1 42 ? 23.844 -5.883 -3.08 1 98.62 42 SER B O 1
ATOM 2989 N N . GLU B 1 43 ? 25.203 -6.688 -4.617 1 98.38 43 GLU B N 1
ATOM 2990 C CA . GLU B 1 43 ? 26.156 -7.23 -3.652 1 98.38 43 GLU B CA 1
ATOM 2991 C C . GLU B 1 43 ? 26.828 -6.117 -2.844 1 98.38 43 GLU B C 1
ATOM 2993 O O . GLU B 1 43 ? 27.016 -6.25 -1.633 1 98.38 43 GLU B O 1
ATOM 2998 N N . GLN B 1 44 ? 27.234 -5.039 -3.488 1 98.5 44 GLN B N 1
ATOM 2999 C CA . GLN B 1 44 ? 27.875 -3.918 -2.812 1 98.5 44 GLN B CA 1
ATOM 3000 C C . GLN B 1 44 ? 26.938 -3.264 -1.81 1 98.5 44 GLN B C 1
ATOM 3002 O O . GLN B 1 44 ? 27.344 -2.945 -0.688 1 98.5 44 GLN B O 1
ATOM 3007 N N . ILE B 1 45 ? 25.688 -3.111 -2.225 1 98.69 45 ILE B N 1
ATOM 3008 C CA . ILE B 1 45 ? 24.703 -2.502 -1.343 1 98.69 45 ILE B CA 1
ATOM 3009 C C . ILE B 1 45 ? 24.453 -3.414 -0.145 1 98.69 45 ILE B C 1
ATOM 3011 O O . ILE B 1 45 ? 24.391 -2.949 0.996 1 98.69 45 ILE B O 1
ATOM 3015 N N . ALA B 1 46 ? 24.297 -4.738 -0.429 1 98.75 46 ALA B N 1
ATOM 3016 C CA . ALA B 1 46 ? 24.047 -5.707 0.635 1 98.75 46 ALA B CA 1
ATOM 3017 C C . ALA B 1 46 ? 25.188 -5.703 1.654 1 98.75 46 ALA B C 1
ATOM 3019 O O . ALA B 1 46 ? 24.953 -5.762 2.863 1 98.75 46 ALA B O 1
ATOM 3020 N N . ARG B 1 47 ? 26.375 -5.625 1.194 1 98.44 47 ARG B N 1
ATOM 3021 C CA . ARG B 1 47 ? 27.531 -5.598 2.076 1 98.44 47 ARG B CA 1
ATOM 3022 C C . ARG B 1 47 ? 27.578 -4.312 2.893 1 98.44 47 ARG B C 1
ATOM 3024 O O . ARG B 1 47 ? 27.828 -4.344 4.102 1 98.44 47 ARG B O 1
ATOM 3031 N N . GLU B 1 48 ? 27.391 -3.193 2.27 1 98 48 GLU B N 1
ATOM 3032 C CA . GLU B 1 48 ? 27.453 -1.89 2.924 1 98 48 GLU B CA 1
ATOM 3033 C C . GLU B 1 48 ? 26.406 -1.78 4.039 1 98 48 GLU B C 1
ATOM 3035 O O . GLU B 1 48 ? 26.688 -1.192 5.09 1 98 48 GLU B O 1
ATOM 3040 N N . LYS B 1 49 ? 25.25 -2.346 3.799 1 98.31 49 LYS B N 1
ATOM 3041 C CA . LYS B 1 49 ? 24.141 -2.164 4.738 1 98.31 49 LYS B CA 1
ATOM 3042 C C . LYS B 1 49 ? 23.906 -3.43 5.555 1 98.31 49 LYS B C 1
ATOM 3044 O O . LYS B 1 49 ? 22.969 -3.492 6.352 1 98.31 49 LYS B O 1
ATOM 3049 N N . ASN B 1 50 ? 24.766 -4.469 5.371 1 98.56 50 ASN B N 1
ATOM 3050 C CA . ASN B 1 50 ? 24.672 -5.746 6.07 1 98.56 50 ASN B CA 1
ATOM 3051 C C . ASN B 1 50 ? 23.312 -6.402 5.859 1 98.56 50 ASN B C 1
ATOM 3053 O O . ASN B 1 50 ? 22.609 -6.715 6.82 1 98.56 50 ASN B O 1
ATOM 3057 N N . LEU B 1 51 ? 22.953 -6.602 4.57 1 98.69 51 LEU B N 1
ATOM 3058 C CA . LEU B 1 51 ? 21.672 -7.18 4.156 1 98.69 51 LEU B CA 1
ATOM 3059 C C . LEU B 1 51 ? 21.891 -8.484 3.391 1 98.69 51 LEU B C 1
ATOM 3061 O O . LEU B 1 51 ? 23 -8.766 2.936 1 98.69 51 LEU B O 1
ATOM 3065 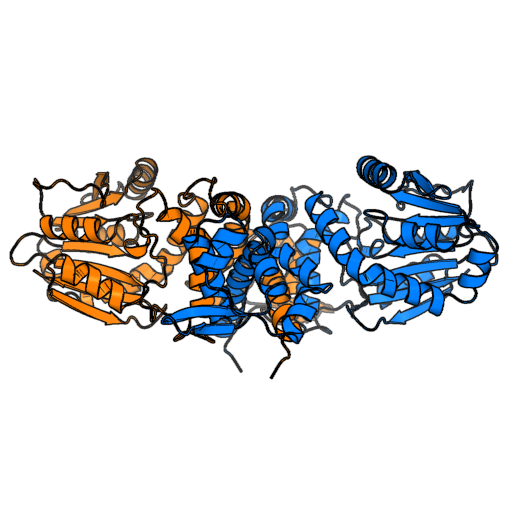N N . LYS B 1 52 ? 20.906 -9.367 3.312 1 98.19 52 LYS B N 1
ATOM 3066 C CA . LYS B 1 52 ? 20.922 -10.516 2.406 1 98.19 52 LYS B CA 1
ATOM 3067 C C . LYS B 1 52 ? 20.781 -10.07 0.954 1 98.19 52 LYS B C 1
ATOM 3069 O O . LYS B 1 52 ? 19.766 -9.469 0.58 1 98.19 52 LYS B O 1
ATOM 3074 N N . GLU B 1 53 ? 21.688 -10.352 0.178 1 98.12 53 GLU B N 1
ATOM 3075 C CA . GLU B 1 53 ? 21.797 -9.844 -1.186 1 98.12 53 GLU B CA 1
ATOM 3076 C C . GLU B 1 53 ? 20.578 -10.227 -2.02 1 98.12 53 GLU B C 1
ATOM 3078 O O . GLU B 1 53 ? 20.125 -9.453 -2.863 1 98.12 53 GLU B O 1
ATOM 3083 N N . ARG B 1 54 ? 20.031 -11.352 -1.854 1 97.5 54 ARG B N 1
ATOM 3084 C CA . ARG B 1 54 ? 18.953 -11.828 -2.705 1 97.5 54 ARG B CA 1
ATOM 3085 C C . ARG B 1 54 ? 17.703 -10.961 -2.545 1 97.5 54 ARG B C 1
ATOM 3087 O O . ARG B 1 54 ? 16.969 -10.742 -3.508 1 97.5 54 ARG B O 1
ATOM 3094 N N . TYR B 1 55 ? 17.391 -10.508 -1.337 1 98.31 55 TYR B N 1
ATOM 3095 C CA . TYR B 1 55 ? 16.297 -9.562 -1.131 1 98.31 55 TYR B CA 1
ATOM 3096 C C . TYR B 1 55 ? 16.609 -8.227 -1.789 1 98.31 55 TYR B C 1
ATOM 3098 O O . TYR B 1 55 ? 15.742 -7.629 -2.439 1 98.31 55 TYR B O 1
ATOM 3106 N N . VAL B 1 56 ? 17.906 -7.75 -1.603 1 98.75 56 VAL B N 1
ATOM 3107 C CA . VAL B 1 56 ? 18.344 -6.48 -2.176 1 98.75 56 VAL B CA 1
ATOM 3108 C C . VAL B 1 56 ? 18.156 -6.508 -3.691 1 98.75 56 VAL B C 1
ATOM 3110 O O . VAL B 1 56 ? 17.609 -5.57 -4.273 1 98.75 56 VAL B O 1
ATOM 3113 N N . ARG B 1 57 ? 18.531 -7.551 -4.266 1 98.56 57 ARG B N 1
ATOM 3114 C CA . ARG B 1 57 ? 18.484 -7.699 -5.719 1 98.56 57 ARG B CA 1
ATOM 3115 C C . ARG B 1 57 ? 17.047 -7.633 -6.219 1 98.56 57 ARG B C 1
ATOM 3117 O O . ARG B 1 57 ? 16.766 -7.02 -7.25 1 98.56 57 ARG B O 1
ATOM 3124 N N . GLU B 1 58 ? 16.109 -8.312 -5.523 1 98.69 58 GLU B N 1
ATOM 3125 C CA . GLU B 1 58 ? 14.703 -8.312 -5.922 1 98.69 58 GLU B CA 1
ATOM 3126 C C . GLU B 1 58 ? 14.094 -6.914 -5.824 1 98.69 58 GLU B C 1
ATOM 3128 O O . GLU B 1 58 ? 13.359 -6.488 -6.711 1 98.69 58 GLU B O 1
ATOM 3133 N N . ILE B 1 59 ? 14.414 -6.191 -4.738 1 98.75 59 ILE B N 1
ATOM 3134 C CA . ILE B 1 59 ? 13.922 -4.836 -4.516 1 98.75 59 ILE B CA 1
ATOM 3135 C C . ILE B 1 59 ? 14.445 -3.912 -5.617 1 98.75 59 ILE B C 1
ATOM 3137 O O . ILE B 1 59 ? 13.68 -3.145 -6.207 1 98.75 59 ILE B O 1
ATOM 3141 N N . LEU B 1 60 ? 15.742 -4.031 -5.934 1 98.81 60 LEU B N 1
ATOM 3142 C CA . LEU B 1 60 ? 16.359 -3.207 -6.965 1 98.81 60 LEU B CA 1
ATOM 3143 C C . LEU B 1 60 ? 15.766 -3.512 -8.336 1 98.81 60 LEU B C 1
ATOM 3145 O O . LEU B 1 60 ? 15.562 -2.605 -9.148 1 98.81 60 LEU B O 1
ATOM 3149 N N . ALA B 1 61 ? 15.492 -4.801 -8.586 1 98.75 61 ALA B N 1
ATOM 3150 C CA . ALA B 1 61 ? 14.875 -5.191 -9.852 1 98.75 61 ALA B CA 1
ATOM 3151 C C . ALA B 1 61 ? 13.5 -4.547 -10.016 1 98.75 61 ALA B C 1
ATOM 3153 O O . ALA B 1 61 ? 13.156 -4.078 -11.102 1 98.75 61 ALA B O 1
ATOM 3154 N N . SER B 1 62 ? 12.711 -4.5 -8.945 1 98.69 62 SER B N 1
ATOM 3155 C CA . SER B 1 62 ? 11.406 -3.863 -8.992 1 98.69 62 SER B CA 1
ATOM 3156 C C . SER B 1 62 ? 11.523 -2.381 -9.328 1 98.69 62 SER B C 1
ATOM 3158 O O . SER B 1 62 ? 10.914 -1.91 -10.297 1 98.69 62 SER B O 1
ATOM 3160 N N . LEU B 1 63 ? 12.336 -1.675 -8.547 1 98.62 63 LEU B N 1
ATOM 3161 C CA . LEU B 1 63 ? 12.445 -0.227 -8.68 1 98.62 63 LEU B CA 1
ATOM 3162 C C . LEU B 1 63 ? 13.102 0.148 -10.008 1 98.62 63 LEU B C 1
ATOM 3164 O O . LEU B 1 63 ? 12.75 1.159 -10.617 1 98.62 63 LEU B O 1
ATOM 3168 N N . GLY B 1 64 ? 14.078 -0.677 -10.445 1 98.38 64 GLY B N 1
ATOM 3169 C CA . GLY B 1 64 ? 14.711 -0.448 -11.734 1 98.38 64 GLY B CA 1
ATOM 3170 C C . GLY B 1 64 ? 13.773 -0.673 -12.906 1 98.38 64 GLY B C 1
ATOM 3171 O O . GLY B 1 64 ? 13.734 0.128 -13.844 1 98.38 64 GLY B O 1
ATOM 3172 N N . THR B 1 65 ? 13 -1.791 -12.859 1 98.31 65 THR B N 1
ATOM 3173 C CA . THR B 1 65 ? 12.047 -2.098 -13.914 1 98.31 65 THR B CA 1
ATOM 3174 C C . THR B 1 65 ? 10.977 -1.01 -14.016 1 98.31 65 THR B C 1
ATOM 3176 O O . THR B 1 65 ? 10.531 -0.666 -15.109 1 98.31 65 THR B O 1
ATOM 3179 N N . ALA B 1 66 ? 10.617 -0.426 -12.906 1 97.75 66 ALA B N 1
ATOM 3180 C CA . ALA B 1 66 ? 9.617 0.644 -12.859 1 97.75 66 ALA B CA 1
ATOM 3181 C C . ALA B 1 66 ? 10.25 1.991 -13.203 1 97.75 66 ALA B C 1
ATOM 3183 O O . ALA B 1 66 ? 9.555 3.01 -13.266 1 97.75 66 ALA B O 1
ATOM 3184 N N . GLU B 1 67 ? 11.586 2.043 -13.32 1 96.62 67 GLU B N 1
ATOM 3185 C CA . GLU B 1 67 ? 12.352 3.215 -13.727 1 96.62 67 GLU B CA 1
ATOM 3186 C C . GLU B 1 67 ? 12.375 4.273 -12.625 1 96.62 67 GLU B C 1
ATOM 3188 O O . GLU B 1 67 ? 12.359 5.473 -12.914 1 96.62 67 GLU B O 1
ATOM 3193 N N . PHE B 1 68 ? 12.336 3.836 -11.43 1 97.06 68 PHE B N 1
ATOM 3194 C CA . PHE B 1 68 ? 12.555 4.754 -10.32 1 97.06 68 PHE B CA 1
ATOM 3195 C C . PHE B 1 68 ? 14.023 4.793 -9.93 1 97.06 68 PHE B C 1
ATOM 3197 O O . PHE B 1 68 ? 14.422 5.578 -9.062 1 97.06 68 PHE B O 1
ATOM 3204 N N . LEU B 1 69 ? 14.828 3.967 -10.422 1 97.44 69 LEU B N 1
ATOM 3205 C CA . LEU B 1 69 ? 16.281 4.051 -10.484 1 97.44 69 LEU B CA 1
ATOM 3206 C C . LEU B 1 69 ? 16.797 3.551 -11.828 1 97.44 69 LEU B C 1
ATOM 3208 O O . LEU B 1 69 ? 16.031 3.033 -12.641 1 97.44 69 LEU B O 1
ATOM 3212 N N . HIS B 1 70 ? 18.062 3.723 -12.07 1 97.81 70 HIS B N 1
ATOM 3213 C CA . HIS B 1 70 ? 18.656 3.32 -13.336 1 97.81 70 HIS B CA 1
ATOM 3214 C C . HIS B 1 70 ? 19.438 2.023 -13.188 1 97.81 70 HIS B C 1
ATOM 3216 O O . HIS B 1 70 ? 20.062 1.778 -12.141 1 97.81 70 HIS B O 1
ATOM 3222 N N . ILE B 1 71 ? 19.359 1.173 -14.203 1 97.88 71 ILE B N 1
ATOM 3223 C CA . ILE B 1 71 ? 20.094 -0.085 -14.266 1 97.88 71 ILE B CA 1
ATOM 3224 C C . ILE B 1 71 ? 21.094 -0.047 -15.422 1 97.88 71 ILE B C 1
ATOM 3226 O O . ILE B 1 71 ? 20.75 0.37 -16.531 1 97.88 71 ILE B O 1
ATOM 3230 N N . ALA B 1 72 ? 22.281 -0.399 -15.203 1 96.19 72 ALA B N 1
ATOM 3231 C CA . ALA B 1 72 ? 23.312 -0.552 -16.219 1 96.19 72 ALA B CA 1
ATOM 3232 C C . ALA B 1 72 ? 24.125 -1.82 -15.992 1 96.19 72 ALA B C 1
ATOM 3234 O O . ALA B 1 72 ? 24.031 -2.445 -14.93 1 96.19 72 ALA B O 1
ATOM 3235 N N . THR B 1 73 ? 24.766 -2.258 -16.969 1 95.31 73 THR B N 1
ATOM 3236 C CA . THR B 1 73 ? 25.75 -3.324 -16.828 1 95.31 73 THR B CA 1
ATOM 3237 C C . THR B 1 73 ? 27.156 -2.746 -16.672 1 95.31 73 THR B C 1
ATOM 3239 O O . THR B 1 73 ? 27.625 -1.977 -17.516 1 95.31 73 THR B O 1
ATOM 3242 N N . ASN B 1 74 ? 27.766 -3.123 -15.609 1 94.12 74 ASN B N 1
ATOM 3243 C CA . ASN B 1 74 ? 29.109 -2.57 -15.383 1 94.12 74 ASN B CA 1
ATOM 3244 C C . ASN B 1 74 ? 30.156 -3.311 -16.188 1 94.12 74 ASN B C 1
ATOM 3246 O O . ASN B 1 74 ? 29.844 -4.176 -17.016 1 94.12 74 ASN B O 1
ATOM 3250 N N . GLU B 1 75 ? 31.453 -2.924 -16.016 1 93.31 75 GLU B N 1
ATOM 3251 C CA . GLU B 1 75 ? 32.562 -3.457 -16.812 1 93.31 75 GLU B CA 1
ATOM 3252 C C . GLU B 1 75 ? 32.719 -4.961 -16.594 1 93.31 75 GLU B C 1
ATOM 3254 O O . GLU B 1 75 ? 33.125 -5.68 -17.5 1 93.31 75 GLU B O 1
ATOM 3259 N N . ALA B 1 76 ? 32.344 -5.48 -15.469 1 94.38 76 ALA B N 1
ATOM 3260 C CA . ALA B 1 76 ? 32.469 -6.895 -15.133 1 94.38 76 ALA B CA 1
ATOM 3261 C C . ALA B 1 76 ? 31.281 -7.695 -15.648 1 94.38 76 ALA B C 1
ATOM 3263 O O . ALA B 1 76 ? 31.219 -8.914 -15.461 1 94.38 76 ALA B O 1
ATOM 3264 N N . GLY B 1 77 ? 30.312 -7.035 -16.266 1 94.69 77 GLY B N 1
ATOM 3265 C CA . GLY B 1 77 ? 29.156 -7.707 -16.797 1 94.69 77 GLY B CA 1
ATOM 3266 C C . GLY B 1 77 ? 28.047 -7.898 -15.781 1 94.69 77 GLY B C 1
ATOM 3267 O O . GLY B 1 77 ? 27.094 -8.656 -16.016 1 94.69 77 GLY B O 1
ATOM 3268 N N . THR B 1 78 ? 28.141 -7.25 -14.664 1 96 78 THR B N 1
ATOM 3269 C CA . THR B 1 78 ? 27.172 -7.332 -13.57 1 96 78 THR B CA 1
ATOM 3270 C C . THR B 1 78 ? 26.266 -6.105 -13.562 1 96 78 THR B C 1
ATOM 3272 O O . THR B 1 78 ? 26.703 -5.004 -13.914 1 96 78 THR B O 1
ATOM 3275 N N . LEU B 1 79 ? 25.016 -6.348 -13.172 1 97.56 79 LEU B N 1
ATOM 3276 C CA . LEU B 1 79 ? 24.094 -5.219 -13.125 1 97.56 79 LEU B CA 1
ATOM 3277 C C . LEU B 1 79 ? 24.484 -4.246 -12.016 1 97.56 79 LEU B C 1
ATOM 3279 O O . LEU B 1 79 ? 24.891 -4.668 -10.93 1 97.56 79 LEU B O 1
ATOM 3283 N N . SER B 1 80 ? 24.422 -3.016 -12.305 1 98.19 80 SER B N 1
ATOM 3284 C CA . SER B 1 80 ? 24.641 -1.931 -11.359 1 98.19 80 SER B CA 1
ATOM 3285 C C . SER B 1 80 ? 23.484 -0.946 -11.367 1 98.19 80 SER B C 1
ATOM 3287 O O . SER B 1 80 ? 22.828 -0.766 -12.391 1 98.19 80 SER B O 1
ATOM 3289 N N . TYR B 1 81 ? 23.281 -0.344 -10.234 1 98.56 81 TYR B N 1
ATOM 3290 C CA . TYR B 1 81 ? 22.125 0.527 -10.023 1 98.56 81 TYR B CA 1
ATOM 3291 C C . TYR B 1 81 ? 22.562 1.908 -9.555 1 98.56 81 TYR B C 1
ATOM 3293 O O . TYR B 1 81 ? 23.5 2.031 -8.758 1 98.56 81 TYR B O 1
ATOM 3301 N N . PHE B 1 82 ? 21.891 2.986 -10.031 1 98.5 82 PHE B N 1
ATOM 3302 C CA . PHE B 1 82 ? 22.281 4.324 -9.609 1 98.5 82 PHE B CA 1
ATOM 3303 C C . PHE B 1 82 ? 21.125 5.301 -9.742 1 98.5 82 PHE B C 1
ATOM 3305 O O . PHE B 1 82 ? 20.109 4.988 -10.383 1 98.5 82 PHE B O 1
ATOM 3312 N N . LEU B 1 83 ? 21.219 6.422 -9.078 1 98.19 83 LEU B N 1
ATOM 3313 C CA . LEU B 1 83 ? 20.328 7.57 -9.164 1 98.19 83 LEU B CA 1
ATOM 3314 C C . LEU B 1 83 ? 21.047 8.781 -9.734 1 98.19 83 LEU B C 1
ATOM 3316 O O . LEU B 1 83 ? 22.234 9 -9.445 1 98.19 83 LEU B O 1
ATOM 3320 N N . GLU B 1 84 ? 20.359 9.523 -10.547 1 97.12 84 GLU B N 1
ATOM 3321 C CA . GLU B 1 84 ? 20.891 10.805 -11.008 1 97.12 84 GLU B CA 1
ATOM 3322 C C . GLU B 1 84 ? 20.766 11.875 -9.922 1 97.12 84 GLU B C 1
ATOM 3324 O O . GLU B 1 84 ? 20.031 11.703 -8.961 1 97.12 84 GLU B O 1
ATOM 3329 N N . ASP B 1 85 ? 21.453 12.992 -10.133 1 96.31 85 ASP B N 1
ATOM 3330 C CA . ASP B 1 85 ? 21.547 14.023 -9.102 1 96.31 85 ASP B CA 1
ATOM 3331 C C . ASP B 1 85 ? 20.172 14.617 -8.789 1 96.31 85 ASP B C 1
ATOM 3333 O O . ASP B 1 85 ? 19.859 14.883 -7.629 1 96.31 85 ASP B O 1
ATOM 3337 N N . ASP B 1 86 ? 19.453 14.859 -9.742 1 95.38 86 ASP B N 1
ATOM 3338 C CA . ASP B 1 86 ? 18.125 15.438 -9.539 1 95.38 86 ASP B CA 1
ATOM 3339 C C . ASP B 1 86 ? 17.203 14.461 -8.812 1 95.38 86 ASP B C 1
ATOM 3341 O O . ASP B 1 86 ? 16.344 14.875 -8.039 1 95.38 86 ASP B O 1
ATOM 3345 N N . GLU B 1 87 ? 17.359 13.164 -9.078 1 97.12 87 GLU B N 1
ATOM 3346 C CA . GLU B 1 87 ? 16.578 12.141 -8.391 1 97.12 87 GLU B CA 1
ATOM 3347 C C . GLU B 1 87 ? 16.984 12.031 -6.922 1 97.12 87 GLU B C 1
ATOM 3349 O O . GLU B 1 87 ? 16.125 11.898 -6.047 1 97.12 87 GLU B O 1
ATOM 3354 N N . LYS B 1 88 ? 18.297 12.086 -6.691 1 97.19 88 LYS B N 1
ATOM 3355 C CA . LYS B 1 88 ? 18.797 12.102 -5.32 1 97.19 88 LYS B CA 1
ATOM 3356 C C . LYS B 1 88 ? 18.219 13.273 -4.531 1 97.19 88 LYS B C 1
ATOM 3358 O O . LYS B 1 88 ? 17.828 13.117 -3.375 1 97.19 88 LYS B O 1
ATOM 3363 N N . LYS B 1 89 ? 18.172 14.383 -5.176 1 95.5 89 LYS B N 1
ATOM 3364 C CA . LYS B 1 89 ? 17.641 15.586 -4.543 1 95.5 89 LYS B CA 1
ATOM 3365 C C . LYS B 1 89 ? 16.156 15.406 -4.203 1 95.5 89 LYS B C 1
ATOM 3367 O O . LYS B 1 89 ? 15.719 15.781 -3.117 1 95.5 89 LYS B O 1
ATOM 3372 N N . ALA B 1 90 ? 15.391 14.828 -5.125 1 95 90 ALA B N 1
ATOM 3373 C CA . ALA B 1 90 ? 13.969 14.594 -4.91 1 95 90 ALA B CA 1
ATOM 3374 C C . ALA B 1 90 ? 13.742 13.633 -3.75 1 95 90 ALA B C 1
ATOM 3376 O O . ALA B 1 90 ? 12.82 13.82 -2.945 1 95 90 ALA B O 1
ATOM 3377 N N . LEU B 1 91 ? 14.602 12.633 -3.662 1 95.94 91 LEU B N 1
ATOM 3378 C CA . LEU B 1 91 ? 14.469 11.609 -2.635 1 95.94 91 LEU B CA 1
ATOM 3379 C C . LEU B 1 91 ? 14.992 12.102 -1.293 1 95.94 91 LEU B C 1
ATOM 3381 O O . LEU B 1 91 ? 14.836 11.438 -0.271 1 95.94 91 LEU B O 1
ATOM 3385 N N . SER B 1 92 ? 15.594 13.266 -1.308 1 93.56 92 SER B N 1
ATOM 3386 C CA . SER B 1 92 ? 16.062 13.922 -0.091 1 93.56 92 SER B CA 1
ATOM 3387 C C . SER B 1 92 ? 15.219 15.141 0.247 1 93.56 92 SER B C 1
ATOM 3389 O O . SER B 1 92 ? 15.727 16.125 0.778 1 93.56 92 SER B O 1
ATOM 3391 N N . SER B 1 93 ? 13.984 15.109 -0.117 1 92 93 SER B N 1
ATOM 3392 C CA . SER B 1 93 ? 13.008 16.156 0.135 1 92 93 SER B CA 1
ATOM 3393 C C . SER B 1 93 ? 11.82 15.633 0.941 1 92 93 SER B C 1
ATOM 3395 O O . SER B 1 93 ? 11.859 14.508 1.434 1 92 93 SER B O 1
ATOM 3397 N N . ALA B 1 94 ? 10.781 16.438 1.042 1 88.94 94 ALA B N 1
ATOM 3398 C CA . ALA B 1 94 ? 9.586 16.078 1.804 1 88.94 94 ALA B CA 1
ATOM 3399 C C . ALA B 1 94 ? 8.922 14.828 1.228 1 88.94 94 ALA B C 1
ATOM 3401 O O . ALA B 1 94 ? 8.227 14.102 1.939 1 88.94 94 ALA B O 1
ATOM 3402 N N . LEU B 1 95 ? 9.227 14.516 0.006 1 89.88 95 LEU B N 1
ATOM 3403 C CA . LEU B 1 95 ? 8.641 13.352 -0.658 1 89.88 95 LEU B CA 1
ATOM 3404 C C . LEU B 1 95 ? 9.078 12.062 0.02 1 89.88 95 LEU B C 1
ATOM 3406 O O . LEU B 1 95 ? 8.352 11.062 -0.007 1 89.88 95 LEU B O 1
ATOM 3410 N N . THR B 1 96 ? 10.281 12.109 0.586 1 92.5 96 THR B N 1
ATOM 3411 C CA . THR B 1 96 ? 10.812 10.914 1.231 1 92.5 96 THR B CA 1
ATOM 3412 C C . THR B 1 96 ? 9.906 10.469 2.375 1 92.5 96 THR B C 1
ATOM 3414 O O . THR B 1 96 ? 9.758 9.273 2.631 1 92.5 96 THR B O 1
ATOM 3417 N N . ALA B 1 97 ? 9.289 11.43 3.057 1 91.94 97 ALA B N 1
ATOM 3418 C CA . ALA B 1 97 ? 8.367 11.102 4.145 1 91.94 97 ALA B CA 1
ATOM 3419 C C . ALA B 1 97 ? 7.148 10.352 3.621 1 91.94 97 ALA B C 1
ATOM 3421 O O . ALA B 1 97 ? 6.633 9.453 4.293 1 91.94 97 ALA B O 1
ATOM 3422 N N . PHE B 1 98 ? 6.738 10.633 2.428 1 92.19 98 PHE B N 1
ATOM 3423 C CA . PHE B 1 98 ? 5.547 10.023 1.843 1 92.19 98 PHE B CA 1
ATOM 3424 C C . PHE B 1 98 ? 5.809 8.57 1.472 1 92.19 98 PHE B C 1
ATOM 3426 O O . PHE B 1 98 ? 4.875 7.77 1.384 1 92.19 98 PHE B O 1
ATOM 3433 N N . ILE B 1 99 ? 7.07 8.203 1.273 1 96.31 99 ILE B N 1
ATOM 3434 C CA . ILE B 1 99 ? 7.441 6.836 0.908 1 96.31 99 ILE B CA 1
ATOM 3435 C C . ILE B 1 99 ? 7.062 5.879 2.035 1 96.31 99 ILE B C 1
ATOM 3437 O O . ILE B 1 99 ? 6.902 4.676 1.809 1 96.31 99 ILE B O 1
ATOM 3441 N N . SER B 1 100 ? 6.809 6.383 3.24 1 95 100 SER B N 1
ATOM 3442 C CA . SER B 1 100 ? 6.543 5.539 4.402 1 95 100 SER B CA 1
ATOM 3443 C C . SER B 1 100 ? 5.051 5.246 4.543 1 95 100 SER B C 1
ATOM 3445 O O . SER B 1 100 ? 4.656 4.387 5.336 1 95 100 SER B O 1
ATOM 3447 N N . PHE B 1 101 ? 4.199 5.793 3.742 1 93.19 101 PHE B N 1
ATOM 3448 C CA . PHE B 1 101 ? 2.766 5.746 4.004 1 93.19 101 PHE B CA 1
ATOM 3449 C C . PHE B 1 101 ? 2.205 4.363 3.699 1 93.19 101 PHE B C 1
ATOM 3451 O O . PHE B 1 101 ? 1.288 3.895 4.375 1 93.19 101 PHE B O 1
ATOM 3458 N N . PRO B 1 102 ? 2.729 3.633 2.684 1 94.06 102 PRO B N 1
ATOM 3459 C CA . PRO B 1 102 ? 2.201 2.279 2.492 1 94.06 102 PRO B CA 1
ATOM 3460 C C . PRO B 1 102 ? 2.314 1.418 3.748 1 94.06 102 PRO B C 1
ATOM 3462 O O . PRO B 1 102 ? 1.346 0.766 4.145 1 94.06 102 PRO B O 1
ATOM 3465 N N . LYS B 1 103 ? 3.455 1.472 4.391 1 93.81 103 LYS B N 1
ATOM 3466 C CA . LYS B 1 103 ? 3.623 0.678 5.605 1 93.81 103 LYS B CA 1
ATOM 3467 C C . LYS B 1 103 ? 2.729 1.195 6.727 1 93.81 103 LYS B C 1
ATOM 3469 O O . LYS B 1 103 ? 2.189 0.411 7.512 1 93.81 103 LYS B O 1
ATOM 3474 N N . VAL B 1 104 ? 2.527 2.504 6.82 1 95.38 104 VAL B N 1
ATOM 3475 C CA . VAL B 1 104 ? 1.717 3.102 7.875 1 95.38 104 VAL B CA 1
ATOM 3476 C C . VAL B 1 104 ? 0.254 2.701 7.691 1 95.38 104 VAL B C 1
ATOM 3478 O O . VAL B 1 104 ? -0.399 2.262 8.641 1 95.38 104 VAL B O 1
ATOM 3481 N N . PHE B 1 105 ? -0.239 2.828 6.441 1 96.44 105 PHE B N 1
ATOM 3482 C CA . PHE B 1 105 ? -1.611 2.424 6.156 1 96.44 105 PHE B CA 1
ATOM 3483 C C . PHE B 1 105 ? -1.804 0.936 6.426 1 96.44 105 PHE B C 1
ATOM 3485 O O . PHE B 1 105 ? -2.848 0.521 6.934 1 96.44 105 PHE B O 1
ATOM 3492 N N . GLY B 1 106 ? -0.761 0.133 6.062 1 95.25 106 GLY B N 1
ATOM 3493 C CA . GLY B 1 106 ? -0.823 -1.291 6.355 1 95.25 106 GLY B CA 1
ATOM 3494 C C . GLY B 1 106 ? -0.97 -1.591 7.836 1 95.25 106 GLY B C 1
ATOM 3495 O O . GLY B 1 106 ? -1.762 -2.453 8.227 1 95.25 106 GLY B O 1
ATOM 3496 N N . HIS B 1 107 ? -0.306 -0.87 8.688 1 94.25 107 HIS B N 1
ATOM 3497 C CA . HIS B 1 107 ? -0.284 -1.1 10.125 1 94.25 107 HIS B CA 1
ATOM 3498 C C . HIS B 1 107 ? -1.622 -0.736 10.766 1 94.25 107 HIS B C 1
ATOM 3500 O O . HIS B 1 107 ? -2.041 -1.362 11.742 1 94.25 107 HIS B O 1
ATOM 3506 N N . ILE B 1 108 ? -2.307 0.235 10.227 1 95.75 108 ILE B N 1
ATOM 3507 C CA . ILE B 1 108 ? -3.508 0.703 10.906 1 95.75 108 ILE B CA 1
ATOM 3508 C C . ILE B 1 108 ? -4.75 0.182 10.188 1 95.75 108 ILE B C 1
ATOM 3510 O O . ILE B 1 108 ? -5.875 0.416 10.633 1 95.75 108 ILE B O 1
ATOM 3514 N N . TYR B 1 109 ? -4.625 -0.56 9.062 1 97 109 TYR B N 1
ATOM 3515 C CA . TYR B 1 109 ? -5.707 -0.967 8.172 1 97 109 TYR B CA 1
ATOM 3516 C C . TYR B 1 109 ? -6.836 -1.628 8.953 1 97 109 TYR B C 1
ATOM 3518 O O . TYR B 1 109 ? -7.996 -1.227 8.836 1 97 109 TYR B O 1
ATOM 3526 N N . ASP B 1 110 ? -6.551 -2.623 9.812 1 96.75 110 ASP B N 1
ATOM 3527 C CA . ASP B 1 110 ? -7.59 -3.398 10.492 1 96.75 110 ASP B CA 1
ATOM 3528 C C . ASP B 1 110 ? -8.328 -2.549 11.523 1 96.75 110 ASP B C 1
ATOM 3530 O O . ASP B 1 110 ? -9.539 -2.709 11.711 1 96.75 110 ASP B O 1
ATOM 3534 N N . GLN B 1 111 ? -7.617 -1.665 12.18 1 96.81 111 GLN B N 1
ATOM 3535 C CA . GLN B 1 111 ? -8.25 -0.783 13.156 1 96.81 111 GLN B CA 1
ATOM 3536 C C . GLN B 1 111 ? -9.25 0.155 12.477 1 96.81 111 GLN B C 1
ATOM 3538 O O . GLN B 1 111 ? -10.352 0.375 12.984 1 96.81 111 GLN B O 1
ATOM 3543 N N . VAL B 1 112 ? -8.836 0.709 11.352 1 97.5 112 VAL B N 1
ATOM 3544 C CA . VAL B 1 112 ? -9.703 1.636 10.633 1 97.5 112 VAL B CA 1
ATOM 3545 C C . VAL B 1 112 ? -10.891 0.878 10.031 1 97.5 112 VAL B C 1
ATOM 3547 O O . VAL B 1 112 ? -12.023 1.353 10.086 1 97.5 112 VAL B O 1
ATOM 3550 N N . ARG B 1 113 ? -10.617 -0.297 9.445 1 98.06 113 ARG B N 1
ATOM 3551 C CA . ARG B 1 113 ? -11.695 -1.116 8.914 1 98.06 113 ARG B CA 1
ATOM 3552 C C . ARG B 1 113 ? -12.75 -1.395 9.977 1 98.06 113 ARG B C 1
ATOM 3554 O O . ARG B 1 113 ? -13.953 -1.404 9.688 1 98.06 113 ARG B O 1
ATOM 3561 N N . ALA B 1 114 ? -12.336 -1.631 11.203 1 98.06 114 ALA B N 1
ATOM 3562 C CA . ALA B 1 114 ? -13.234 -1.946 12.305 1 98.06 114 ALA B CA 1
ATOM 3563 C C . ALA B 1 114 ? -14.094 -0.742 12.672 1 98.06 114 ALA B C 1
ATOM 3565 O O . ALA B 1 114 ? -15.125 -0.887 13.336 1 98.06 114 ALA B O 1
ATOM 3566 N N . CYS B 1 115 ? -13.711 0.463 12.273 1 98.06 115 CYS B N 1
ATOM 3567 C CA . CYS B 1 115 ? -14.453 1.677 12.594 1 98.06 115 CYS B CA 1
ATOM 3568 C C . CYS B 1 115 ? -15.609 1.886 11.625 1 98.06 115 CYS B C 1
ATOM 3570 O O . CYS B 1 115 ? -16.562 2.596 11.93 1 98.06 115 CYS B O 1
ATOM 3572 N N . VAL B 1 116 ? -15.602 1.283 10.43 1 98.38 116 VAL B N 1
ATOM 3573 C CA . VAL B 1 116 ? -16.5 1.632 9.328 1 98.38 116 VAL B CA 1
ATOM 3574 C C . VAL B 1 116 ? -17.906 1.119 9.617 1 98.38 116 VAL B C 1
ATOM 3576 O O . VAL B 1 116 ? -18.891 1.817 9.367 1 98.38 116 VAL B O 1
ATOM 3579 N N . PRO B 1 117 ? -18.078 -0.08 10.211 1 98.25 117 PRO B N 1
ATOM 3580 C CA . PRO B 1 117 ? -19.422 -0.564 10.531 1 98.25 117 PRO B CA 1
ATOM 3581 C C . PRO B 1 117 ? -20.141 0.324 11.539 1 98.25 117 PRO B C 1
ATOM 3583 O O . PRO B 1 117 ? -19.5 0.926 12.406 1 98.25 117 PRO B O 1
ATOM 3586 N N . ALA B 1 118 ? -21.422 0.333 11.484 1 97.06 118 ALA B N 1
ATOM 3587 C CA . ALA B 1 118 ? -22.25 1.203 12.32 1 97.06 118 ALA B CA 1
ATOM 3588 C C . ALA B 1 118 ? -22 0.939 13.805 1 97.06 118 ALA B C 1
ATOM 3590 O O . ALA B 1 118 ? -22.062 1.86 14.617 1 97.06 118 ALA B O 1
ATOM 3591 N N . ASP B 1 119 ? -21.719 -0.3 14.125 1 96.25 119 ASP B N 1
ATOM 3592 C CA . ASP B 1 119 ? -21.594 -0.674 15.531 1 96.25 119 ASP B CA 1
ATOM 3593 C C . ASP B 1 119 ? -20.141 -0.706 15.969 1 96.25 119 ASP B C 1
ATOM 3595 O O . ASP B 1 119 ? -19.828 -1.112 17.094 1 96.25 119 ASP B O 1
ATOM 3599 N N . GLY B 1 120 ? -19.203 -0.302 15.133 1 96.69 120 GLY B N 1
ATOM 3600 C CA . GLY B 1 120 ? -17.797 -0.257 15.484 1 96.69 120 GLY B CA 1
ATOM 3601 C C . GLY B 1 120 ? -17.406 0.996 16.25 1 96.69 120 GLY B C 1
ATOM 3602 O O . GLY B 1 120 ? -18.25 1.881 16.453 1 96.69 120 GLY B O 1
ATOM 3603 N N . PRO B 1 121 ? -16.141 1.047 16.703 1 96.62 121 PRO B N 1
ATOM 3604 C CA . PRO B 1 121 ? -15.656 2.287 17.312 1 96.62 121 PRO B CA 1
ATOM 3605 C C . PRO B 1 121 ? -15.742 3.484 16.359 1 96.62 121 PRO B C 1
ATOM 3607 O O . PRO B 1 121 ? -15.758 3.309 15.141 1 96.62 121 PRO B O 1
ATOM 3610 N N . PHE B 1 122 ? -15.797 4.656 16.906 1 95.56 122 PHE B N 1
ATOM 3611 C CA . PHE B 1 122 ? -15.938 5.84 16.062 1 95.56 122 PHE B CA 1
ATOM 3612 C C . PHE B 1 122 ? -14.617 6.184 15.383 1 95.56 122 PHE B C 1
ATOM 3614 O O . PHE B 1 122 ? -14.602 6.574 14.211 1 95.56 122 PHE B O 1
ATOM 3621 N N . GLY B 1 123 ? -13.555 6.051 16.141 1 95.75 123 GLY B N 1
ATOM 3622 C CA . GLY B 1 123 ? -12.281 6.441 15.555 1 95.75 123 GLY B CA 1
ATOM 3623 C C . GLY B 1 123 ? -11.094 5.77 16.219 1 95.75 123 GLY B C 1
ATOM 3624 O O . GLY B 1 123 ? -11.258 4.875 17.047 1 95.75 123 GLY B O 1
ATOM 3625 N N . VAL B 1 124 ? -9.922 6.094 15.672 1 95.19 124 VAL B N 1
ATOM 3626 C CA . VAL B 1 124 ? -8.617 5.676 16.156 1 95.19 124 VAL B CA 1
ATOM 3627 C C . VAL B 1 124 ? -7.672 6.875 16.188 1 95.19 124 VAL B C 1
ATOM 3629 O O . VAL B 1 124 ? -7.641 7.676 15.25 1 95.19 124 VAL B O 1
ATOM 3632 N N . ARG B 1 125 ? -6.91 6.961 17.297 1 94.19 125 ARG B N 1
ATOM 3633 C CA . ARG B 1 125 ? -5.941 8.047 17.422 1 94.19 125 ARG B CA 1
ATOM 3634 C C . ARG B 1 125 ? -4.719 7.781 16.547 1 94.19 125 ARG B C 1
ATOM 3636 O O . ARG B 1 125 ? -4.398 6.629 16.25 1 94.19 125 ARG B O 1
ATOM 3643 N N . TYR B 1 126 ? -4.086 8.891 16.156 1 94.69 126 TYR B N 1
ATOM 3644 C CA . TYR B 1 126 ? -2.816 8.75 15.453 1 94.69 126 TYR B CA 1
ATOM 3645 C C . TYR B 1 126 ? -1.835 7.898 16.25 1 94.69 126 TYR B C 1
ATOM 3647 O O . TYR B 1 126 ? -1.636 8.133 17.453 1 94.69 126 TYR B O 1
ATOM 3655 N N . SER B 1 127 ? -1.235 6.98 15.617 1 92.25 127 SER B N 1
ATOM 3656 C CA . SER B 1 127 ? -0.239 6.129 16.266 1 92.25 127 SER B CA 1
ATOM 3657 C C . SER B 1 127 ? 1.119 6.82 16.328 1 92.25 127 SER B C 1
ATOM 3659 O O . SER B 1 127 ? 1.323 7.859 15.688 1 92.25 127 SER B O 1
ATOM 3661 N N . GLU B 1 128 ? 2.025 6.223 17.078 1 92.56 128 GLU B N 1
ATOM 3662 C CA . GLU B 1 128 ? 3.398 6.711 17.156 1 92.56 128 GLU B CA 1
ATOM 3663 C C . GLU B 1 128 ? 4.055 6.73 15.781 1 92.56 128 GLU B C 1
ATOM 3665 O O . GLU B 1 128 ? 4.809 7.652 15.461 1 92.56 128 GLU B O 1
ATOM 3670 N N . ARG B 1 129 ? 3.76 5.758 14.914 1 92.38 129 ARG B N 1
ATOM 3671 C CA . ARG B 1 129 ? 4.328 5.676 13.57 1 92.38 129 ARG B CA 1
ATOM 3672 C C . ARG B 1 129 ? 3.869 6.852 12.711 1 92.38 129 ARG B C 1
ATOM 3674 O O . ARG B 1 129 ? 4.629 7.348 11.875 1 92.38 129 ARG B O 1
ATOM 3681 N N . VAL B 1 130 ? 2.637 7.203 12.883 1 94.06 130 VAL B N 1
ATOM 3682 C CA . VAL B 1 130 ? 2.1 8.336 12.133 1 94.06 130 VAL B CA 1
ATOM 3683 C C . VAL B 1 130 ? 2.793 9.625 12.57 1 94.06 130 VAL B C 1
ATOM 3685 O O . VAL B 1 130 ? 3.205 10.43 11.727 1 94.06 130 VAL B O 1
ATOM 3688 N N . HIS B 1 131 ? 2.943 9.773 13.875 1 94.69 131 HIS B N 1
ATOM 3689 C CA . HIS B 1 131 ? 3.635 10.953 14.391 1 94.69 131 HIS B CA 1
ATOM 3690 C C . HIS B 1 131 ? 5.066 11.023 13.875 1 94.69 131 HIS B C 1
ATOM 3692 O O . HIS B 1 131 ? 5.582 12.109 13.602 1 94.69 131 HIS B O 1
ATOM 3698 N N . ASP B 1 132 ? 5.723 9.844 13.703 1 93.69 132 ASP B N 1
ATOM 3699 C CA . ASP B 1 132 ? 7.086 9.797 13.188 1 93.69 132 ASP B CA 1
ATOM 3700 C C . ASP B 1 132 ? 7.141 10.289 11.742 1 93.69 132 ASP B C 1
ATOM 3702 O O . ASP B 1 132 ? 8.055 11.023 11.367 1 93.69 132 ASP B O 1
ATOM 3706 N N . VAL B 1 133 ? 6.219 9.875 10.969 1 94.06 133 VAL B N 1
ATOM 3707 C CA . VAL B 1 133 ? 6.188 10.273 9.562 1 94.06 133 VAL B CA 1
ATOM 3708 C C . VAL B 1 133 ? 5.906 11.766 9.461 1 94.06 133 VAL B C 1
ATOM 3710 O O . VAL B 1 133 ? 6.539 12.469 8.664 1 94.06 133 VAL B O 1
ATOM 3713 N N . ILE B 1 134 ? 4.941 12.281 10.258 1 93.62 134 ILE B N 1
ATOM 3714 C CA . ILE B 1 134 ? 4.613 13.703 10.258 1 93.62 134 ILE B CA 1
ATOM 3715 C C . ILE B 1 134 ? 5.836 14.516 10.672 1 93.62 134 ILE B C 1
ATOM 3717 O O . ILE B 1 134 ? 6.113 15.57 10.094 1 93.62 134 ILE B O 1
ATOM 3721 N N . ASP B 1 135 ? 6.57 14.031 11.656 1 95.44 135 ASP B N 1
ATOM 3722 C CA . ASP B 1 135 ? 7.789 14.703 12.094 1 95.44 135 ASP B CA 1
ATOM 3723 C C . ASP B 1 135 ? 8.82 14.758 10.969 1 95.44 135 ASP B C 1
ATOM 3725 O O . ASP B 1 135 ? 9.484 15.781 10.773 1 95.44 135 ASP B O 1
ATOM 3729 N N . GLU B 1 136 ? 8.977 13.648 10.242 1 94.06 136 GLU B N 1
ATOM 3730 C CA . GLU B 1 136 ? 9.891 13.617 9.102 1 94.06 136 GLU B CA 1
ATOM 3731 C C . GLU B 1 136 ? 9.469 14.617 8.031 1 94.06 136 GLU B C 1
ATOM 3733 O O . GLU B 1 136 ? 10.312 15.328 7.477 1 94.06 136 GLU B O 1
ATOM 3738 N N . PHE B 1 137 ? 8.289 14.672 7.812 1 91.94 137 PHE B N 1
ATOM 3739 C CA . PHE B 1 137 ? 7.723 15.609 6.848 1 91.94 137 PHE B CA 1
ATOM 3740 C C . PHE B 1 137 ? 7.977 17.047 7.277 1 91.94 137 PHE B C 1
ATOM 3742 O O . PHE B 1 137 ? 8.406 17.875 6.469 1 91.94 137 PHE B O 1
ATOM 3749 N N . THR B 1 138 ? 7.715 17.312 8.531 1 93.19 138 THR B N 1
ATOM 3750 C CA . THR B 1 138 ? 7.852 18.656 9.086 1 93.19 138 THR B CA 1
ATOM 3751 C C . THR B 1 138 ? 9.305 19.109 9.039 1 93.19 138 THR B C 1
ATOM 3753 O O . THR B 1 138 ? 9.586 20.297 8.844 1 93.19 138 THR B O 1
ATOM 3756 N N . LYS B 1 139 ? 10.242 18.188 9.133 1 94.31 139 LYS B N 1
ATOM 3757 C CA . LYS B 1 139 ? 11.664 18.516 9.055 1 94.31 139 LYS B CA 1
ATOM 3758 C C . LYS B 1 139 ? 11.992 19.25 7.762 1 94.31 139 LYS B C 1
ATOM 3760 O O . LYS B 1 139 ? 12.82 20.172 7.758 1 94.31 139 LYS B O 1
ATOM 3765 N N . TYR B 1 140 ? 11.328 18.906 6.754 1 92.25 140 TYR B N 1
ATOM 3766 C CA . TYR B 1 140 ? 11.633 19.484 5.449 1 92.25 140 TYR B CA 1
ATOM 3767 C C . TYR B 1 140 ? 10.812 20.75 5.199 1 92.25 140 TYR B C 1
ATOM 3769 O O . TYR B 1 140 ? 11.148 21.547 4.328 1 92.25 140 TYR B O 1
ATOM 3777 N N . LEU B 1 141 ? 9.766 20.953 5.98 1 92.38 141 LEU B N 1
ATOM 3778 C CA . LEU B 1 141 ? 8.844 22.031 5.668 1 92.38 141 LEU B CA 1
ATOM 3779 C C . LEU B 1 141 ? 8.953 23.156 6.691 1 92.38 141 LEU B C 1
ATOM 3781 O O . LEU B 1 141 ? 8.453 24.25 6.469 1 92.38 141 LEU B O 1
ATOM 3785 N N . VAL B 1 142 ? 9.594 22.922 7.793 1 95.5 142 VAL B N 1
ATOM 3786 C CA . VAL B 1 142 ? 9.586 23.812 8.945 1 95.5 142 VAL B CA 1
ATOM 3787 C C . VAL B 1 142 ? 10.109 25.188 8.539 1 95.5 142 VAL B C 1
ATOM 3789 O O . VAL B 1 142 ? 9.586 26.219 8.984 1 95.5 142 VAL B O 1
ATOM 3792 N N . ASP B 1 143 ? 11.125 25.25 7.691 1 95.12 143 ASP B N 1
ATOM 3793 C CA . ASP B 1 143 ? 11.648 26.531 7.234 1 95.12 143 ASP B CA 1
ATOM 3794 C C . ASP B 1 143 ? 10.617 27.281 6.387 1 95.12 143 ASP B C 1
ATOM 3796 O O . ASP B 1 143 ? 10.422 28.484 6.559 1 95.12 143 ASP B O 1
ATOM 3800 N N . GLY B 1 144 ? 10.008 26.5 5.496 1 93.5 144 GLY B N 1
ATOM 3801 C CA . GLY B 1 144 ? 8.977 27.109 4.664 1 93.5 144 GLY B CA 1
ATOM 3802 C C . GLY B 1 144 ? 7.789 27.625 5.461 1 93.5 144 GLY B C 1
ATOM 3803 O O . GLY B 1 144 ? 7.273 28.703 5.188 1 93.5 144 GLY B O 1
ATOM 3804 N N . PHE B 1 145 ? 7.355 26.891 6.426 1 94.94 145 PHE B N 1
ATOM 3805 C CA . PHE B 1 145 ? 6.254 27.312 7.289 1 94.94 145 PHE B CA 1
ATOM 3806 C C . PHE B 1 145 ? 6.629 28.547 8.078 1 94.94 145 PHE B C 1
ATOM 3808 O O . PHE B 1 145 ? 5.844 29.5 8.164 1 94.94 145 PHE B O 1
ATOM 3815 N N . THR B 1 146 ? 7.809 28.562 8.68 1 97.06 146 THR B N 1
ATOM 3816 C CA . THR B 1 146 ? 8.273 29.688 9.477 1 97.06 146 THR B CA 1
ATOM 3817 C C . THR B 1 146 ? 8.328 30.953 8.633 1 97.06 146 THR B C 1
ATOM 3819 O O . THR B 1 146 ? 7.816 32 9.031 1 97.06 146 THR B O 1
ATOM 3822 N N . ASP B 1 147 ? 8.867 30.797 7.422 1 95.94 147 ASP B N 1
ATOM 3823 C CA . ASP B 1 147 ? 8.984 31.938 6.52 1 95.94 147 ASP B CA 1
ATOM 3824 C C . ASP B 1 147 ? 7.613 32.469 6.113 1 95.94 147 ASP B C 1
ATOM 3826 O O . ASP B 1 147 ? 7.387 33.688 6.086 1 95.94 147 ASP B O 1
ATOM 3830 N N . SER B 1 148 ? 6.777 31.562 5.793 1 95.75 148 SER B N 1
ATOM 3831 C CA . SER B 1 148 ? 5.441 31.953 5.352 1 95.75 148 SER B CA 1
ATOM 3832 C C . SER B 1 148 ? 4.672 32.656 6.461 1 95.75 148 SER B C 1
ATOM 3834 O O . SER B 1 148 ? 3.996 33.656 6.215 1 95.75 148 SER B O 1
ATOM 3836 N N . ILE B 1 149 ? 4.758 32.156 7.656 1 97.5 149 ILE B N 1
ATOM 3837 C CA . ILE B 1 149 ? 4.059 32.75 8.797 1 97.5 149 ILE B CA 1
ATOM 3838 C C . ILE B 1 149 ? 4.582 34.156 9.055 1 97.5 149 ILE B C 1
ATOM 3840 O O . ILE B 1 149 ? 3.803 35.094 9.195 1 97.5 149 ILE B O 1
ATOM 3844 N N . LEU B 1 150 ? 5.898 34.344 9.07 1 98.25 150 LEU B N 1
ATOM 3845 C CA . LEU B 1 150 ? 6.492 35.656 9.336 1 98.25 150 LEU B CA 1
ATOM 3846 C C . LEU B 1 150 ? 6.18 36.625 8.203 1 98.25 150 LEU B C 1
ATOM 3848 O O . LEU B 1 150 ? 5.969 37.812 8.453 1 98.25 150 LEU B O 1
ATOM 3852 N N . LYS B 1 151 ? 6.152 36.094 7.012 1 97.06 151 LYS B N 1
ATOM 3853 C CA . LYS B 1 151 ? 5.898 36.938 5.844 1 97.06 151 LYS B CA 1
ATOM 3854 C C . LYS B 1 151 ? 4.457 37.438 5.824 1 97.06 151 LYS B C 1
ATOM 3856 O O . LYS B 1 151 ? 4.195 38.594 5.465 1 97.06 151 LYS B O 1
ATOM 3861 N N . HIS B 1 152 ? 3.51 36.594 6.199 1 96.88 152 HIS B N 1
ATOM 3862 C CA . HIS B 1 152 ? 2.109 36.875 5.926 1 96.88 152 HIS B CA 1
ATOM 3863 C C . HIS B 1 152 ? 1.411 37.438 7.172 1 96.88 152 HIS B C 1
ATOM 3865 O O . HIS B 1 152 ? 0.32 38 7.078 1 96.88 152 HIS B O 1
ATOM 3871 N N . THR B 1 153 ? 1.984 37.188 8.344 1 97.12 153 THR B N 1
ATOM 3872 C CA . THR B 1 153 ? 1.431 37.75 9.57 1 97.12 153 THR B CA 1
ATOM 3873 C C . THR B 1 153 ? 2.092 39.094 9.883 1 97.12 153 THR B C 1
ATOM 3875 O O . THR B 1 153 ? 3.17 39.156 10.477 1 97.12 153 THR B O 1
ATOM 3878 N N . ASP B 1 154 ? 1.405 40.188 9.609 1 95.69 154 ASP B N 1
ATOM 3879 C CA . ASP B 1 154 ? 1.946 41.531 9.648 1 95.69 154 ASP B CA 1
ATOM 3880 C C . ASP B 1 154 ? 2.484 41.875 11.039 1 95.69 154 ASP B C 1
ATOM 3882 O O . ASP B 1 154 ? 1.777 41.719 12.039 1 95.69 154 ASP B O 1
ATOM 3886 N N . GLY B 1 155 ? 3.791 42.281 11.055 1 97.06 155 GLY B N 1
ATOM 3887 C CA . GLY B 1 155 ? 4.402 42.812 12.266 1 97.06 155 GLY B CA 1
ATOM 3888 C C . GLY B 1 155 ? 4.82 41.719 13.242 1 97.06 155 GLY B C 1
ATOM 3889 O O . GLY B 1 155 ? 5.418 42 14.281 1 97.06 155 GLY B O 1
ATOM 3890 N N . LEU B 1 156 ? 4.582 40.5 12.898 1 98.38 156 LEU B N 1
ATOM 3891 C CA . LEU B 1 156 ? 4.805 39.406 13.836 1 98.38 156 LEU B CA 1
ATOM 3892 C C . LEU B 1 156 ? 6.277 39.312 14.219 1 98.38 156 LEU B C 1
ATOM 3894 O O . LEU B 1 156 ? 6.605 39.125 15.391 1 98.38 156 LEU B O 1
ATOM 3898 N N . GLN B 1 157 ? 7.152 39.438 13.242 1 98.44 157 GLN B N 1
ATOM 3899 C CA . GLN B 1 157 ? 8.578 39.281 13.516 1 98.44 157 GLN B CA 1
ATOM 3900 C C . GLN B 1 157 ? 9.039 40.312 14.562 1 98.44 157 GLN B C 1
ATOM 3902 O O . GLN B 1 157 ? 9.734 39.938 15.516 1 98.44 157 GLN B O 1
ATOM 3907 N N . ARG B 1 158 ? 8.703 41.562 14.414 1 98.19 158 ARG B N 1
ATOM 3908 C CA . ARG B 1 158 ? 9.086 42.594 15.344 1 98.19 158 ARG B CA 1
ATOM 3909 C C . ARG B 1 158 ? 8.547 42.312 16.75 1 98.19 158 ARG B C 1
ATOM 3911 O O . ARG B 1 158 ? 9.25 42.5 17.734 1 98.19 158 ARG B O 1
ATOM 3918 N N . ARG B 1 159 ? 7.332 41.875 16.797 1 98.5 159 ARG B N 1
ATOM 3919 C CA . ARG B 1 159 ? 6.715 41.562 18.094 1 98.5 159 ARG B CA 1
ATOM 3920 C C . ARG B 1 159 ? 7.43 40.406 18.781 1 98.5 159 ARG B C 1
ATOM 3922 O O . ARG B 1 159 ? 7.66 40.469 19.984 1 98.5 159 ARG B O 1
ATOM 3929 N N . LEU B 1 160 ? 7.738 39.406 18 1 98.75 160 LEU B N 1
ATOM 3930 C CA . LEU B 1 160 ? 8.461 38.25 18.547 1 98.75 160 LEU B CA 1
ATOM 3931 C C . LEU B 1 160 ? 9.836 38.656 19.047 1 98.75 160 LEU B C 1
ATOM 3933 O O . LEU B 1 160 ? 10.305 38.156 20.078 1 98.75 160 LEU B O 1
ATOM 3937 N N . GLU B 1 161 ? 10.469 39.594 18.359 1 98.5 161 GLU B N 1
ATOM 3938 C CA . GLU B 1 161 ? 11.789 40.094 18.75 1 98.5 161 GLU B CA 1
ATOM 3939 C C . GLU B 1 161 ? 11.711 40.906 20.047 1 98.5 161 GLU B C 1
ATOM 3941 O O . GLU B 1 161 ? 12.648 40.875 20.844 1 98.5 161 GLU B O 1
ATOM 3946 N N . THR B 1 162 ? 10.672 41.562 20.297 1 98.06 162 THR B N 1
ATOM 3947 C CA . THR B 1 162 ? 10.492 42.375 21.5 1 98.06 162 THR B CA 1
ATOM 3948 C C . THR B 1 162 ? 10.148 41.5 22.703 1 98.06 162 THR B C 1
ATOM 3950 O O . THR B 1 162 ? 10.633 41.75 23.812 1 98.06 162 THR B O 1
ATOM 3953 N N . GLY B 1 163 ? 9.242 40.5 22.484 1 98.56 163 GLY B N 1
ATOM 3954 C CA . GLY B 1 163 ? 8.852 39.594 23.547 1 98.56 163 GLY B CA 1
ATOM 3955 C C . GLY B 1 163 ? 7.348 39.531 23.75 1 98.56 163 GLY B C 1
ATOM 3956 O O . GLY B 1 163 ? 6.746 40.438 24.312 1 98.56 163 GLY B O 1
ATOM 3957 N N . ILE B 1 164 ? 6.824 38.469 23.359 1 98.56 164 ILE B N 1
ATOM 3958 C CA . ILE B 1 164 ? 5.383 38.281 23.5 1 98.56 164 ILE B CA 1
ATOM 3959 C C . ILE B 1 164 ? 5.086 36.844 23.953 1 98.56 164 ILE B C 1
ATOM 3961 O O . ILE B 1 164 ? 5.988 36 24.016 1 98.56 164 ILE B O 1
ATOM 3965 N N . ASP B 1 165 ? 3.805 36.531 24.344 1 98.69 165 ASP B N 1
ATOM 3966 C CA . ASP B 1 165 ? 3.336 35.219 24.734 1 98.69 165 ASP B CA 1
ATOM 3967 C C . ASP B 1 165 ? 2.684 34.5 23.547 1 98.69 165 ASP B C 1
ATOM 3969 O O . ASP B 1 165 ? 1.785 35.031 22.906 1 98.69 165 ASP B O 1
ATOM 3973 N N . VAL B 1 166 ? 3.186 33.312 23.266 1 98.75 166 VAL B N 1
ATOM 3974 C CA . VAL B 1 166 ? 2.768 32.562 22.094 1 98.75 166 VAL B CA 1
ATOM 3975 C C . VAL B 1 166 ? 2.309 31.172 22.516 1 98.75 166 VAL B C 1
ATOM 3977 O O . VAL B 1 166 ? 2.879 30.562 23.422 1 98.75 166 VAL B O 1
ATOM 3980 N N . ILE B 1 167 ? 1.259 30.609 21.797 1 98.62 167 ILE B N 1
ATOM 3981 C CA . ILE B 1 167 ? 0.876 29.219 22.031 1 98.62 167 ILE B CA 1
ATOM 3982 C C . ILE B 1 167 ? 0.632 28.516 20.703 1 98.62 167 ILE B C 1
ATOM 3984 O O . ILE B 1 167 ? 0.048 29.109 19.781 1 98.62 167 ILE B O 1
ATOM 3988 N N . GLU B 1 168 ? 1.163 27.328 20.562 1 98.75 168 GLU B N 1
ATOM 3989 C CA . GLU B 1 168 ? 0.831 26.422 19.469 1 98.75 168 GLU B CA 1
ATOM 3990 C C . GLU B 1 168 ? -0.085 25.297 19.938 1 98.75 168 GLU B C 1
ATOM 3992 O O . GLU B 1 168 ? 0.155 24.688 20.984 1 98.75 168 GLU B O 1
ATOM 3997 N N . PHE B 1 169 ? -1.133 25.016 19.172 1 98.19 169 PHE B N 1
ATOM 3998 C CA . PHE B 1 169 ? -2.031 23.906 19.453 1 98.19 169 PHE B CA 1
ATOM 3999 C C . PHE B 1 169 ? -1.742 22.734 18.531 1 98.19 169 PHE B C 1
ATOM 4001 O O . PHE B 1 169 ? -1.551 22.906 17.328 1 98.19 169 PHE B O 1
ATOM 4008 N N . GLY B 1 170 ? -1.776 21.469 19.078 1 96.88 170 GLY B N 1
ATOM 4009 C CA . GLY B 1 170 ? -1.458 20.312 18.281 1 96.88 170 GLY B CA 1
ATOM 4010 C C . GLY B 1 170 ? -0.056 20.344 17.703 1 96.88 170 GLY B C 1
ATOM 4011 O O . GLY B 1 170 ? 0.121 20.266 16.484 1 96.88 170 GLY B O 1
ATOM 4012 N N . SER B 1 171 ? 0.918 20.281 18.531 1 95.75 171 SER B N 1
ATOM 4013 C CA . SER B 1 171 ? 2.281 20.625 18.141 1 95.75 171 SER B CA 1
ATOM 4014 C C . SER B 1 171 ? 3.016 19.406 17.578 1 95.75 171 SER B C 1
ATOM 4016 O O . SER B 1 171 ? 4.152 19.531 17.109 1 95.75 171 SER B O 1
ATOM 4018 N N . GLY B 1 172 ? 2.363 18.25 17.625 1 94.25 172 GLY B N 1
ATOM 4019 C CA . GLY B 1 172 ? 3.045 17.047 17.156 1 94.25 172 GLY B CA 1
ATOM 4020 C C . GLY B 1 172 ? 4.32 16.75 17.906 1 94.25 172 GLY B C 1
ATOM 4021 O O . GLY B 1 172 ? 4.301 16.609 19.141 1 94.25 172 GLY B O 1
ATOM 4022 N N . ARG B 1 173 ? 5.457 16.828 17.203 1 96.25 173 ARG B N 1
ATOM 4023 C CA . ARG B 1 173 ? 6.734 16.578 17.875 1 96.25 173 ARG B CA 1
ATOM 4024 C C . ARG B 1 173 ? 7.426 17.891 18.219 1 96.25 173 ARG B C 1
ATOM 4026 O O . ARG B 1 173 ? 8.609 17.906 18.562 1 96.25 173 ARG B O 1
ATOM 4033 N N . GLY B 1 174 ? 6.77 19 18.078 1 96.94 174 GLY B N 1
ATOM 4034 C CA . GLY B 1 174 ? 7.172 20.312 18.578 1 96.94 174 GLY B CA 1
ATOM 4035 C C . GLY B 1 174 ? 8.219 20.984 17.703 1 96.94 174 GLY B C 1
ATOM 4036 O O . GLY B 1 174 ? 8.898 21.906 18.156 1 96.94 174 GLY B O 1
ATOM 4037 N N . ARG B 1 175 ? 8.406 20.578 16.484 1 96.81 175 ARG B N 1
ATOM 4038 C CA . ARG B 1 175 ? 9.5 21.062 15.648 1 96.81 175 ARG B CA 1
ATOM 4039 C C . ARG B 1 175 ? 9.289 22.531 15.273 1 96.81 175 ARG B C 1
ATOM 4041 O O . ARG B 1 175 ? 10.227 23.328 15.312 1 96.81 175 ARG B O 1
ATOM 4048 N N . LEU B 1 176 ? 8.102 22.891 14.883 1 97.19 176 LEU B N 1
ATOM 4049 C CA . LEU B 1 176 ? 7.844 24.25 14.414 1 97.19 176 LEU B CA 1
ATOM 4050 C C . LEU B 1 176 ? 7.973 25.25 15.562 1 97.19 176 LEU B C 1
ATOM 4052 O O . LEU B 1 176 ? 8.641 26.266 15.422 1 97.19 176 LEU B O 1
ATOM 4056 N N . LEU B 1 177 ? 7.336 25 16.641 1 97.44 177 LEU B N 1
ATOM 4057 C CA . LEU B 1 177 ? 7.414 25.906 17.781 1 97.44 177 LEU B CA 1
ATOM 4058 C C . LEU B 1 177 ? 8.844 26 18.312 1 97.44 177 LEU B C 1
ATOM 4060 O O . LEU B 1 177 ? 9.281 27.078 18.734 1 97.44 177 LEU B O 1
ATOM 4064 N N . SER B 1 178 ? 9.578 24.875 18.328 1 98 178 SER B N 1
ATOM 4065 C CA . SER B 1 178 ? 10.961 24.906 18.797 1 98 178 SER B CA 1
ATOM 4066 C C . SER B 1 178 ? 11.82 25.828 17.938 1 98 178 SER B C 1
ATOM 4068 O O . SER B 1 178 ? 12.719 26.5 18.438 1 98 178 SER B O 1
ATOM 4070 N N . LYS B 1 179 ? 11.531 25.812 16.672 1 98.19 179 LYS B N 1
ATOM 4071 C CA . LYS B 1 179 ? 12.25 26.703 15.773 1 98.19 179 LYS B CA 1
ATOM 4072 C C . LYS B 1 179 ? 11.969 28.172 16.109 1 98.19 179 LYS B C 1
ATOM 4074 O O . LYS B 1 179 ? 12.891 28.969 16.234 1 98.19 179 LYS B O 1
ATOM 4079 N N . PHE B 1 180 ? 10.734 28.484 16.281 1 98.62 180 PHE B N 1
ATOM 4080 C CA . PHE B 1 180 ? 10.359 29.844 16.641 1 98.62 180 PHE B CA 1
ATOM 4081 C C . PHE B 1 180 ? 10.984 30.234 17.984 1 98.62 180 PHE B C 1
ATOM 4083 O O . PHE B 1 180 ? 11.516 31.344 18.125 1 98.62 180 PHE B O 1
ATOM 4090 N N . ALA B 1 181 ? 10.883 29.359 18.953 1 98.75 181 ALA B N 1
ATOM 4091 C CA . ALA B 1 181 ? 11.406 29.625 20.297 1 98.75 181 ALA B CA 1
ATOM 4092 C C . ALA B 1 181 ? 12.906 29.906 20.266 1 98.75 181 ALA B C 1
ATOM 4094 O O . ALA B 1 181 ? 13.406 30.766 21 1 98.75 181 ALA B O 1
ATOM 4095 N N . THR B 1 182 ? 13.617 29.172 19.422 1 98.44 182 THR B N 1
ATOM 4096 C CA . THR B 1 182 ? 15.055 29.359 19.266 1 98.44 182 THR B CA 1
ATOM 4097 C C . THR B 1 182 ? 15.352 30.688 18.562 1 98.44 182 THR B C 1
ATOM 4099 O O . THR B 1 182 ? 16.281 31.406 18.953 1 98.44 182 THR B O 1
ATOM 4102 N N . MET B 1 183 ? 14.609 31.047 17.609 1 98.44 183 MET B N 1
ATOM 4103 C CA . MET B 1 183 ? 14.812 32.25 16.797 1 98.44 183 MET B CA 1
ATOM 4104 C C . MET B 1 183 ? 14.5 33.5 17.625 1 98.44 183 MET B C 1
ATOM 4106 O O . MET B 1 183 ? 15.078 34.562 17.375 1 98.44 183 MET B O 1
ATOM 4110 N N . PHE B 1 184 ? 13.578 33.375 18.578 1 98.75 184 PHE B N 1
ATOM 4111 C CA . PHE B 1 184 ? 13.086 34.531 19.297 1 98.75 184 PHE B CA 1
ATOM 4112 C C . PHE B 1 184 ? 13.125 34.312 20.797 1 98.75 184 PHE B C 1
ATOM 4114 O O . PHE B 1 184 ? 12.086 34.188 21.438 1 98.75 184 PHE B O 1
ATOM 4121 N N . PRO B 1 185 ? 14.211 34.438 21.391 1 98.31 185 PRO B N 1
ATOM 4122 C CA . PRO B 1 185 ? 14.414 34.062 22.797 1 98.31 185 PRO B CA 1
ATOM 4123 C C . PRO B 1 185 ? 13.695 35 23.766 1 98.31 185 PRO B C 1
ATOM 4125 O O . PRO B 1 185 ? 13.516 34.688 24.938 1 98.31 185 PRO B O 1
ATOM 4128 N N . ASN B 1 186 ? 13.297 36.188 23.266 1 98.62 186 ASN B N 1
ATOM 4129 C CA . ASN B 1 186 ? 12.633 37.156 24.141 1 98.62 186 ASN B CA 1
ATOM 4130 C C . ASN B 1 186 ? 11.164 36.812 24.328 1 98.62 186 ASN B C 1
ATOM 4132 O O . ASN B 1 186 ? 10.508 37.344 25.234 1 98.62 186 ASN B O 1
ATOM 4136 N N . SER B 1 187 ? 10.641 36 23.5 1 98.81 187 SER B N 1
ATOM 4137 C CA . SER B 1 187 ? 9.242 35.594 23.578 1 98.81 187 SER B CA 1
ATOM 4138 C C . SER B 1 187 ? 9.102 34.281 24.359 1 98.81 187 SER B C 1
ATOM 4140 O O . SER B 1 187 ? 10.062 33.5 24.484 1 98.81 187 SER B O 1
ATOM 4142 N N . THR B 1 188 ? 7.953 34.094 24.938 1 98.69 188 THR B N 1
ATOM 4143 C CA . THR B 1 188 ? 7.625 32.844 25.625 1 98.69 188 THR B CA 1
ATOM 4144 C C . THR B 1 188 ? 6.68 31.984 24.797 1 98.69 188 THR B C 1
ATOM 4146 O O . THR B 1 188 ? 5.641 32.469 24.328 1 98.69 188 THR B O 1
ATOM 4149 N N . PHE B 1 189 ? 7.078 30.703 24.609 1 98.75 189 PHE B N 1
ATOM 4150 C CA . PHE B 1 189 ? 6.332 29.812 23.734 1 98.75 189 PHE B CA 1
ATOM 4151 C C . PHE B 1 189 ? 5.711 28.672 24.531 1 98.75 189 PHE B C 1
ATOM 4153 O O . PHE B 1 189 ? 6.402 27.984 25.281 1 98.75 189 PHE B O 1
ATOM 4160 N N . THR B 1 190 ? 4.422 28.5 24.359 1 98.38 190 THR B N 1
ATOM 4161 C CA . THR B 1 190 ? 3.717 27.391 25 1 98.38 190 THR B CA 1
ATOM 4162 C C . THR B 1 190 ? 3.336 26.328 23.969 1 98.38 190 THR B C 1
ATOM 4164 O O . THR B 1 190 ? 2.625 26.625 23 1 98.38 190 THR B O 1
ATOM 4167 N N . VAL B 1 191 ? 3.852 25.141 24.141 1 97.62 191 VAL B N 1
ATOM 4168 C CA . VAL B 1 191 ? 3.436 24.016 23.312 1 97.62 191 VAL B CA 1
ATOM 4169 C C . VAL B 1 191 ? 2.254 23.297 23.969 1 97.62 191 VAL B C 1
ATOM 4171 O O . VAL B 1 191 ? 2.199 23.172 25.188 1 97.62 191 VAL B O 1
ATOM 4174 N N . SER B 1 192 ? 1.262 22.891 23.156 1 97.06 192 SER B N 1
ATOM 4175 C CA . SER B 1 192 ? 0.104 22.234 23.75 1 97.06 192 SER B CA 1
ATOM 4176 C C . SER B 1 192 ? -0.323 21.016 22.938 1 97.06 192 SER B C 1
ATOM 4178 O O . SER B 1 192 ? -0.208 21 21.719 1 97.06 192 SER B O 1
ATOM 4180 N N . GLU B 1 193 ? -0.742 19.969 23.609 1 96.81 193 GLU B N 1
ATOM 4181 C CA . GLU B 1 193 ? -1.291 18.734 23.062 1 96.81 193 GLU B CA 1
ATOM 4182 C C . GLU B 1 193 ? -2.457 18.219 23.906 1 96.81 193 GLU B C 1
ATOM 4184 O O . GLU B 1 193 ? -2.621 18.625 25.047 1 96.81 193 GLU B O 1
ATOM 4189 N N . ILE B 1 194 ? -3.234 17.375 23.266 1 94.75 194 ILE B N 1
ATOM 4190 C CA . ILE B 1 194 ? -4.41 16.859 23.953 1 94.75 194 ILE B CA 1
ATOM 4191 C C . ILE B 1 194 ? -4.027 15.617 24.766 1 94.75 194 ILE B C 1
ATOM 4193 O O . ILE B 1 194 ? -4.668 15.305 25.781 1 94.75 194 ILE B O 1
ATOM 4197 N N . LEU B 1 195 ? -2.982 14.906 24.375 1 94.25 195 LEU B N 1
ATOM 4198 C CA . LEU B 1 195 ? -2.57 13.68 25.047 1 94.25 195 LEU B CA 1
ATOM 4199 C C . LEU B 1 195 ? -1.309 13.906 25.875 1 94.25 195 LEU B C 1
ATOM 4201 O O . LEU B 1 195 ? -0.325 14.453 25.375 1 94.25 195 LEU B O 1
ATOM 4205 N N . PRO B 1 196 ? -1.3 13.461 27.094 1 96.25 196 PRO B N 1
ATOM 4206 C CA . PRO B 1 196 ? -0.135 13.672 27.953 1 96.25 196 PRO B CA 1
ATOM 4207 C C . PRO B 1 196 ? 1.132 13.023 27.406 1 96.25 196 PRO B C 1
ATOM 4209 O O . PRO B 1 196 ? 2.225 13.578 27.531 1 96.25 196 PRO B O 1
ATOM 4212 N N . GLU B 1 197 ? 0.943 11.875 26.766 1 95.44 197 GLU B N 1
ATOM 4213 C CA . GLU B 1 197 ? 2.105 11.156 26.25 1 95.44 197 GLU B CA 1
ATOM 4214 C C . GLU B 1 197 ? 2.801 11.938 25.141 1 95.44 197 GLU B C 1
ATOM 4216 O O . GLU B 1 197 ? 4.027 11.891 25.016 1 95.44 197 GLU B O 1
ATOM 4221 N N . LEU B 1 198 ? 2.07 12.641 24.406 1 95.25 198 LEU B N 1
ATOM 4222 C CA . LEU B 1 198 ? 2.646 13.469 23.344 1 95.25 198 LEU B CA 1
ATOM 4223 C C . LEU B 1 198 ? 3.426 14.641 23.938 1 95.25 198 LEU B C 1
ATOM 4225 O O . LEU B 1 198 ? 4.516 14.961 23.453 1 95.25 198 LEU B O 1
ATOM 4229 N N . LEU B 1 199 ? 2.875 15.266 24.953 1 96.25 199 LEU B N 1
ATOM 4230 C CA . LEU B 1 199 ? 3.551 16.375 25.609 1 96.25 199 LEU B CA 1
ATOM 4231 C C . LEU B 1 199 ? 4.863 15.922 26.25 1 96.25 199 LEU B C 1
ATOM 4233 O O . LEU B 1 199 ? 5.855 16.656 26.219 1 96.25 199 LEU B O 1
ATOM 4237 N N . ASP B 1 200 ? 4.82 14.742 26.812 1 96.88 200 ASP B N 1
ATOM 4238 C CA . ASP B 1 200 ? 6.023 14.188 27.422 1 96.88 200 ASP B CA 1
ATOM 4239 C C . ASP B 1 200 ? 7.133 14 26.391 1 96.88 200 ASP B C 1
ATOM 4241 O O . ASP B 1 200 ? 8.297 14.281 26.656 1 96.88 200 ASP B O 1
ATOM 4245 N N . THR B 1 201 ? 6.727 13.547 25.25 1 96.31 201 THR B N 1
ATOM 4246 C CA . THR B 1 201 ? 7.68 13.352 24.156 1 96.31 201 THR B CA 1
ATOM 4247 C C . THR B 1 201 ? 8.297 14.68 23.734 1 96.31 201 THR B C 1
ATOM 4249 O O . THR B 1 201 ? 9.5 14.766 23.5 1 96.31 201 THR B O 1
ATOM 4252 N N . ILE B 1 202 ? 7.508 15.727 23.688 1 97.19 202 ILE B N 1
ATOM 4253 C CA . ILE B 1 202 ? 7.984 17.047 23.281 1 97.19 202 ILE B CA 1
ATOM 4254 C C . ILE B 1 202 ? 8.914 17.609 24.359 1 97.19 202 ILE B C 1
ATOM 4256 O O . ILE B 1 202 ? 9.961 18.172 24.047 1 97.19 202 ILE B O 1
ATOM 4260 N N . ARG B 1 203 ? 8.523 17.469 25.578 1 97.12 203 ARG B N 1
ATOM 4261 C CA . ARG B 1 203 ? 9.328 17.938 26.703 1 97.12 203 ARG B CA 1
ATOM 4262 C C . ARG B 1 203 ? 10.703 17.281 26.703 1 97.12 203 ARG B C 1
ATOM 4264 O O . ARG B 1 203 ? 11.719 17.953 26.875 1 97.12 203 ARG B O 1
ATOM 4271 N N . ALA B 1 204 ? 10.688 16.016 26.531 1 97.38 204 ALA B N 1
ATOM 4272 C CA . ALA B 1 204 ? 11.938 15.273 26.516 1 97.38 204 ALA B CA 1
ATOM 4273 C C . ALA B 1 204 ? 12.852 15.75 25.391 1 97.38 204 ALA B C 1
ATOM 4275 O O . ALA B 1 204 ? 14.07 15.797 25.547 1 97.38 204 ALA B O 1
ATOM 4276 N N . ARG B 1 205 ? 12.305 16.156 24.375 1 96.81 205 ARG B N 1
ATOM 4277 C CA . ARG B 1 205 ? 13.062 16.484 23.172 1 96.81 205 ARG B CA 1
ATOM 4278 C C . ARG B 1 205 ? 13.594 17.906 23.234 1 96.81 205 ARG B C 1
ATOM 4280 O O . ARG B 1 205 ? 14.688 18.188 22.734 1 96.81 205 ARG B O 1
ATOM 4287 N N . TRP B 1 206 ? 12.742 18.812 23.828 1 97.88 206 TRP B N 1
ATOM 4288 C CA . TRP B 1 206 ? 13.062 20.219 23.609 1 97.88 206 TRP B CA 1
ATOM 4289 C C . TRP B 1 206 ? 13.266 20.953 24.938 1 97.88 206 TRP B C 1
ATOM 4291 O O . TRP B 1 206 ? 13.344 22.172 24.984 1 97.88 206 TRP B O 1
ATOM 4301 N N . SER B 1 207 ? 13.43 20.266 26.016 1 96.25 207 SER B N 1
ATOM 4302 C CA . SER B 1 207 ? 13.539 20.844 27.344 1 96.25 207 SER B CA 1
ATOM 4303 C C . SER B 1 207 ? 14.781 21.734 27.453 1 96.25 207 SER B C 1
ATOM 4305 O O . SER B 1 207 ? 14.875 22.578 28.359 1 96.25 207 SER B O 1
ATOM 4307 N N . HIS B 1 208 ? 15.719 21.625 26.547 1 97.5 208 HIS B N 1
ATOM 4308 C CA . HIS B 1 208 ? 16.938 22.422 26.594 1 97.5 208 HIS B CA 1
ATOM 4309 C C . HIS B 1 208 ? 16.672 23.859 26.156 1 97.5 208 HIS B C 1
ATOM 4311 O O . HIS B 1 208 ? 17.516 24.75 26.375 1 97.5 208 HIS B O 1
ATOM 4317 N N . ILE B 1 209 ? 15.609 24.141 25.5 1 98.19 209 ILE B N 1
ATOM 4318 C CA . ILE B 1 209 ? 15.211 25.484 25.109 1 98.19 209 ILE B CA 1
ATOM 4319 C C . ILE B 1 209 ? 14.453 26.156 26.25 1 98.19 209 ILE B C 1
ATOM 4321 O O . ILE B 1 209 ? 13.359 25.719 26.609 1 98.19 209 ILE B O 1
ATOM 4325 N N . PRO B 1 210 ? 14.875 27.25 26.781 1 97.62 210 PRO B N 1
ATOM 4326 C CA . PRO B 1 210 ? 14.414 27.719 28.094 1 97.62 210 PRO B CA 1
ATOM 4327 C C . PRO B 1 210 ? 13.062 28.438 28.016 1 97.62 210 PRO B C 1
ATOM 4329 O O . PRO B 1 210 ? 12.352 28.516 29.016 1 97.62 210 PRO B O 1
ATOM 4332 N N . ASN B 1 211 ? 12.734 28.984 26.891 1 98.5 211 ASN B N 1
ATOM 4333 C CA . ASN B 1 211 ? 11.531 29.797 26.812 1 98.5 211 ASN B CA 1
ATOM 4334 C C . ASN B 1 211 ? 10.352 29 26.266 1 98.5 211 ASN B C 1
ATOM 4336 O O . ASN B 1 211 ? 9.469 29.562 25.609 1 98.5 211 ASN B O 1
ATOM 4340 N N . ILE B 1 212 ? 10.336 27.656 26.453 1 98.62 212 ILE B N 1
ATOM 4341 C CA . ILE B 1 212 ? 9.203 26.812 26.062 1 98.62 212 ILE B CA 1
ATOM 4342 C C . ILE B 1 212 ? 8.477 26.328 27.328 1 98.62 212 ILE B C 1
ATOM 4344 O O . ILE B 1 212 ? 9.102 25.828 28.266 1 98.62 212 ILE B O 1
ATOM 4348 N N . LYS B 1 213 ? 7.246 26.516 27.328 1 98.19 213 LYS B N 1
ATOM 4349 C CA . LYS B 1 213 ? 6.344 25.953 28.328 1 98.19 213 LYS B CA 1
ATOM 4350 C C . LYS B 1 213 ? 5.453 24.875 27.734 1 98.19 213 LYS B C 1
ATOM 4352 O O . LYS B 1 213 ? 5.324 24.766 26.516 1 98.19 213 LYS B O 1
ATOM 4357 N N . TYR B 1 214 ? 4.883 24 28.609 1 97.62 214 TYR B N 1
ATOM 4358 C CA . TYR B 1 214 ? 4.105 22.844 28.188 1 97.62 214 TYR B CA 1
ATOM 4359 C C . TYR B 1 214 ? 2.74 22.812 28.859 1 97.62 214 TYR B C 1
ATOM 4361 O O . TYR B 1 214 ? 2.646 22.891 30.078 1 97.62 214 TYR B O 1
ATOM 4369 N N . GLU B 1 215 ? 1.717 22.703 28.031 1 96.56 215 GLU B N 1
ATOM 4370 C CA . GLU B 1 215 ? 0.367 22.719 28.594 1 96.56 215 GLU B CA 1
ATOM 4371 C C . GLU B 1 215 ? -0.518 21.672 27.906 1 96.56 215 GLU B C 1
ATOM 4373 O O . GLU B 1 215 ? -0.453 21.5 26.688 1 96.56 215 GLU B O 1
ATOM 4378 N N . LEU B 1 216 ? -1.29 20.891 28.703 1 96.5 216 LEU B N 1
ATOM 4379 C CA . LEU B 1 216 ? -2.338 20.016 28.172 1 96.5 216 LEU B CA 1
ATOM 4380 C C . LEU B 1 216 ? -3.586 20.828 27.828 1 96.5 216 LEU B C 1
ATOM 4382 O O . LEU B 1 216 ? -4.137 21.516 28.672 1 96.5 216 LEU B O 1
ATOM 4386 N N . VAL B 1 217 ? -4.016 20.766 26.578 1 95.25 217 VAL B N 1
ATOM 4387 C CA . VAL B 1 217 ? -5.16 21.562 26.141 1 95.25 217 VAL B CA 1
ATOM 4388 C C . VAL B 1 217 ? -6.09 20.688 25.297 1 95.25 217 VAL B C 1
ATOM 4390 O O . VAL B 1 217 ? -5.645 20.031 24.344 1 95.25 217 VAL B O 1
ATOM 4393 N N . ASP B 1 218 ? -7.289 20.609 25.656 1 94.75 218 ASP B N 1
ATOM 4394 C CA . ASP B 1 218 ? -8.359 20.109 24.797 1 94.75 218 ASP B CA 1
ATOM 4395 C C . ASP B 1 218 ? -9.109 21.25 24.125 1 94.75 218 ASP B C 1
ATOM 4397 O O . ASP B 1 218 ? -9.984 21.859 24.734 1 94.75 218 ASP B O 1
ATOM 4401 N N . LEU B 1 219 ? -8.844 21.453 22.844 1 94.88 219 LEU B N 1
ATOM 4402 C CA . LEU B 1 219 ? -9.375 22.594 22.109 1 94.88 219 LEU B CA 1
ATOM 4403 C C . LEU B 1 219 ? -10.898 22.531 22.047 1 94.88 219 LEU B C 1
ATOM 4405 O O . LEU B 1 219 ? -11.555 23.562 21.906 1 94.88 219 LEU B O 1
ATOM 4409 N N . CYS B 1 220 ? -11.453 21.391 22.078 1 93.31 220 CYS B N 1
ATOM 4410 C CA . CYS B 1 220 ? -12.898 21.25 21.938 1 93.31 220 CYS B CA 1
ATOM 4411 C C . CYS B 1 220 ? -13.586 21.375 23.297 1 93.31 220 CYS B C 1
ATOM 4413 O O . CYS B 1 220 ? -14.812 21.234 23.391 1 93.31 220 CYS B O 1
ATOM 4415 N N . SER B 1 221 ? -12.812 21.656 24.359 1 92.56 221 SER B N 1
ATOM 4416 C CA . SER B 1 221 ? -13.375 21.828 25.703 1 92.56 221 SER B CA 1
ATOM 4417 C C . SER B 1 221 ? -12.734 23 26.438 1 92.56 221 SER B C 1
ATOM 4419 O O . SER B 1 221 ? -12.492 22.922 27.641 1 92.56 221 SER B O 1
ATOM 4421 N N . LEU B 1 222 ? -12.375 23.984 25.75 1 93.31 222 LEU B N 1
ATOM 4422 C CA . LEU B 1 222 ? -11.828 25.188 26.359 1 93.31 222 LEU B CA 1
ATOM 4423 C C . LEU B 1 222 ? -12.875 25.875 27.234 1 93.31 222 LEU B C 1
ATOM 4425 O O . LEU B 1 222 ? -14.055 25.906 26.891 1 93.31 222 LEU B O 1
ATOM 4429 N N . PRO B 1 223 ? -12.383 26.422 28.391 1 90.31 223 PRO B N 1
ATOM 4430 C CA . PRO B 1 223 ? -13.336 27.078 29.281 1 90.31 223 PRO B CA 1
ATOM 4431 C C . PRO B 1 223 ? -13.891 28.375 28.719 1 90.31 223 PRO B C 1
ATOM 4433 O O . PRO B 1 223 ? -13.227 29.047 27.906 1 90.31 223 PRO B O 1
ATOM 4436 N N . ASP B 1 224 ? -15.039 28.75 29.234 1 87.75 224 ASP B N 1
ATOM 4437 C CA . ASP B 1 224 ? -15.68 29.984 28.812 1 87.75 224 ASP B CA 1
ATOM 4438 C C . ASP B 1 224 ? -14.93 31.203 29.359 1 87.75 224 ASP B C 1
ATOM 4440 O O . ASP B 1 224 ? -14.805 32.219 28.672 1 87.75 224 ASP B O 1
ATOM 4444 N N . VAL B 1 225 ? -14.547 31.078 30.562 1 87.62 225 VAL B N 1
ATOM 4445 C CA . VAL B 1 225 ? -13.758 32.156 31.172 1 87.62 225 VAL B CA 1
ATOM 4446 C C . VAL B 1 225 ? -12.281 31.781 31.125 1 87.62 225 VAL B C 1
ATOM 4448 O O . VAL B 1 225 ? -11.867 30.766 31.688 1 87.62 225 VAL B O 1
ATOM 4451 N N . VAL B 1 226 ? -11.586 32.656 30.359 1 86 226 VAL B N 1
ATOM 4452 C CA . VAL B 1 226 ? -10.172 32.344 30.188 1 86 226 VAL B CA 1
ATOM 4453 C C . VAL B 1 226 ? -9.352 33.094 31.234 1 86 226 VAL B C 1
ATOM 4455 O O . VAL B 1 226 ? -9.688 34.219 31.594 1 86 226 VAL B O 1
ATOM 4458 N N . THR B 1 227 ? -8.297 32.406 31.672 1 86.81 227 THR B N 1
ATOM 4459 C CA . THR B 1 227 ? -7.441 33 32.688 1 86.81 227 THR B CA 1
ATOM 4460 C C . THR B 1 227 ? -6.133 33.5 32.062 1 86.81 227 THR B C 1
ATOM 4462 O O . THR B 1 227 ? -5.355 34.188 32.719 1 86.81 227 THR B O 1
ATOM 4465 N N . LYS B 1 228 ? -5.91 33.125 30.922 1 93.69 228 LYS B N 1
ATOM 4466 C CA . LYS B 1 228 ? -4.707 33.531 30.188 1 93.69 228 LYS B CA 1
ATOM 4467 C C . LYS B 1 228 ? -5.008 33.781 28.719 1 93.69 228 LYS B C 1
ATOM 4469 O O . LYS B 1 228 ? -5.816 33.062 28.125 1 93.69 228 LYS B O 1
ATOM 4474 N N . GLN B 1 229 ? -4.352 34.875 28.203 1 97.06 229 GLN B N 1
ATOM 4475 C CA . GLN B 1 229 ? -4.449 35.188 26.781 1 97.06 229 GLN B CA 1
ATOM 4476 C C . GLN B 1 229 ? -3.066 35.281 26.141 1 97.06 229 GLN B C 1
ATOM 4478 O O . GLN B 1 229 ? -2.059 35.375 26.844 1 97.06 229 GLN B O 1
ATOM 4483 N N . TYR B 1 230 ? -3.016 35.188 24.859 1 98.44 230 TYR B N 1
ATOM 4484 C CA . TYR B 1 230 ? -1.759 35.125 24.109 1 98.44 230 TYR B CA 1
ATOM 4485 C C . TYR B 1 230 ? -1.736 36.188 23.016 1 98.44 230 TYR B C 1
ATOM 4487 O O . TYR B 1 230 ? -2.787 36.594 22.516 1 98.44 230 TYR B O 1
ATOM 4495 N N . ASP B 1 231 ? -0.535 36.656 22.734 1 98.69 231 ASP B N 1
ATOM 4496 C CA . ASP B 1 231 ? -0.352 37.656 21.672 1 98.69 231 ASP B CA 1
ATOM 4497 C C . ASP B 1 231 ? -0.437 37 20.297 1 98.69 231 ASP B C 1
ATOM 4499 O O . ASP B 1 231 ? -0.902 37.594 19.328 1 98.69 231 ASP B O 1
ATOM 4503 N N . TRP B 1 232 ? 0.061 35.844 20.156 1 98.81 232 TRP B N 1
ATOM 4504 C CA . TRP B 1 232 ? 0.03 35.062 18.922 1 98.81 232 TRP B CA 1
ATOM 4505 C C . TRP B 1 232 ? -0.286 33.594 19.234 1 98.81 232 TRP B C 1
ATOM 4507 O O . TRP B 1 232 ? 0.308 33 20.125 1 98.81 232 TRP B O 1
ATOM 4517 N N . LEU B 1 233 ? -1.293 33.094 18.594 1 98.81 233 LEU B N 1
ATOM 4518 C CA . LEU B 1 233 ? -1.688 31.688 18.641 1 98.81 233 LEU B CA 1
ATOM 4519 C C . LEU B 1 233 ? -1.611 31.062 17.25 1 98.81 233 LEU B C 1
ATOM 4521 O O . LEU B 1 233 ? -1.943 31.703 16.25 1 98.81 233 LEU B O 1
ATOM 4525 N N . PHE B 1 234 ? -1.152 29.781 17.203 1 98.69 234 PHE B N 1
ATOM 4526 C CA . PHE B 1 234 ? -1.116 29.188 15.875 1 98.69 234 PHE B CA 1
ATOM 4527 C C . PHE B 1 234 ? -1.249 27.672 15.953 1 98.69 234 PHE B C 1
ATOM 4529 O O . PHE B 1 234 ? -1.125 27.094 17.031 1 98.69 234 PHE B O 1
ATOM 4536 N N . CYS B 1 235 ? -1.665 27.094 14.898 1 97.62 235 CYS B N 1
ATOM 4537 C CA . CYS B 1 235 ? -1.608 25.656 14.719 1 97.62 235 CYS B CA 1
ATOM 4538 C C . CYS B 1 235 ? -1.449 25.281 13.25 1 97.62 235 CYS B C 1
ATOM 4540 O O . CYS B 1 235 ? -1.779 26.078 12.367 1 97.62 235 CYS B O 1
ATOM 4542 N N . CYS B 1 236 ? -0.843 24.188 12.992 1 96.69 236 CYS B N 1
ATOM 4543 C CA . CYS B 1 236 ? -0.601 23.672 11.641 1 96.69 236 CYS B CA 1
ATOM 4544 C C . CYS B 1 236 ? -1.203 22.281 11.469 1 96.69 236 CYS B C 1
ATOM 4546 O O . CYS B 1 236 ? -0.77 21.328 12.117 1 96.69 236 CYS B O 1
ATOM 4548 N N . ASP B 1 237 ? -2.184 22.188 10.5 1 96.06 237 ASP B N 1
ATOM 4549 C CA . ASP B 1 237 ? -2.799 20.922 10.133 1 96.06 237 ASP B CA 1
ATOM 4550 C C . ASP B 1 237 ? -3.445 20.25 11.336 1 96.06 237 ASP B C 1
ATOM 4552 O O . ASP B 1 237 ? -3.18 19.078 11.625 1 96.06 237 ASP B O 1
ATOM 4556 N N . VAL B 1 238 ? -4.301 21 12.055 1 97.88 238 VAL B N 1
ATOM 4557 C CA . VAL B 1 238 ? -4.887 20.516 13.297 1 97.88 238 VAL B CA 1
ATOM 4558 C C . VAL B 1 238 ? -6.41 20.641 13.234 1 97.88 238 VAL B C 1
ATOM 4560 O O . VAL B 1 238 ? -7.125 19.719 13.641 1 97.88 238 VAL B O 1
ATOM 4563 N N . ILE B 1 239 ? -6.918 21.734 12.68 1 98 239 ILE B N 1
ATOM 4564 C CA . ILE B 1 239 ? -8.32 22.109 12.836 1 98 239 ILE B CA 1
ATOM 4565 C C . ILE B 1 239 ? -9.211 21.031 12.211 1 98 239 ILE B C 1
ATOM 4567 O O . ILE B 1 239 ? -10.211 20.625 12.805 1 98 239 ILE B O 1
ATOM 4571 N N . HIS B 1 240 ? -8.859 20.5 11.031 1 97.38 240 HIS B N 1
ATOM 4572 C CA . HIS B 1 240 ? -9.703 19.531 10.328 1 97.38 240 HIS B CA 1
ATOM 4573 C C . HIS B 1 240 ? -9.711 18.188 11.047 1 97.38 240 HIS B C 1
ATOM 4575 O O . HIS B 1 240 ? -10.555 17.328 10.766 1 97.38 240 HIS B O 1
ATOM 4581 N N . ASP B 1 241 ? -8.805 17.984 12 1 97.25 241 ASP B N 1
ATOM 4582 C CA . ASP B 1 241 ? -8.688 16.719 12.727 1 97.25 241 ASP B CA 1
ATOM 4583 C C . ASP B 1 241 ? -9.438 16.781 14.055 1 97.25 241 ASP B C 1
ATOM 4585 O O . ASP B 1 241 ? -9.414 15.82 14.828 1 97.25 241 ASP B O 1
ATOM 4589 N N . LEU B 1 242 ? -10.086 17.875 14.32 1 97.06 242 LEU B N 1
ATOM 4590 C CA . LEU B 1 242 ? -10.789 18.031 15.594 1 97.06 242 LEU B CA 1
ATOM 4591 C C . LEU B 1 242 ? -12.219 17.516 15.492 1 97.06 242 LEU B C 1
ATOM 4593 O O . LEU B 1 242 ? -12.867 17.672 14.453 1 97.06 242 LEU B O 1
ATOM 4597 N N . PRO B 1 243 ? -12.727 16.953 16.609 1 96.19 243 PRO B N 1
ATOM 4598 C CA . PRO B 1 243 ? -14.125 16.5 16.609 1 96.19 243 PRO B CA 1
ATOM 4599 C C . PRO B 1 243 ? -15.109 17.641 16.375 1 96.19 243 PRO B C 1
ATOM 4601 O O . PRO B 1 243 ? -16.109 17.469 15.672 1 96.19 243 PRO B O 1
ATOM 4604 N N . ASN B 1 244 ? -14.867 18.797 17 1 95.69 244 ASN B N 1
ATOM 4605 C CA . ASN B 1 244 ? -15.727 19.969 16.875 1 95.69 244 ASN B CA 1
ATOM 4606 C C . ASN B 1 244 ? -14.922 21.219 16.562 1 95.69 244 ASN B C 1
ATOM 4608 O O . ASN B 1 244 ? -14.734 22.078 17.422 1 95.69 244 ASN B O 1
ATOM 4612 N N . PRO B 1 245 ? -14.57 21.422 15.258 1 96.81 245 PRO B N 1
ATOM 4613 C CA . PRO B 1 245 ? -13.703 22.547 14.875 1 96.81 245 PRO B CA 1
ATOM 4614 C C . PRO B 1 245 ? -14.328 23.906 15.18 1 96.81 245 PRO B C 1
ATOM 4616 O O . PRO B 1 245 ? -13.617 24.844 15.539 1 96.81 245 PRO B O 1
ATOM 4619 N N . PHE B 1 246 ? -15.586 24.078 15.086 1 95.44 246 PHE B N 1
ATOM 4620 C CA . PHE B 1 246 ? -16.25 25.344 15.367 1 95.44 246 PHE B CA 1
ATOM 4621 C C . PHE B 1 246 ? -16.062 25.734 16.828 1 95.44 246 PHE B C 1
ATOM 4623 O O . PHE B 1 246 ? -15.664 26.859 17.125 1 95.44 246 PHE B O 1
ATOM 4630 N N . LYS B 1 247 ? -16.359 24.828 17.688 1 95.12 247 LYS B N 1
ATOM 4631 C CA . LYS B 1 247 ? -16.203 25.078 19.125 1 95.12 247 LYS B CA 1
ATOM 4632 C C . LYS B 1 247 ? -14.742 25.391 19.453 1 95.12 247 LYS B C 1
ATOM 4634 O O . LYS B 1 247 ? -14.469 26.25 20.312 1 95.12 247 LYS B O 1
ATOM 4639 N N . ALA B 1 248 ? -13.883 24.672 18.859 1 97.19 248 ALA B N 1
ATOM 4640 C CA . ALA B 1 248 ? -12.461 24.859 19.094 1 97.19 248 ALA B CA 1
ATOM 4641 C C . ALA B 1 248 ? -12.023 26.281 18.719 1 97.19 248 ALA B C 1
ATOM 4643 O O . ALA B 1 248 ? -11.344 26.953 19.484 1 97.19 248 ALA B O 1
ATOM 4644 N N . VAL B 1 249 ? -12.414 26.734 17.516 1 98.12 249 VAL B N 1
ATOM 4645 C CA . VAL B 1 249 ? -11.977 28.047 17.031 1 98.12 249 VAL B CA 1
ATOM 4646 C C . VAL B 1 249 ? -12.664 29.156 17.812 1 98.12 249 VAL B C 1
ATOM 4648 O O . VAL B 1 249 ? -12.07 30.203 18.062 1 98.12 249 VAL B O 1
ATOM 4651 N N . GLU B 1 250 ? -13.883 28.953 18.234 1 96.94 250 GLU B N 1
ATOM 4652 C CA . GLU B 1 250 ? -14.539 29.891 19.141 1 96.94 250 GLU B CA 1
ATOM 4653 C C . GLU B 1 250 ? -13.766 30.047 20.438 1 96.94 250 GLU B C 1
ATOM 4655 O O . GLU B 1 250 ? -13.609 31.156 20.953 1 96.94 250 GLU B O 1
ATOM 4660 N N . GLY B 1 251 ? -13.414 28.891 20.953 1 97.12 251 GLY B N 1
ATOM 4661 C CA . GLY B 1 251 ? -12.594 28.922 22.156 1 97.12 251 GLY B CA 1
ATOM 4662 C C . GLY B 1 251 ? -11.266 29.625 21.953 1 97.12 251 GLY B C 1
ATOM 4663 O O . GLY B 1 251 ? -10.828 30.391 22.828 1 97.12 251 GLY B O 1
ATOM 4664 N N . ILE B 1 252 ? -10.594 29.391 20.859 1 98.06 252 ILE B N 1
ATOM 4665 C CA . ILE B 1 252 ? -9.32 30.031 20.547 1 98.06 252 ILE B CA 1
ATOM 4666 C C . ILE B 1 252 ? -9.5 31.547 20.5 1 98.06 252 ILE B C 1
ATOM 4668 O O . ILE B 1 252 ? -8.633 32.281 20.953 1 98.06 252 ILE B O 1
ATOM 4672 N N . GLN B 1 253 ? -10.586 32 19.906 1 97.69 253 GLN B N 1
ATOM 4673 C CA . GLN B 1 253 ? -10.852 33.438 19.828 1 97.69 253 GLN B CA 1
ATOM 4674 C C . GLN B 1 253 ? -10.805 34.094 21.203 1 97.69 253 GLN B C 1
ATOM 4676 O O . GLN B 1 253 ? -10.273 35.188 21.344 1 97.69 253 GLN B O 1
ATOM 4681 N N . LYS B 1 254 ? -11.281 33.469 22.234 1 96.69 254 LYS B N 1
ATOM 4682 C CA . LYS B 1 254 ? -11.297 34 23.594 1 96.69 254 LYS B CA 1
ATOM 4683 C C . LYS B 1 254 ? -9.891 34.062 24.172 1 96.69 254 LYS B C 1
ATOM 4685 O O . LYS B 1 254 ? -9.641 34.812 25.125 1 96.69 254 LYS B O 1
ATOM 4690 N N . LEU B 1 255 ? -8.992 33.281 23.609 1 97.56 255 LEU B N 1
ATOM 4691 C CA . LEU B 1 255 ? -7.617 33.25 24.109 1 97.56 255 LEU B CA 1
ATO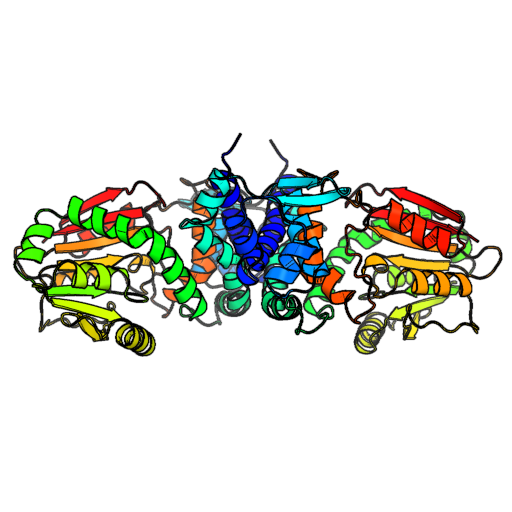M 4692 C C . LEU B 1 255 ? -6.762 34.312 23.453 1 97.56 255 LEU B C 1
ATOM 4694 O O . LEU B 1 255 ? -5.625 34.562 23.859 1 97.56 255 LEU B O 1
ATOM 4698 N N . VAL B 1 256 ? -7.273 35 22.422 1 97.94 256 VAL B N 1
ATOM 4699 C CA . VAL B 1 256 ? -6.523 36.031 21.719 1 97.94 256 VAL B CA 1
ATOM 4700 C C . VAL B 1 256 ? -6.547 37.344 22.531 1 97.94 256 VAL B C 1
ATOM 4702 O O . VAL B 1 256 ? -7.613 37.812 22.906 1 97.94 256 VAL B O 1
ATOM 4705 N N . LYS B 1 257 ? -5.379 37.875 22.781 1 97.31 257 LYS B N 1
ATOM 4706 C CA . LYS B 1 257 ? -5.27 39.125 23.516 1 97.31 257 LYS B CA 1
ATOM 4707 C C . LYS B 1 257 ? -5.758 40.312 22.672 1 97.31 257 LYS B C 1
ATOM 4709 O O . LYS B 1 257 ? -5.188 40.594 21.625 1 97.31 257 LYS B O 1
ATOM 4714 N N . ALA B 1 258 ? -6.789 40.938 23.172 1 93.69 258 ALA B N 1
ATOM 4715 C CA . ALA B 1 258 ? -7.316 42.125 22.484 1 93.69 258 ALA B CA 1
ATOM 4716 C C . ALA B 1 258 ? -6.453 43.344 22.766 1 93.69 258 ALA B C 1
ATOM 4718 O O . ALA B 1 258 ? -5.867 43.469 23.844 1 93.69 258 ALA B O 1
ATOM 4719 N N . PRO B 1 259 ? -6.309 44.25 21.703 1 93.75 259 PRO B N 1
ATOM 4720 C CA . PRO B 1 259 ? -6.965 44.25 20.391 1 93.75 259 PRO B CA 1
ATOM 4721 C C . PRO B 1 259 ? -6.066 43.688 19.297 1 93.75 259 PRO B C 1
ATOM 4723 O O . PRO B 1 259 ? -6.531 43.469 18.172 1 93.75 259 PRO B O 1
ATOM 4726 N N . ASP B 1 260 ? -4.809 43.406 19.672 1 94.75 260 ASP B N 1
ATOM 4727 C CA . ASP B 1 260 ? -3.838 43.219 18.609 1 94.75 260 ASP B CA 1
ATOM 4728 C C . ASP B 1 260 ? -3.447 41.75 18.469 1 94.75 260 ASP B C 1
ATOM 4730 O O . ASP B 1 260 ? -2.611 41.406 17.625 1 94.75 260 ASP B O 1
ATOM 4734 N N . GLY B 1 261 ? -3.994 40.875 19.281 1 97.88 261 GLY B N 1
ATOM 4735 C CA . GLY B 1 261 ? -3.678 39.469 19.172 1 97.88 261 GLY B CA 1
ATOM 4736 C C . GLY B 1 261 ? -4.055 38.875 17.828 1 97.88 261 GLY B C 1
ATOM 4737 O O . GLY B 1 261 ? -4.953 39.375 17.156 1 97.88 261 GLY B O 1
ATOM 4738 N N . VAL B 1 262 ? -3.312 37.812 17.406 1 98.56 262 VAL B N 1
ATOM 4739 C CA . VAL B 1 262 ? -3.545 37.188 16.094 1 98.56 262 VAL B CA 1
ATOM 4740 C C . VAL B 1 262 ? -3.51 35.688 16.219 1 98.56 262 VAL B C 1
ATOM 4742 O O . VAL B 1 262 ? -2.676 35.125 16.953 1 98.56 262 VAL B O 1
ATOM 4745 N N . PHE B 1 263 ? -4.445 35.031 15.617 1 98.69 263 PHE B N 1
ATOM 4746 C CA . PHE B 1 263 ? -4.434 33.594 15.438 1 98.69 263 PHE B CA 1
ATOM 4747 C C . PHE B 1 263 ? -4.094 33.219 14 1 98.69 263 PHE B C 1
ATOM 4749 O O . PHE B 1 263 ? -4.738 33.719 13.062 1 98.69 263 PHE B O 1
ATOM 4756 N N . THR B 1 264 ? -3.059 32.469 13.805 1 98.62 264 THR B N 1
ATOM 4757 C CA . THR B 1 264 ? -2.645 32 12.484 1 98.62 264 THR B CA 1
ATOM 4758 C C . THR B 1 264 ? -2.719 30.484 12.406 1 98.62 264 THR B C 1
ATOM 4760 O O . THR B 1 264 ? -2.197 29.781 13.281 1 98.62 264 THR B O 1
ATOM 4763 N N . PHE B 1 265 ? -3.387 29.953 11.312 1 98.19 265 PHE B N 1
ATOM 4764 C CA . PHE B 1 265 ? -3.283 28.5 11.133 1 98.19 265 PHE B CA 1
ATOM 4765 C C . PHE B 1 265 ? -3.039 28.156 9.672 1 98.19 265 PHE B C 1
ATOM 4767 O O . PHE B 1 265 ? -3.43 28.906 8.773 1 98.19 265 PHE B O 1
ATOM 4774 N N . ILE B 1 266 ? -2.27 27.172 9.469 1 97.31 266 ILE B N 1
ATOM 4775 C CA . ILE B 1 266 ? -2.037 26.562 8.164 1 97.31 266 ILE B CA 1
ATOM 4776 C C . ILE B 1 266 ? -2.773 25.219 8.086 1 97.31 266 ILE B C 1
ATOM 4778 O O . ILE B 1 266 ? -2.646 24.375 8.977 1 97.31 266 ILE B O 1
ATOM 4782 N N . ASP B 1 267 ? -3.568 25.016 7.082 1 97.56 267 ASP B N 1
ATOM 4783 C CA . ASP B 1 267 ? -4.336 23.797 6.891 1 97.56 267 ASP B CA 1
ATOM 4784 C C . ASP B 1 267 ? -4.648 23.578 5.414 1 97.56 267 ASP B C 1
ATOM 4786 O O . ASP B 1 267 ? -4.285 24.391 4.562 1 97.56 267 ASP B O 1
ATOM 4790 N N . MET B 1 268 ? -5.188 22.422 5.16 1 96.62 268 MET B N 1
ATOM 4791 C CA . MET B 1 268 ? -5.52 22.062 3.787 1 96.62 268 MET B CA 1
ATOM 4792 C C . MET B 1 268 ? -6.48 23.062 3.168 1 96.62 268 MET B C 1
ATOM 4794 O O . MET B 1 268 ? -7.359 23.594 3.85 1 96.62 268 MET B O 1
ATOM 4798 N N . ALA B 1 269 ? -6.293 23.297 1.866 1 97 269 ALA B N 1
ATOM 4799 C CA . ALA B 1 269 ? -7.109 24.266 1.145 1 97 269 ALA B CA 1
ATOM 4800 C C . ALA B 1 269 ? -7.547 23.719 -0.211 1 97 269 ALA B C 1
ATOM 4802 O O . ALA B 1 269 ? -7.367 24.375 -1.24 1 97 269 ALA B O 1
ATOM 4803 N N . THR B 1 270 ? -8.055 22.516 -0.235 1 96.75 270 THR B N 1
ATOM 4804 C CA . THR B 1 270 ? -8.664 21.969 -1.446 1 96.75 270 THR B CA 1
ATOM 4805 C C . THR B 1 270 ? -9.961 22.688 -1.773 1 96.75 270 THR B C 1
ATOM 4807 O O . THR B 1 270 ? -10.336 23.656 -1.093 1 96.75 270 THR B O 1
ATOM 4810 N N . SER B 1 271 ? -10.719 22.266 -2.83 1 96.44 271 SER B N 1
ATOM 4811 C CA . SER B 1 271 ? -11.984 22.891 -3.188 1 96.44 271 SER B CA 1
ATOM 4812 C C . SER B 1 271 ? -13.094 22.469 -2.223 1 96.44 271 SER B C 1
ATOM 4814 O O . SER B 1 271 ? -14.094 23.188 -2.078 1 96.44 271 SER B O 1
ATOM 4816 N N . GLY B 1 272 ? -12.953 21.344 -1.609 1 96.5 272 GLY B N 1
ATOM 4817 C CA . GLY B 1 272 ? -13.977 20.797 -0.733 1 96.5 272 GLY B CA 1
ATOM 4818 C C . GLY B 1 272 ? -14.992 19.922 -1.466 1 96.5 272 GLY B C 1
ATOM 4819 O O . GLY B 1 272 ? -15.938 19.422 -0.86 1 96.5 272 GLY B O 1
ATOM 4820 N N . SER B 1 273 ? -14.805 19.703 -2.729 1 96 273 SER B N 1
ATOM 4821 C CA . SER B 1 273 ? -15.758 18.969 -3.555 1 96 273 SER B CA 1
ATOM 4822 C C . SER B 1 273 ? -15.047 17.922 -4.414 1 96 273 SER B C 1
ATOM 4824 O O . SER B 1 273 ? -14.227 18.266 -5.27 1 96 273 SER B O 1
ATOM 4826 N N . PRO B 1 274 ? -15.43 16.656 -4.191 1 96.81 274 PRO B N 1
ATOM 4827 C CA . PRO B 1 274 ? -14.82 15.633 -5.051 1 96.81 274 PRO B CA 1
ATOM 4828 C C . PRO B 1 274 ? -15.188 15.805 -6.523 1 96.81 274 PRO B C 1
ATOM 4830 O O . PRO B 1 274 ? -14.461 15.344 -7.402 1 96.81 274 PRO B O 1
ATOM 4833 N N . VAL B 1 275 ? -16.328 16.516 -6.812 1 96.38 275 VAL B N 1
ATOM 4834 C CA . VAL B 1 275 ? -16.75 16.766 -8.188 1 96.38 275 VAL B CA 1
ATOM 4835 C C . VAL B 1 275 ? -15.828 17.797 -8.836 1 96.38 275 VAL B C 1
ATOM 4837 O O . VAL B 1 275 ? -15.359 17.609 -9.961 1 96.38 275 VAL B O 1
ATOM 4840 N N . VAL B 1 276 ? -15.523 18.828 -8.078 1 96 276 VAL B N 1
ATOM 4841 C CA . VAL B 1 276 ? -14.688 19.906 -8.594 1 96 276 VAL B CA 1
ATOM 4842 C C . VAL B 1 276 ? -13.25 19.422 -8.766 1 96 276 VAL B C 1
ATOM 4844 O O . VAL B 1 276 ? -12.57 19.797 -9.719 1 96 276 VAL B O 1
ATOM 4847 N N . ASP B 1 277 ? -12.82 18.547 -7.902 1 97 277 ASP B N 1
ATOM 4848 C CA . ASP B 1 277 ? -11.43 18.094 -7.891 1 97 277 ASP B CA 1
ATOM 4849 C C . ASP B 1 277 ? -11.25 16.828 -8.719 1 97 277 ASP B C 1
ATOM 4851 O O . ASP B 1 277 ? -10.188 16.219 -8.703 1 97 277 ASP B O 1
ATOM 4855 N N . ARG B 1 278 ? -12.281 16.453 -9.461 1 96.19 278 ARG B N 1
ATOM 4856 C CA . ARG B 1 278 ? -12.242 15.211 -10.234 1 96.19 278 ARG B CA 1
ATOM 4857 C C . ARG B 1 278 ? -11.039 15.188 -11.164 1 96.19 278 ARG B C 1
ATOM 4859 O O . ARG B 1 278 ? -10.734 16.188 -11.828 1 96.19 278 ARG B O 1
ATOM 4866 N N . GLY B 1 279 ? -10.367 14.016 -11.156 1 95.56 279 GLY B N 1
ATOM 4867 C CA . GLY B 1 279 ? -9.219 13.859 -12.023 1 95.56 279 GLY B CA 1
ATOM 4868 C C . GLY B 1 279 ? -7.895 14.125 -11.328 1 95.56 279 GLY B C 1
ATOM 4869 O O . GLY B 1 279 ? -6.832 13.766 -11.836 1 95.56 279 GLY B O 1
ATOM 4870 N N . SER B 1 280 ? -7.91 14.781 -10.195 1 96 280 SER B N 1
ATOM 4871 C CA . SER B 1 280 ? -6.691 15.031 -9.43 1 96 280 SER B CA 1
ATOM 4872 C C . SER B 1 280 ? -6.34 13.836 -8.547 1 96 280 SER B C 1
ATOM 4874 O O . SER B 1 280 ? -6.93 13.656 -7.48 1 96 280 SER B O 1
ATOM 4876 N N . ILE B 1 281 ? -5.238 13.109 -8.891 1 96.12 281 ILE B N 1
ATOM 4877 C CA . ILE B 1 281 ? -4.82 11.953 -8.109 1 96.12 281 ILE B CA 1
ATOM 4878 C C . ILE B 1 281 ? -4.297 12.414 -6.75 1 96.12 281 ILE B C 1
ATOM 4880 O O . ILE B 1 281 ? -4.426 11.695 -5.754 1 96.12 281 ILE B O 1
ATOM 4884 N N . GLU B 1 282 ? -3.773 13.578 -6.715 1 95.94 282 GLU B N 1
ATOM 4885 C CA . GLU B 1 282 ? -3.275 14.141 -5.461 1 95.94 282 GLU B CA 1
ATOM 4886 C C . GLU B 1 282 ? -4.414 14.375 -4.473 1 95.94 282 GLU B C 1
ATOM 4888 O O . GLU B 1 282 ? -4.324 13.977 -3.307 1 95.94 282 GLU B O 1
ATOM 4893 N N . VAL B 1 283 ? -5.488 14.992 -4.906 1 97.75 283 VAL B N 1
ATOM 4894 C CA . VAL B 1 283 ? -6.613 15.258 -4.016 1 97.75 283 VAL B CA 1
ATOM 4895 C C . VAL B 1 283 ? -7.312 13.945 -3.656 1 97.75 283 VAL B C 1
ATOM 4897 O O . VAL B 1 283 ? -7.75 13.758 -2.52 1 97.75 283 VAL B O 1
ATOM 4900 N N . ALA B 1 284 ? -7.418 13.016 -4.645 1 98.44 284 ALA B N 1
ATOM 4901 C CA . ALA B 1 284 ? -7.957 11.695 -4.34 1 98.44 284 ALA B CA 1
ATOM 4902 C C . ALA B 1 284 ? -7.164 11.023 -3.225 1 98.44 284 ALA B C 1
ATOM 4904 O O . ALA B 1 284 ? -7.738 10.344 -2.371 1 98.44 284 ALA B O 1
ATOM 4905 N N . ALA B 1 285 ? -5.883 11.203 -3.25 1 98 285 ALA B N 1
ATOM 4906 C CA . ALA B 1 285 ? -5.008 10.633 -2.23 1 98 285 ALA B CA 1
ATOM 4907 C C . ALA B 1 285 ? -5.262 11.273 -0.869 1 98 285 ALA B C 1
ATOM 4909 O O . ALA B 1 285 ? -5.16 10.609 0.165 1 98 285 ALA B O 1
ATOM 4910 N N . TYR B 1 286 ? -5.574 12.555 -0.837 1 98.06 286 TYR B N 1
ATOM 4911 C CA . TYR B 1 286 ? -5.914 13.203 0.424 1 98.06 286 TYR B CA 1
ATOM 4912 C C . TYR B 1 286 ? -7.188 12.609 1.018 1 98.06 286 TYR B C 1
ATOM 4914 O O . TYR B 1 286 ? -7.273 12.398 2.23 1 98.06 286 TYR B O 1
ATOM 4922 N N . TYR B 1 287 ? -8.18 12.352 0.148 1 98.5 287 TYR B N 1
ATOM 4923 C CA . TYR B 1 287 ? -9.375 11.672 0.626 1 98.5 287 TYR B CA 1
ATOM 4924 C C . TYR B 1 287 ? -9.039 10.289 1.171 1 98.5 287 TYR B C 1
ATOM 4926 O O . TYR B 1 287 ? -9.562 9.875 2.207 1 98.5 287 TYR B O 1
ATOM 4934 N N . ALA B 1 288 ? -8.188 9.602 0.467 1 98.44 288 ALA B N 1
ATOM 4935 C CA . ALA B 1 288 ? -7.781 8.266 0.909 1 98.44 288 ALA B CA 1
ATOM 4936 C C . ALA B 1 288 ? -7.051 8.336 2.246 1 98.44 288 ALA B C 1
ATOM 4938 O O . ALA B 1 288 ? -7.375 7.586 3.174 1 98.44 288 ALA B O 1
ATOM 4939 N N . ALA B 1 289 ? -6.074 9.188 2.316 1 97.69 289 ALA B N 1
ATOM 4940 C CA . ALA B 1 289 ? -5.355 9.383 3.574 1 97.69 289 ALA B CA 1
ATOM 4941 C C . ALA B 1 289 ? -6.305 9.828 4.684 1 97.69 289 ALA B C 1
ATOM 4943 O O . ALA B 1 289 ? -6.152 9.422 5.84 1 97.69 289 ALA B O 1
ATOM 4944 N N . GLY B 1 290 ? -7.238 10.719 4.316 1 98.06 290 GLY B N 1
ATOM 4945 C CA . GLY B 1 290 ? -8.25 11.125 5.273 1 98.06 290 GLY B CA 1
ATOM 4946 C C . GLY B 1 290 ? -9.031 9.961 5.855 1 98.06 290 GLY B C 1
ATOM 4947 O O . GLY B 1 290 ? -9.336 9.953 7.051 1 98.06 290 GLY B O 1
ATOM 4948 N N . THR B 1 291 ? -9.352 8.977 5.043 1 98 291 THR B N 1
ATOM 4949 C CA . THR B 1 291 ? -10.078 7.789 5.469 1 98 291 THR B CA 1
ATOM 4950 C C . THR B 1 291 ? -9.305 7.027 6.535 1 98 291 THR B C 1
ATOM 4952 O O . THR B 1 291 ? -9.891 6.465 7.461 1 98 291 THR B O 1
ATOM 4955 N N . PHE B 1 292 ? -8.008 7.066 6.434 1 97.62 292 PHE B N 1
ATOM 4956 C CA . PHE B 1 292 ? -7.199 6.219 7.297 1 97.62 292 PHE B CA 1
ATOM 4957 C C . PHE B 1 292 ? -6.652 7.016 8.477 1 97.62 292 PHE B C 1
ATOM 4959 O O . PHE B 1 292 ? -6.297 6.441 9.508 1 97.62 292 PHE B O 1
ATOM 4966 N N . LEU B 1 293 ? -6.609 8.359 8.344 1 97.75 293 LEU B N 1
ATOM 4967 C CA . LEU B 1 293 ? -5.91 9.141 9.359 1 97.75 293 LEU B CA 1
ATOM 4968 C C . LEU B 1 293 ? -6.832 10.203 9.953 1 97.75 293 LEU B C 1
ATOM 4970 O O . LEU B 1 293 ? -7.215 10.109 11.125 1 97.75 293 LEU B O 1
ATOM 4974 N N . CYS B 1 294 ? -7.297 11.102 9.18 1 98.12 294 CYS B N 1
ATOM 4975 C CA . CYS B 1 294 ? -7.93 12.32 9.672 1 98.12 294 CYS B CA 1
ATOM 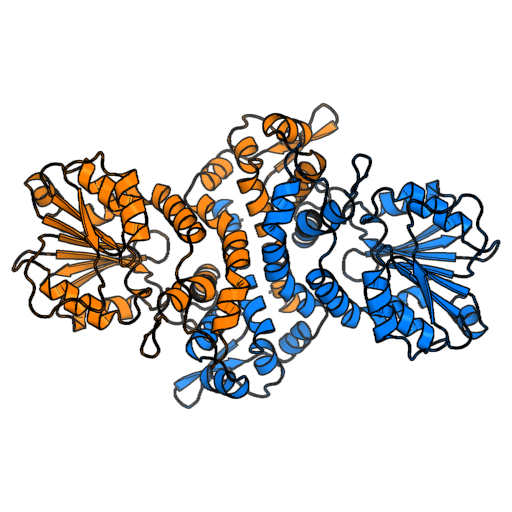4976 C C . CYS B 1 294 ? -9.344 12.047 10.172 1 98.12 294 CYS B C 1
ATOM 4978 O O . CYS B 1 294 ? -9.766 12.594 11.188 1 98.12 294 CYS B O 1
ATOM 4980 N N . ILE B 1 295 ? -10.094 11.195 9.406 1 98.25 295 ILE B N 1
ATOM 4981 C CA . ILE B 1 295 ? -11.461 10.891 9.812 1 98.25 295 ILE B CA 1
ATOM 4982 C C . ILE B 1 295 ? -11.445 10.125 11.133 1 98.25 295 ILE B C 1
ATOM 4984 O O . ILE B 1 295 ? -12.078 10.531 12.109 1 98.25 295 ILE B O 1
ATOM 4988 N N . PRO B 1 296 ? -10.664 9.031 11.25 1 97.75 296 PRO B N 1
ATOM 4989 C CA . PRO B 1 296 ? -10.617 8.359 12.547 1 97.75 296 PRO B CA 1
ATOM 4990 C C . PRO B 1 296 ? -10.141 9.273 13.672 1 97.75 296 PRO B C 1
ATOM 4992 O O . PRO B 1 296 ? -10.641 9.188 14.797 1 97.75 296 PRO B O 1
ATOM 4995 N N . GLU B 1 297 ? -9.195 10.109 13.406 1 96.75 297 GLU B N 1
ATOM 4996 C CA . GLU B 1 297 ? -8.656 11.023 14.414 1 96.75 297 GLU B CA 1
ATOM 4997 C C . GLU B 1 297 ? -9.727 12 14.891 1 96.75 297 GLU B C 1
ATOM 4999 O O . GLU B 1 297 ? -9.773 12.344 16.078 1 96.75 297 GLU B O 1
ATOM 5004 N N . SER B 1 298 ? -10.508 12.469 13.984 1 96.56 298 SER B N 1
ATOM 5005 C CA . SER B 1 298 ? -11.492 13.5 14.289 1 96.56 298 SER B CA 1
ATOM 5006 C C . SER B 1 298 ? -12.781 12.891 14.82 1 96.56 298 SER B C 1
ATOM 5008 O O . SER B 1 298 ? -13.508 13.531 15.586 1 96.56 298 SER B O 1
ATOM 5010 N N . PHE B 1 299 ? -13.109 11.641 14.383 1 95.69 299 PHE B N 1
ATOM 5011 C CA . PHE B 1 299 ? -14.375 10.992 14.711 1 95.69 299 PHE B CA 1
ATOM 5012 C C . PHE B 1 299 ? -14.273 10.273 16.047 1 95.69 299 PHE B C 1
ATOM 5014 O O . PHE B 1 299 ? -14.586 9.078 16.156 1 95.69 299 PHE B O 1
ATOM 5021 N N . GLN B 1 300 ? -13.977 10.961 17.125 1 88.69 300 GLN B N 1
ATOM 5022 C CA . GLN B 1 300 ? -13.727 10.383 18.438 1 88.69 300 GLN B CA 1
ATOM 5023 C C . GLN B 1 300 ? -15.008 10.297 19.266 1 88.69 300 GLN B C 1
ATOM 5025 O O . GLN B 1 300 ? -15.055 9.617 20.281 1 88.69 300 GLN B O 1
ATOM 5030 N N . ARG B 1 301 ? -16.031 10.977 18.859 1 88.62 301 ARG B N 1
ATOM 5031 C CA . ARG B 1 301 ? -17.312 11.016 19.547 1 88.62 301 ARG B CA 1
ATOM 5032 C C . ARG B 1 301 ? -18.469 10.992 18.547 1 88.62 301 ARG B C 1
ATOM 5034 O O . ARG B 1 301 ? -18.297 11.359 17.375 1 88.62 301 ARG B O 1
ATOM 5041 N N . PRO B 1 302 ? -19.562 10.609 19 1 89.62 302 PRO B N 1
ATOM 5042 C CA . PRO B 1 302 ? -20.688 10.477 18.078 1 89.62 302 PRO B CA 1
ATOM 5043 C C . PRO B 1 302 ? -21.078 11.805 17.422 1 89.62 302 PRO B C 1
ATOM 5045 O O . PRO B 1 302 ? -21.578 11.812 16.297 1 89.62 302 PRO B O 1
ATOM 5048 N N . ASP B 1 303 ? -20.859 12.891 18.094 1 91 303 ASP B N 1
ATOM 5049 C CA . ASP B 1 303 ? -21.281 14.18 17.562 1 91 303 ASP B CA 1
ATOM 5050 C C . ASP B 1 303 ? -20.156 14.875 16.812 1 91 303 ASP B C 1
ATOM 5052 O O . ASP B 1 303 ? -20.266 16.062 16.469 1 91 303 ASP B O 1
ATOM 5056 N N . SER B 1 304 ? -19.109 14.125 16.469 1 94.88 304 SER B N 1
ATOM 5057 C CA . SER B 1 304 ? -17.984 14.688 15.734 1 94.88 304 SER B CA 1
ATOM 5058 C C . SER B 1 304 ? -18.391 15.047 14.312 1 94.88 304 SER B C 1
ATOM 5060 O O . SER B 1 304 ? -19.156 14.328 13.68 1 94.88 304 SER B O 1
ATOM 5062 N N . LEU B 1 305 ? -17.812 16.109 13.82 1 93.94 305 LEU B N 1
ATOM 5063 C CA . LEU B 1 305 ? -18.094 16.531 12.445 1 93.94 305 LEU B CA 1
ATOM 5064 C C . LEU B 1 305 ? -17.234 15.742 11.461 1 93.94 305 LEU B C 1
ATOM 5066 O O . LEU B 1 305 ? -17.609 15.562 10.305 1 93.94 305 LEU B O 1
ATOM 5070 N N . ALA B 1 306 ? -16.062 15.32 11.906 1 95.69 306 ALA B N 1
ATOM 5071 C CA . ALA B 1 306 ? -15.141 14.547 11.078 1 95.69 306 ALA B CA 1
ATOM 5072 C C . ALA B 1 306 ? -15 15.164 9.688 1 95.69 306 ALA B C 1
ATOM 5074 O O . ALA B 1 306 ? -15.211 14.484 8.68 1 95.69 306 ALA B O 1
ATOM 5075 N N . LEU B 1 307 ? -14.43 16.359 9.609 1 96.19 307 LEU B N 1
ATOM 5076 C CA . LEU B 1 307 ? -14.414 17.156 8.383 1 96.19 307 LEU B CA 1
ATOM 5077 C C . LEU B 1 307 ? -13.484 16.531 7.348 1 96.19 307 LEU B C 1
ATOM 5079 O O . LEU B 1 307 ? -13.742 16.609 6.145 1 96.19 307 LEU B O 1
ATOM 5083 N N . GLY B 1 308 ? -12.352 15.969 7.855 1 96.5 308 GLY B N 1
ATOM 5084 C CA . GLY B 1 308 ? -11.375 15.398 6.941 1 96.5 308 GLY B CA 1
ATOM 5085 C C . GLY B 1 308 ? -10.469 16.438 6.309 1 96.5 308 GLY B C 1
ATOM 5086 O O . GLY B 1 308 ? -10.719 17.641 6.426 1 96.5 308 GLY B O 1
ATOM 5087 N N . PRO B 1 309 ? -9.461 15.961 5.625 1 97.19 309 PRO B N 1
ATOM 5088 C CA . PRO B 1 309 ? -8.453 16.875 5.086 1 97.19 309 PRO B CA 1
ATOM 5089 C C . PRO B 1 309 ? -8.961 17.672 3.883 1 97.19 309 PRO B C 1
ATOM 5091 O O . PRO B 1 309 ? -8.414 18.734 3.557 1 97.19 309 PRO B O 1
ATOM 5094 N N . CYS B 1 310 ? -10 17.203 3.211 1 98.06 310 CYS B N 1
ATOM 5095 C CA . CYS B 1 310 ? -10.492 17.891 2.021 1 98.06 310 CYS B CA 1
ATOM 5096 C C . CYS B 1 310 ? -11.734 18.719 2.344 1 98.06 310 CYS B C 1
ATOM 5098 O O . CYS B 1 310 ? -12.625 18.859 1.505 1 98.06 310 CYS B O 1
ATOM 5100 N N . TRP B 1 311 ? -11.742 19.219 3.521 1 96.88 311 TRP B N 1
ATOM 5101 C CA . TRP B 1 311 ? -12.875 20.016 4.004 1 96.88 311 TRP B CA 1
ATOM 5102 C C . TRP B 1 311 ? -13.062 21.266 3.152 1 96.88 311 TRP B C 1
ATOM 5104 O O . TRP B 1 311 ? -14.141 21.859 3.141 1 96.88 311 TRP B O 1
ATOM 5114 N N . GLY B 1 312 ? -12.047 21.781 2.477 1 96.44 312 GLY B N 1
ATOM 5115 C CA . GLY B 1 312 ? -12.117 22.922 1.575 1 96.44 312 GLY B CA 1
ATOM 5116 C C . GLY B 1 312 ? -11.727 24.234 2.232 1 96.44 312 GLY B C 1
ATOM 5117 O O . GLY B 1 312 ? -12.016 24.453 3.412 1 96.44 312 GLY B O 1
ATOM 5118 N N . GLN B 1 313 ? -11.156 25.094 1.39 1 97.12 313 GLN B N 1
ATOM 5119 C CA . GLN B 1 313 ? -10.711 26.406 1.852 1 97.12 313 GLN B CA 1
ATOM 5120 C C . GLN B 1 313 ? -11.875 27.234 2.361 1 97.12 313 GLN B C 1
ATOM 5122 O O . GLN B 1 313 ? -11.766 27.922 3.377 1 97.12 313 GLN B O 1
ATOM 5127 N N . GLN B 1 314 ? -12.969 27.172 1.67 1 96.94 314 GLN B N 1
ATOM 5128 C CA . GLN B 1 314 ? -14.141 27.969 2.037 1 96.94 314 GLN B CA 1
ATOM 5129 C C . GLN B 1 314 ? -14.641 27.594 3.426 1 96.94 314 GLN B C 1
ATOM 5131 O O . GLN B 1 314 ? -15.047 28.453 4.203 1 96.94 314 GLN B O 1
ATOM 5136 N N . LYS B 1 315 ? -14.648 26.328 3.691 1 97.44 315 LYS B N 1
ATOM 5137 C CA . LYS B 1 315 ? -15.094 25.875 5 1 97.44 315 LYS B CA 1
ATOM 5138 C C . LYS B 1 315 ? -14.172 26.375 6.109 1 97.44 315 LYS B C 1
ATOM 5140 O O . LYS B 1 315 ? -14.633 26.719 7.199 1 97.44 315 LYS B O 1
ATOM 5145 N N . ALA B 1 316 ? -12.867 26.406 5.887 1 97.94 316 ALA B N 1
ATOM 5146 C CA . ALA B 1 316 ? -11.906 26.953 6.852 1 97.94 316 ALA B CA 1
ATOM 5147 C C . ALA B 1 316 ? -12.211 28.406 7.176 1 97.94 316 ALA B C 1
ATOM 5149 O O . ALA B 1 316 ? -12.25 28.797 8.344 1 97.94 316 ALA B O 1
ATOM 5150 N N . VAL B 1 317 ? -12.438 29.188 6.125 1 98.31 317 VAL B N 1
ATOM 5151 C CA . VAL B 1 317 ? -12.742 30.594 6.289 1 98.31 317 VAL B CA 1
ATOM 5152 C C . VAL B 1 317 ? -14.062 30.766 7.031 1 98.31 317 VAL B C 1
ATOM 5154 O O . VAL B 1 317 ? -14.18 31.609 7.922 1 98.31 317 VAL B O 1
ATOM 5157 N N . GLU B 1 318 ? -15.016 29.938 6.676 1 98.25 318 GLU B N 1
ATOM 5158 C CA . GLU B 1 318 ? -16.328 29.984 7.309 1 98.25 318 GLU B CA 1
ATOM 5159 C C . GLU B 1 318 ? -16.234 29.719 8.805 1 98.25 318 GLU B C 1
ATOM 5161 O O . GLU B 1 318 ? -16.828 30.438 9.617 1 98.25 318 GLU B O 1
ATOM 5166 N N . ILE B 1 319 ? -15.484 28.719 9.172 1 97.88 319 ILE B N 1
ATOM 5167 C CA . ILE B 1 319 ? -15.328 28.328 10.57 1 97.88 319 ILE B CA 1
ATOM 5168 C C . ILE B 1 319 ? -14.68 29.484 11.352 1 97.88 319 ILE B C 1
ATOM 5170 O O . ILE B 1 319 ? -15.156 29.844 12.43 1 97.88 319 ILE B O 1
ATOM 5174 N N . ALA B 1 320 ? -13.68 30.094 10.828 1 98.38 320 ALA B N 1
ATOM 5175 C CA . ALA B 1 320 ? -12.977 31.188 11.492 1 98.38 320 ALA B CA 1
ATOM 5176 C C . ALA B 1 320 ? -13.859 32.438 11.578 1 98.38 320 ALA B C 1
ATOM 5178 O O . ALA B 1 320 ? -13.898 33.094 12.617 1 98.38 320 ALA B O 1
ATOM 5179 N N . THR B 1 321 ? -14.586 32.719 10.5 1 98.44 321 THR B N 1
ATOM 5180 C CA . THR B 1 321 ? -15.453 33.875 10.461 1 98.44 321 THR B CA 1
ATOM 5181 C C . THR B 1 321 ? -16.609 33.719 11.453 1 98.44 321 THR B C 1
ATOM 5183 O O . THR B 1 321 ? -16.938 34.688 12.172 1 98.44 321 THR B O 1
ATOM 5186 N N . LEU B 1 322 ? -17.203 32.562 11.508 1 97.56 322 LEU B N 1
ATOM 5187 C CA . LEU B 1 322 ? -18.312 32.312 12.414 1 97.56 322 LEU B CA 1
ATOM 5188 C C . LEU B 1 322 ? -17.875 32.406 13.867 1 97.56 322 LEU B C 1
ATOM 5190 O O . LEU B 1 322 ? -18.656 32.781 14.742 1 97.56 322 LEU B O 1
ATOM 5194 N N . ALA B 1 323 ? -16.609 32.125 14.102 1 97.12 323 ALA B N 1
ATOM 5195 C CA . ALA B 1 323 ? -16.062 32.219 15.453 1 97.12 323 ALA B CA 1
ATOM 5196 C C . ALA B 1 323 ? -15.805 33.656 15.852 1 97.12 323 ALA B C 1
ATOM 5198 O O . ALA B 1 323 ? -15.492 33.938 17.016 1 97.12 323 ALA B O 1
ATOM 5199 N N . GLY B 1 324 ? -15.859 34.625 14.922 1 97.25 324 GLY B N 1
ATOM 5200 C CA . GLY B 1 324 ? -15.742 36.031 15.242 1 97.25 324 GLY B CA 1
ATOM 5201 C C . GLY B 1 324 ? -14.477 36.656 14.695 1 97.25 324 GLY B C 1
ATOM 5202 O O . GLY B 1 324 ? -14.172 37.812 15 1 97.25 324 GLY B O 1
ATOM 5203 N N . PHE B 1 325 ? -13.742 35.969 13.875 1 98.5 325 PHE B N 1
ATOM 5204 C CA . PHE B 1 325 ? -12.492 36.5 13.336 1 98.5 325 PHE B CA 1
ATOM 5205 C C . PHE B 1 325 ? -12.734 37.219 12.008 1 98.5 325 PHE B C 1
ATOM 5207 O O . PHE B 1 325 ? -13.641 36.844 11.258 1 98.5 325 PHE B O 1
ATOM 5214 N N . LYS B 1 326 ? -11.93 38.25 11.734 1 98.06 326 LYS B N 1
ATOM 5215 C CA . LYS B 1 326 ? -11.648 38.688 10.375 1 98.06 326 LYS B CA 1
ATOM 5216 C C . LYS B 1 326 ? -10.531 37.875 9.75 1 98.06 326 LYS B C 1
ATOM 5218 O O . LYS B 1 326 ? -9.43 37.781 10.305 1 98.06 326 LYS B O 1
ATOM 5223 N N . VAL B 1 327 ? -10.805 37.281 8.547 1 98.38 327 VAL B N 1
ATOM 5224 C CA . VAL B 1 327 ? -9.875 36.281 8.047 1 98.38 327 VAL B CA 1
ATOM 5225 C C . VAL B 1 327 ? -9.258 36.75 6.73 1 98.38 327 VAL B C 1
ATOM 5227 O O . VAL B 1 327 ? -9.969 37.188 5.828 1 98.38 327 VAL B O 1
ATOM 5230 N N . LYS B 1 328 ? -7.961 36.719 6.668 1 97.75 328 LYS B N 1
ATOM 5231 C CA . LYS B 1 328 ? -7.191 36.781 5.43 1 97.75 328 LYS B CA 1
ATOM 5232 C C . LYS B 1 328 ? -6.496 35.469 5.121 1 97.75 328 LYS B C 1
ATOM 5234 O O . LYS B 1 328 ? -5.734 34.969 5.941 1 97.75 328 LYS B O 1
ATOM 5239 N N . ASP B 1 329 ? -6.75 34.844 4.008 1 95.75 329 ASP B N 1
ATOM 5240 C CA . ASP B 1 329 ? -6.121 33.562 3.67 1 95.75 329 ASP B CA 1
ATOM 5241 C C . ASP B 1 329 ? -5.258 33.719 2.418 1 95.75 329 ASP B C 1
ATOM 5243 O O . ASP B 1 329 ? -5.598 34.438 1.497 1 95.75 329 ASP B O 1
ATOM 5247 N N . VAL B 1 330 ? -4.137 33.062 2.424 1 95.44 330 VAL B N 1
ATOM 5248 C CA . VAL B 1 330 ? -3.182 33.031 1.323 1 95.44 330 VAL B CA 1
ATOM 5249 C C . VAL B 1 330 ? -2.822 31.578 0.992 1 95.44 330 VAL B C 1
ATOM 5251 O O . VAL B 1 330 ? -2.355 30.844 1.856 1 95.44 330 VAL B O 1
ATOM 5254 N N . LYS B 1 331 ? -3.027 31.234 -0.273 1 92.94 331 LYS B N 1
ATOM 5255 C CA . LYS B 1 331 ? -2.643 29.891 -0.701 1 92.94 331 LYS B CA 1
ATOM 5256 C C . LYS B 1 331 ? -1.125 29.75 -0.741 1 92.94 331 LYS B C 1
ATOM 5258 O O . LYS B 1 331 ? -0.42 30.641 -1.217 1 92.94 331 LYS B O 1
ATOM 5263 N N . LEU B 1 332 ? -0.694 28.641 -0.235 1 90.62 332 LEU B N 1
ATOM 5264 C CA . LEU B 1 332 ? 0.731 28.328 -0.286 1 90.62 332 LEU B CA 1
ATOM 5265 C C . LEU B 1 332 ? 1.1 27.672 -1.608 1 90.62 332 LEU B C 1
ATOM 5267 O O . LEU B 1 332 ? 0.226 27.172 -2.324 1 90.62 332 LEU B O 1
ATOM 5271 N N . GLU B 1 333 ? 2.395 27.672 -1.983 1 77.19 333 GLU B N 1
ATOM 5272 C CA . GLU B 1 333 ? 2.875 27.234 -3.291 1 77.19 333 GLU B CA 1
ATOM 5273 C C . GLU B 1 333 ? 2.723 25.734 -3.455 1 77.19 333 GLU B C 1
ATOM 5275 O O . GLU B 1 333 ? 2.525 25.234 -4.57 1 77.19 3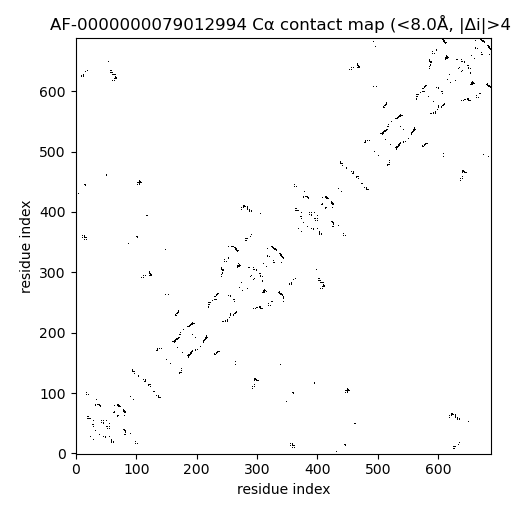33 GLU B O 1
ATOM 5280 N N . SER B 1 334 ? 2.812 25.047 -2.434 1 73.19 334 SER B N 1
ATOM 5281 C CA . SER B 1 334 ? 2.801 23.594 -2.564 1 73.19 334 SER B CA 1
ATOM 5282 C C . SER B 1 334 ? 1.84 22.953 -1.566 1 73.19 334 SER B C 1
ATOM 5284 O O . SER B 1 334 ? 1.553 23.531 -0.517 1 73.19 334 SER B O 1
ATOM 5286 N N . GLY B 1 335 ? 1.11 21.812 -1.989 1 78.12 335 GLY B N 1
ATOM 5287 C CA . GLY B 1 335 ? 0.471 20.906 -1.047 1 78.12 335 GLY B CA 1
ATOM 5288 C C . GLY B 1 335 ? -0.997 21.219 -0.825 1 78.12 335 GLY B C 1
ATOM 5289 O O . GLY B 1 335 ? -1.627 20.656 0.073 1 78.12 335 GLY B O 1
ATOM 5290 N N . HIS B 1 336 ? -1.591 22.109 -1.646 1 91.62 336 HIS B N 1
ATOM 5291 C CA . HIS B 1 336 ? -2.99 22.469 -1.445 1 91.62 336 HIS B CA 1
ATOM 5292 C C . HIS B 1 336 ? -3.23 22.984 -0.028 1 91.62 336 HIS B C 1
ATOM 5294 O O . HIS B 1 336 ? -4.188 22.562 0.631 1 91.62 336 HIS B O 1
ATOM 530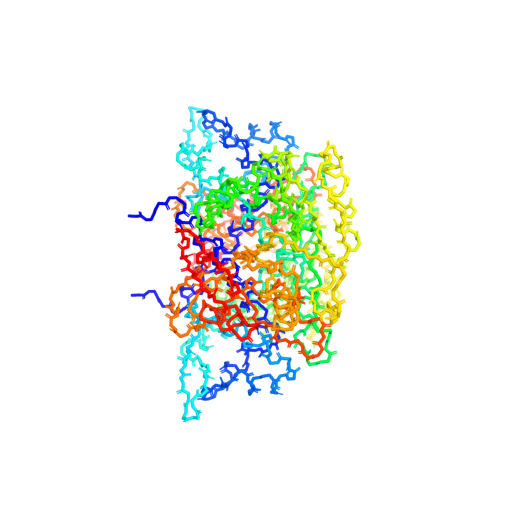0 N N . GLN B 1 337 ? -2.385 23.781 0.487 1 95.88 337 GLN B N 1
ATOM 5301 C CA . GLN B 1 337 ? -2.508 24.375 1.812 1 95.88 337 GLN B CA 1
ATOM 5302 C C . GLN B 1 337 ? -2.633 25.906 1.722 1 95.88 337 GLN B C 1
ATOM 5304 O O . GLN B 1 337 ? -2.273 26.5 0.706 1 95.88 337 GLN B O 1
ATOM 5309 N N . ALA B 1 338 ? -3.156 26.438 2.697 1 97.56 338 ALA B N 1
ATOM 5310 C CA . ALA B 1 338 ? -3.221 27.891 2.852 1 97.56 338 ALA B CA 1
ATOM 5311 C C . ALA B 1 338 ? -2.896 28.312 4.285 1 97.56 338 ALA B C 1
ATOM 5313 O O . ALA B 1 338 ? -3.035 27.516 5.215 1 97.56 338 ALA B O 1
ATOM 5314 N N . ILE B 1 339 ? -2.393 29.5 4.359 1 97.88 339 ILE B N 1
ATOM 5315 C CA . ILE B 1 339 ? -2.262 30.125 5.664 1 97.88 339 ILE B CA 1
ATOM 5316 C C . ILE B 1 339 ? -3.451 31.062 5.91 1 97.88 339 ILE B C 1
ATOM 5318 O O . ILE B 1 339 ? -3.877 31.781 5.008 1 97.88 339 ILE B O 1
ATOM 5322 N N . TYR B 1 340 ? -4.039 30.938 7.012 1 98.5 340 TYR B N 1
ATOM 5323 C CA . TYR B 1 340 ? -5.176 31.75 7.426 1 98.5 340 TYR B CA 1
ATOM 5324 C C . TYR B 1 340 ? -4.797 32.656 8.578 1 98.5 340 TYR B C 1
ATOM 5326 O O . TYR B 1 340 ? -4.461 32.188 9.672 1 98.5 340 TYR B O 1
ATOM 5334 N N . ILE B 1 341 ? -4.82 34 8.336 1 98.69 341 ILE B N 1
ATOM 5335 C CA . ILE B 1 341 ? -4.535 35 9.352 1 98.69 341 ILE B CA 1
ATOM 5336 C C . ILE B 1 341 ? -5.844 35.531 9.938 1 98.69 341 ILE B C 1
ATOM 5338 O O . ILE B 1 341 ? -6.637 36.156 9.234 1 98.69 341 ILE B O 1
ATOM 5342 N N . CYS B 1 342 ? -6.051 35.25 11.188 1 98.62 342 CYS B N 1
ATOM 5343 C CA . CYS B 1 342 ? -7.301 35.594 11.867 1 98.62 342 CYS B CA 1
ATOM 5344 C C . CYS B 1 342 ? -7.09 36.688 12.891 1 98.62 342 CYS B C 1
ATOM 5346 O O . CYS B 1 342 ? -6.41 36.5 13.898 1 98.62 342 CYS B O 1
ATOM 5348 N N . THR B 1 343 ? -7.688 37.812 12.641 1 98.19 343 THR B N 1
ATOM 5349 C CA . THR B 1 343 ? -7.613 38.938 13.555 1 98.19 343 THR B CA 1
ATOM 5350 C C . THR B 1 343 ? -8.984 39.25 14.164 1 98.19 343 THR B C 1
ATOM 5352 O O . THR B 1 343 ? -10 38.75 13.695 1 98.19 343 THR B O 1
ATOM 5355 N N . LEU B 1 344 ? -8.914 40 15.297 1 95.75 344 LEU B N 1
ATOM 5356 C CA . LEU B 1 344 ? -10.164 40.344 15.961 1 95.75 344 LEU B CA 1
ATOM 5357 C C . LEU B 1 344 ? -10.914 41.406 15.188 1 95.75 344 LEU B C 1
ATOM 5359 O O . LEU B 1 344 ? -10.305 42.25 14.508 1 95.75 344 LEU B O 1
#

Solvent-accessible surface area (backbone atoms only — not comparable to full-atom values): 34689 Å² total; per-residue (Å²): 129,81,52,66,63,56,51,52,48,51,36,50,25,34,30,34,37,40,46,35,50,28,50,31,52,76,63,42,55,47,54,53,43,57,71,44,92,61,65,40,33,41,61,57,52,14,61,76,61,48,32,37,36,71,56,44,39,33,42,49,35,13,40,28,5,52,58,77,34,45,72,46,69,44,95,88,70,44,63,21,36,37,61,54,72,69,50,37,51,44,60,70,40,50,58,44,37,55,41,48,44,57,59,52,51,20,69,45,43,68,64,47,59,46,27,38,36,58,89,36,52,63,42,49,73,80,48,73,70,52,52,51,39,51,44,52,30,41,69,63,39,40,65,57,52,53,50,49,49,50,70,70,38,83,67,44,58,61,47,34,62,72,41,42,41,31,39,35,44,54,42,69,72,35,61,60,60,50,50,51,39,68,76,21,69,57,17,41,32,30,43,22,26,73,48,69,71,49,45,50,54,27,46,72,71,48,62,85,49,83,43,58,44,81,47,83,46,50,56,72,67,53,65,90,76,67,91,62,64,24,44,35,35,36,34,56,71,41,60,43,37,32,33,44,45,54,57,20,43,35,36,50,52,67,29,42,30,83,80,77,17,35,40,38,37,35,34,56,36,38,86,44,40,46,76,80,44,46,69,34,48,64,58,10,15,43,27,21,46,14,54,70,42,28,26,22,39,1,16,71,44,93,84,32,66,34,56,18,55,49,48,9,38,67,52,57,54,48,42,43,42,74,38,61,32,48,77,51,73,45,77,49,97,62,86,50,23,24,42,35,43,31,31,106,130,82,52,66,63,56,51,51,48,50,36,50,24,36,29,33,38,39,44,34,51,28,51,31,52,76,61,42,54,46,53,52,42,55,71,44,93,60,65,40,32,42,62,56,51,14,61,77,60,49,31,36,37,72,56,45,40,33,42,49,36,14,39,29,6,52,59,77,35,44,73,46,70,44,96,87,70,42,63,22,35,37,60,54,72,70,51,37,49,44,59,69,40,50,58,43,36,55,43,48,44,57,57,52,51,21,69,45,42,69,64,47,58,47,26,36,36,57,86,37,52,63,44,49,73,83,47,72,67,53,53,50,39,52,45,52,29,40,68,64,38,40,65,58,52,54,50,48,50,49,69,70,37,82,67,44,58,62,45,35,62,72,42,43,40,32,37,34,46,54,42,70,71,34,62,60,60,50,50,50,39,67,76,23,68,57,17,40,31,31,44,22,24,73,47,70,69,49,45,51,54,28,44,72,72,47,62,86,47,82,43,59,45,82,44,83,46,52,54,72,67,53,64,89,76,70,91,62,63,23,45,35,35,34,34,57,70,38,60,44,37,32,34,44,46,54,58,22,45,35,38,50,51,66,29,40,29,82,81,76,16,34,40,38,37,36,35,54,36,37,86,46,39,46,76,81,44,47,70,33,50,63,60,10,16,41,27,20,45,14,55,69,43,28,27,22,40,2,16,70,47,93,84,30,67,34,56,17,55,49,47,8,38,67,52,54,53,48,42,44,41,75,38,60,32,46,78,50,73,45,78,48,96,62,86,49,24,25,41,35,42,32,31,106

Sequence (688 aa):
MASFPERLSFLLNGSCVAFALSLAKDTGILQALIDAKEGLTSEQIAREKNLKERYVREILASLGTAEFLHIATNEAGTLSYFLEDDEKKALSSALTAFISFPKVFGHIYDQVRACVPADGPFGVRYSERVHDVIDEFTKYLVDGFTDSILKHTDGLQRRLETGIDVIEFGSGRGRLLSKFATMFPNSTFTVSEILPELLDTIRARWSHIPNIKYELVDLCSLPDVVTKQYDWLFCCDVIHDLPNPFKAVEGIQKLVKAPDGVFTFIDMATSGSPVVDRGSIEVAAYYAAGTFLCIPESFQRPDSLALGPCWGQQKAVEIATLAGFKVKDVKLESGHQAIYICTLMASFPERLSFLLNGSCVAFALSLAKDTGILQALIDAKEGLTSEQIAREKNLKERYVREILASLGTAEFLHIATNEAGTLSYFLEDDEKKALSSALTAFISFPKVFGHIYDQVRACVPADGPFGVRYSERVHDVIDEFTKYLVDGFTDSILKHTDGLQRRLETGIDVIEFGSGRGRLLSKFATMFPNSTFTVSEILPELLDTIRARWSHIPNIKYELVDLCSLPDVVTKQYDWLFCCDVIHDLPNPFKAVEGIQKLVKAPDGVFTFIDMATSGSPVVDRGSIEVAAYYAAGTFLCIPESFQRPDSLALGPCWGQQKAVEIATLAGFKVKDVKLESGHQAIYICTL

pLDDT: mean 96.2, std 3.28, range [71.62, 98.81]

Secondary structure (DSSP, 8-state):
---HHHHHHHHHHHHHHHHHHHHHHHTTHHHHHHH-SS-B-HHHHHHHHTB-HHHHHHHHHHHHHTTSSEEEE-TTS-EEEE--HHHHHHHTSTHHHHTTHHHHHHHHHHHHHHHSBTTS-S--PPPHHHHHHHHHHHHHHHHHHHHHHHHHSTTHHHHHHH--EEEEES-TTSHHHHHHHHH-TTSEEEEEESSHHHHHHHHHHHTTSTTEEEEE--GGG--SS-S--BSEEEEES-GGGSS-HHHHHHHHHHHBPTTT-EEEEEEE---S-TTTTTT-HHHHHHHHHIIIIIHHHH--STT-----TTS-HHHHHHHHHHTT-EEEEEE-SSSSEEEEEEE-/---HHHHHHHHHHHHHHHHHHHHHHHTTHHHHHHH-SS-B-HHHHHHHHTB-HHHHHHHHHHHHHTTSSEEEE-TTS-EEEE--HHHHHHHTSTHHHHTTHHHHHHHHHHHHHHHSBTTS-S--PPPHHHHHHHHHHHHHHHHHHHHHHHHHSTTHHHHHHH--EEEEES-TTSHHHHHHHHH-TTSEEEEEESSHHHHHHHHHHHTTSTTEEEEE--GGG--SS-S--BSEEEEES-GGGSS-HHHHHHHHHHHBPTTT-EEEEEEE---S-TTTTTT-HHHHHHHHHIIIIIHHHH--STT-----TTS-HHHHHHHHHHTT-EEEEEE-SSTTEEEEEEE-

Radius of gyration: 28.95 Å; Cα contacts (8 Å, |Δi|>4): 1380; chains: 2; bounding box: 65×91×59 Å